Protein AF-0000000079913560 (afdb_homodimer)

Nearest PDB structures (foldseek):
  5zr6-assembly1_B  TM=9.149E-01  e=3.147E-17  Mycobacterium tuberculosis
  7b1v-assembly1_B  TM=8.756E-01  e=1.445E-14  Saccharopolyspora erythraea NRRL 2338
  3hrs-assembly1_B  TM=8.797E-01  e=3.451E-15  Streptococcus gordonii
  5zr4-assembly1_A  TM=9.050E-01  e=4.053E-14  Mycobacterium tuberculosis
  5zr4-assembly1_B  TM=8.697E-01  e=6.712E-13  Mycobacterium tuberculosis

Structure (mmCIF, N/CA/C/O backbone):
data_AF-0000000079913560-model_v1
#
loop_
_entity.id
_entity.type
_entity.pdbx_description
1 polymer 'DtxR family transcriptional regulator'
#
loop_
_atom_site.group_PDB
_atom_site.id
_atom_site.type_symbol
_atom_site.label_atom_id
_atom_site.label_alt_id
_atom_site.label_comp_id
_atom_site.label_asym_id
_atom_site.label_entity_id
_atom_site.label_seq_id
_atom_site.pdbx_PDB_ins_code
_atom_site.Cartn_x
_atom_site.Cartn_y
_atom_site.Cartn_z
_atom_site.occupancy
_atom_site.B_iso_or_equiv
_atom_site.auth_seq_id
_atom_site.auth_comp_id
_atom_site.auth_asym_id
_atom_site.auth_atom_id
_atom_site.pdbx_PDB_model_num
ATOM 1 N N . MET A 1 1 ? 16.062 13.781 -26.234 1 18.23 1 MET A N 1
ATOM 2 C CA . MET A 1 1 ? 16.297 14.062 -24.828 1 18.23 1 MET A CA 1
ATOM 3 C C . MET A 1 1 ? 15.641 13.016 -23.938 1 18.23 1 MET A C 1
ATOM 5 O O . MET A 1 1 ? 14.461 12.711 -24.094 1 18.23 1 MET A O 1
ATOM 9 N N . ARG A 1 2 ? 16.297 12.078 -23.219 1 28.73 2 ARG A N 1
ATOM 10 C CA . ARG A 1 2 ? 15.773 11 -22.375 1 28.73 2 ARG A CA 1
ATOM 11 C C . ARG A 1 2 ? 14.711 11.516 -21.422 1 28.73 2 ARG A C 1
ATOM 13 O O . ARG A 1 2 ? 14.789 12.656 -20.953 1 28.73 2 ARG A O 1
ATOM 20 N N . ALA A 1 3 ? 13.594 11.047 -21.406 1 31.78 3 ALA A N 1
ATOM 21 C CA . ALA A 1 3 ? 12.555 11.531 -20.5 1 31.78 3 ALA A CA 1
ATOM 22 C C . ALA A 1 3 ? 13.141 11.875 -19.141 1 31.78 3 ALA A C 1
ATOM 24 O O . ALA A 1 3 ? 13.844 11.062 -18.531 1 31.78 3 ALA A O 1
ATOM 25 N N . PRO A 1 4 ? 13.445 13.008 -18.766 1 36.97 4 PRO A N 1
ATOM 26 C CA . PRO A 1 4 ? 14.156 13.445 -17.562 1 36.97 4 PRO A CA 1
ATOM 27 C C . PRO A 1 4 ? 13.773 12.641 -16.328 1 36.97 4 PRO A C 1
ATOM 29 O O . PRO A 1 4 ? 14.25 12.922 -15.227 1 36.97 4 PRO A O 1
ATOM 32 N N . SER A 1 5 ? 12.719 12.016 -16.203 1 39.22 5 SER A N 1
ATOM 33 C CA . SER A 1 5 ? 11.961 11.57 -15.039 1 39.22 5 SER A CA 1
ATOM 34 C C . SER A 1 5 ? 12.688 10.461 -14.297 1 39.22 5 SER A C 1
ATOM 36 O O . SER A 1 5 ? 12.32 10.109 -13.172 1 39.22 5 SER A O 1
ATOM 38 N N . GLN A 1 6 ? 13.414 9.656 -14.961 1 47.47 6 GLN A N 1
ATOM 39 C CA . GLN A 1 6 ? 14.07 8.539 -14.289 1 47.47 6 GLN A CA 1
ATOM 40 C C . GLN A 1 6 ? 15.258 9.016 -13.453 1 47.47 6 GLN A C 1
ATOM 42 O O . GLN A 1 6 ? 16.109 8.219 -13.055 1 47.47 6 GLN A O 1
ATOM 47 N N . CYS A 1 7 ? 15.508 10.297 -13.461 1 49.94 7 CYS A N 1
ATOM 48 C CA . CYS A 1 7 ? 16.766 10.867 -12.992 1 49.94 7 CYS A CA 1
ATOM 49 C C . CYS A 1 7 ? 17.062 10.43 -11.562 1 49.94 7 CYS A C 1
ATOM 51 O O . CYS A 1 7 ? 18.234 10.242 -11.195 1 49.94 7 CYS A O 1
ATOM 53 N N . CYS A 1 8 ? 15.945 10.32 -10.742 1 60.03 8 CYS A N 1
ATOM 54 C CA . CYS A 1 8 ? 16.25 10.188 -9.32 1 60.03 8 CYS A CA 1
ATOM 55 C C . CYS A 1 8 ? 15.781 8.844 -8.781 1 60.03 8 CYS A C 1
ATOM 57 O O . CYS A 1 8 ? 15.578 8.688 -7.578 1 60.03 8 CYS A O 1
ATOM 59 N N . GLY A 1 9 ? 15.602 7.945 -9.695 1 62.19 9 GLY A N 1
ATOM 60 C CA . GLY A 1 9 ? 14.93 6.727 -9.273 1 62.19 9 GLY A CA 1
ATOM 61 C C . GLY A 1 9 ? 15.617 6.043 -8.102 1 62.19 9 GLY A C 1
ATOM 62 O O . GLY A 1 9 ? 14.969 5.711 -7.109 1 62.19 9 GLY A O 1
ATOM 63 N N . SER A 1 10 ? 16.922 6.027 -8.125 1 74.25 10 SER A N 1
ATOM 64 C CA . SER A 1 10 ? 17.609 5.348 -7.035 1 74.25 10 SER A CA 1
ATOM 65 C C . SER A 1 10 ? 17.766 6.258 -5.824 1 74.25 10 SER A C 1
ATOM 67 O O . SER A 1 10 ? 17.984 5.781 -4.707 1 74.25 10 SER A O 1
ATOM 69 N N . LEU A 1 11 ? 17.5 7.496 -6.062 1 82.56 11 LEU A N 1
ATOM 70 C CA . LEU A 1 11 ? 17.688 8.461 -4.988 1 82.56 11 LEU A CA 1
ATOM 71 C C . LEU A 1 11 ? 16.422 8.594 -4.148 1 82.56 11 LEU A C 1
ATOM 73 O O . LEU A 1 11 ? 16.5 8.859 -2.947 1 82.56 11 LEU A O 1
ATOM 77 N N . LEU A 1 12 ? 15.352 8.273 -4.727 1 90.62 12 LEU A N 1
ATOM 78 C CA . LEU A 1 12 ? 14.078 8.531 -4.059 1 90.62 12 LEU A CA 1
ATOM 79 C C . LEU A 1 12 ? 13.641 7.332 -3.232 1 90.62 12 LEU A C 1
ATOM 81 O O . LEU A 1 12 ? 12.609 6.715 -3.527 1 90.62 12 LEU A O 1
ATOM 85 N N . THR A 1 13 ? 14.43 7.156 -2.182 1 94.31 13 THR A N 1
ATOM 86 C CA . THR A 1 13 ? 14.039 6.16 -1.188 1 94.31 13 THR A CA 1
ATOM 87 C C . THR A 1 13 ? 12.852 6.648 -0.37 1 94.31 13 THR A C 1
ATOM 89 O O . THR A 1 13 ? 12.469 7.82 -0.454 1 94.31 13 THR A O 1
ATOM 92 N N . GLU A 1 14 ? 12.297 5.754 0.385 1 96.06 14 GLU A N 1
ATOM 93 C CA . GLU A 1 14 ? 11.195 6.145 1.256 1 96.06 14 GLU A CA 1
ATOM 94 C C . GLU A 1 14 ? 11.609 7.266 2.205 1 96.06 14 GLU A C 1
ATOM 96 O O . GLU A 1 14 ? 10.844 8.195 2.453 1 96.06 14 GLU A O 1
ATOM 101 N N . ALA A 1 15 ? 12.812 7.152 2.701 1 95.44 15 ALA A N 1
ATOM 102 C CA . ALA A 1 15 ? 13.32 8.156 3.637 1 95.44 15 ALA A CA 1
ATOM 103 C C . ALA A 1 15 ? 13.438 9.523 2.967 1 95.44 15 ALA A C 1
ATOM 105 O O . ALA A 1 15 ? 13.117 10.547 3.572 1 95.44 15 ALA A O 1
ATOM 106 N N . VAL A 1 16 ? 13.898 9.539 1.748 1 96.62 16 VAL A N 1
ATOM 107 C CA . VAL A 1 16 ? 14.039 10.789 1.01 1 96.62 16 VAL A CA 1
ATOM 108 C C . VAL A 1 16 ? 12.656 11.367 0.704 1 96.62 16 VAL A C 1
ATOM 110 O O . VAL A 1 16 ? 12.445 12.578 0.821 1 96.62 16 VAL A O 1
ATOM 113 N N . GLU A 1 17 ? 11.758 10.484 0.291 1 97.62 17 GLU A N 1
ATOM 114 C CA . GLU A 1 17 ? 10.383 10.93 0.061 1 97.62 17 GLU A CA 1
ATOM 115 C C . GLU A 1 17 ? 9.805 11.586 1.31 1 97.62 17 GLU A C 1
ATOM 117 O O . GLU A 1 17 ? 9.203 12.664 1.232 1 97.62 17 GLU A O 1
ATOM 122 N N . ASP A 1 18 ? 10.016 10.969 2.43 1 97.81 18 ASP A N 1
ATOM 123 C CA . ASP A 1 18 ? 9.523 11.508 3.695 1 97.81 18 ASP A CA 1
ATOM 124 C C . ASP A 1 18 ? 10.148 12.867 3.996 1 97.81 18 ASP A C 1
ATOM 126 O O . ASP A 1 18 ? 9.461 13.781 4.469 1 97.81 18 ASP A O 1
ATOM 130 N N . TYR A 1 19 ? 11.406 12.969 3.766 1 97.75 19 TYR A N 1
ATOM 131 C CA . TYR A 1 19 ? 12.117 14.219 3.979 1 97.75 19 TYR A CA 1
ATOM 132 C C . TYR A 1 19 ? 11.531 15.336 3.121 1 97.75 19 TYR A C 1
ATOM 134 O O . TYR A 1 19 ? 11.211 16.406 3.629 1 97.75 19 TYR A O 1
ATOM 142 N N . LEU A 1 20 ? 11.359 15.062 1.866 1 97.69 20 LEU A N 1
ATOM 143 C CA . LEU A 1 20 ? 10.875 16.078 0.932 1 97.69 20 LEU A CA 1
ATOM 144 C C . LEU A 1 20 ? 9.453 16.484 1.278 1 97.69 20 LEU A C 1
ATOM 146 O O . LEU A 1 20 ? 9.125 17.672 1.257 1 97.69 20 LEU A O 1
ATOM 150 N N . ARG A 1 21 ? 8.633 15.508 1.583 1 97.38 21 ARG A N 1
ATOM 151 C CA . ARG A 1 21 ? 7.258 15.805 1.963 1 97.38 21 ARG A CA 1
ATOM 152 C C . ARG A 1 21 ? 7.211 16.656 3.229 1 97.38 21 ARG A C 1
ATOM 154 O O . ARG A 1 21 ? 6.438 17.609 3.314 1 97.38 21 ARG A O 1
ATOM 161 N N . THR A 1 22 ? 8.016 16.297 4.203 1 97.25 22 THR A N 1
ATOM 162 C CA . THR A 1 22 ? 8.055 17.016 5.465 1 97.25 22 THR A CA 1
ATOM 163 C C . THR A 1 22 ? 8.492 18.469 5.238 1 97.25 22 THR A C 1
ATOM 165 O O . THR A 1 22 ? 7.875 19.391 5.766 1 97.25 22 THR A O 1
ATOM 168 N N . LEU A 1 23 ? 9.5 18.625 4.48 1 97.31 23 LEU A N 1
ATOM 169 C CA . LEU A 1 23 ? 9.984 19.969 4.16 1 97.31 23 LEU A CA 1
ATOM 170 C C . LEU A 1 23 ? 8.906 20.781 3.447 1 97.31 23 LEU A C 1
ATOM 172 O O . LEU A 1 23 ? 8.695 21.953 3.756 1 97.31 23 LEU A O 1
ATOM 176 N N . PHE A 1 24 ? 8.203 20.156 2.541 1 97.06 24 PHE A N 1
ATOM 177 C CA . PHE A 1 24 ? 7.102 20.797 1.819 1 97.06 24 PHE A CA 1
ATOM 178 C C . PHE A 1 24 ? 6.031 21.281 2.787 1 97.06 24 PHE A C 1
ATOM 180 O O . PHE A 1 24 ? 5.605 22.438 2.717 1 97.06 24 PHE A O 1
ATOM 187 N N . CYS A 1 25 ? 5.66 20.422 3.689 1 94.94 25 CYS A N 1
ATOM 188 C CA . CYS A 1 25 ? 4.578 20.734 4.621 1 94.94 25 CYS A CA 1
ATOM 189 C C . CYS A 1 25 ? 4.996 21.828 5.598 1 94.94 25 CYS A C 1
ATOM 191 O O . CYS A 1 25 ? 4.223 22.734 5.883 1 94.94 25 CYS A O 1
ATOM 193 N N . LEU A 1 26 ? 6.195 21.75 6.09 1 94.25 26 LEU A N 1
ATOM 194 C CA . LEU A 1 26 ? 6.691 22.75 7.02 1 94.25 26 LEU A CA 1
ATOM 195 C C . LEU A 1 26 ? 6.777 24.125 6.348 1 94.25 26 LEU A C 1
ATOM 197 O O . LEU A 1 26 ? 6.371 25.125 6.926 1 94.25 26 LEU A O 1
ATOM 201 N N . SER A 1 27 ? 7.223 24.109 5.145 1 93.5 27 SER A N 1
ATOM 202 C CA . SER A 1 27 ? 7.375 25.359 4.402 1 93.5 27 SER A CA 1
ATOM 203 C C . SER A 1 27 ? 6.023 26.016 4.133 1 93.5 27 SER A C 1
ATOM 205 O O . SER A 1 27 ? 5.887 27.234 4.223 1 93.5 27 SER A O 1
ATOM 207 N N . ALA A 1 28 ? 5.074 25.234 3.863 1 91.31 28 ALA A N 1
ATOM 208 C CA . ALA A 1 28 ? 3.742 25.734 3.531 1 91.31 28 ALA A CA 1
ATOM 209 C C . ALA A 1 28 ? 3.098 26.422 4.73 1 91.31 28 ALA A C 1
ATOM 211 O O . ALA A 1 28 ? 2.229 27.281 4.57 1 91.31 28 ALA A O 1
ATOM 212 N N . ARG A 1 29 ? 3.518 26.062 5.918 1 89.31 29 ARG A N 1
ATOM 213 C CA . ARG A 1 29 ? 2.959 26.656 7.129 1 89.31 29 ARG A CA 1
ATOM 214 C C . ARG A 1 29 ? 3.932 27.656 7.75 1 89.31 29 ARG A C 1
ATOM 216 O O . ARG A 1 29 ? 3.758 28.062 8.898 1 89.31 29 ARG A O 1
ATOM 223 N N . ASP A 1 30 ? 4.996 27.969 7.031 1 88.88 30 ASP A N 1
ATOM 224 C CA . ASP A 1 30 ? 6.027 28.906 7.465 1 88.88 30 ASP A CA 1
ATOM 225 C C . ASP A 1 30 ? 6.645 28.469 8.789 1 88.88 30 ASP A C 1
ATOM 227 O O . ASP A 1 30 ? 6.887 29.297 9.672 1 88.88 30 ASP A O 1
ATOM 231 N N . GLU A 1 31 ? 6.77 27.203 8.891 1 90.81 31 GLU A N 1
ATOM 232 C CA . GLU A 1 31 ? 7.441 26.641 10.062 1 90.81 31 GLU A CA 1
ATOM 233 C C . GLU A 1 31 ? 8.938 26.5 9.82 1 90.81 31 GLU A C 1
ATOM 235 O O . GLU A 1 31 ? 9.406 26.578 8.68 1 90.81 31 GLU A O 1
ATOM 240 N N . THR A 1 32 ? 9.617 26.281 10.945 1 92.56 32 THR A N 1
ATOM 241 C CA . THR A 1 32 ? 11.07 26.156 10.867 1 92.56 32 THR A CA 1
ATOM 242 C C . THR A 1 32 ? 11.469 24.906 10.102 1 92.56 32 THR A C 1
ATOM 244 O O . THR A 1 32 ? 10.867 23.844 10.273 1 92.56 32 THR A O 1
ATOM 247 N N . THR A 1 33 ? 12.523 25.078 9.234 1 95.69 33 THR A N 1
ATOM 248 C CA . THR A 1 33 ? 12.977 23.953 8.406 1 95.69 33 THR A CA 1
ATOM 249 C C . THR A 1 33 ? 14.445 23.656 8.664 1 95.69 33 THR A C 1
ATOM 251 O O . THR A 1 33 ? 15.172 23.25 7.754 1 95.69 33 THR A O 1
ATOM 254 N N . SER A 1 34 ? 14.852 23.891 9.883 1 93.62 34 SER A N 1
ATOM 255 C CA . SER A 1 34 ? 16.219 23.578 10.258 1 93.62 34 SER A CA 1
ATOM 256 C C . SER A 1 34 ? 16.438 22.062 10.328 1 93.62 34 SER A C 1
ATOM 258 O O . SER A 1 34 ? 15.477 21.297 10.336 1 93.62 34 SER A O 1
ATOM 260 N N . ALA A 1 35 ? 17.719 21.719 10.367 1 93.44 35 ALA A N 1
ATOM 261 C CA . ALA A 1 35 ? 18.062 20.297 10.508 1 93.44 35 ALA A CA 1
ATOM 262 C C . ALA A 1 35 ? 17.438 19.703 11.766 1 93.44 35 ALA A C 1
ATOM 264 O O . ALA A 1 35 ? 16.938 18.578 11.75 1 93.44 35 ALA A O 1
ATOM 265 N N . SER A 1 36 ? 17.453 20.484 12.789 1 94.5 36 SER A N 1
ATOM 266 C CA . SER A 1 36 ? 16.906 20.016 14.055 1 94.5 36 SER A CA 1
ATOM 267 C C . SER A 1 36 ? 15.391 19.859 13.984 1 94.5 36 SER A C 1
ATOM 269 O O . SER A 1 36 ? 14.836 18.906 14.523 1 94.5 36 SER A O 1
ATOM 271 N N . ALA A 1 37 ? 14.719 20.766 13.375 1 95 37 ALA A N 1
ATOM 272 C CA . ALA A 1 37 ? 13.266 20.688 13.219 1 95 37 ALA A CA 1
ATOM 273 C C . ALA A 1 37 ? 12.867 19.484 12.367 1 95 37 ALA A C 1
ATOM 275 O O . ALA A 1 37 ? 11.945 18.75 12.719 1 95 37 ALA A O 1
ATOM 276 N N . LEU A 1 38 ? 13.578 19.281 11.312 1 96.81 38 LEU A N 1
ATOM 277 C CA . LEU A 1 38 ? 13.312 18.141 10.438 1 96.81 38 LEU A CA 1
ATOM 278 C C . LEU A 1 38 ? 13.609 16.828 11.148 1 96.81 38 LEU A C 1
ATOM 280 O O . LEU A 1 38 ? 12.859 15.859 11.016 1 96.81 38 LEU A O 1
ATOM 284 N N . ALA A 1 39 ? 14.719 16.812 11.852 1 97 39 ALA A N 1
ATOM 285 C CA . ALA A 1 39 ? 15.086 15.617 12.609 1 97 39 ALA A CA 1
ATOM 286 C C . ALA A 1 39 ? 13.984 15.234 13.594 1 97 39 ALA A C 1
ATOM 288 O O . ALA A 1 39 ? 13.617 14.055 13.695 1 97 39 ALA A O 1
ATOM 289 N N . ARG A 1 40 ? 13.43 16.172 14.266 1 95.31 40 ARG A N 1
ATOM 290 C CA . ARG A 1 40 ? 12.344 15.93 15.211 1 95.31 40 ARG A CA 1
ATOM 291 C C . ARG A 1 40 ? 11.102 15.406 14.5 1 95.31 40 ARG A C 1
ATOM 293 O O . ARG A 1 40 ? 10.492 14.438 14.953 1 95.31 40 ARG A O 1
ATOM 300 N N . ARG A 1 41 ? 10.789 15.953 13.383 1 94.75 41 ARG A N 1
ATOM 301 C CA . ARG A 1 41 ? 9.578 15.594 12.656 1 94.75 41 ARG A CA 1
ATOM 302 C C . ARG A 1 41 ? 9.711 14.211 12.023 1 94.75 41 ARG A C 1
ATOM 304 O O . ARG A 1 41 ? 8.734 13.461 11.938 1 94.75 41 ARG A O 1
ATOM 311 N N . LEU A 1 42 ? 10.875 13.891 11.625 1 96.56 42 LEU A N 1
ATOM 312 C CA . LEU A 1 42 ? 11.109 12.641 10.922 1 96.56 42 LEU A CA 1
ATOM 313 C C . LEU A 1 42 ? 11.523 11.539 11.898 1 96.56 42 LEU A C 1
ATOM 315 O O . LEU A 1 42 ? 11.633 10.375 11.516 1 96.56 42 LEU A O 1
ATOM 319 N N . ASP A 1 43 ? 11.719 11.922 13.156 1 95.25 43 ASP A N 1
ATOM 320 C CA . ASP A 1 43 ? 12.219 11 14.172 1 95.25 43 ASP A CA 1
ATOM 321 C C . ASP A 1 43 ? 13.531 10.359 13.734 1 95.25 43 ASP A C 1
ATOM 323 O O . ASP A 1 43 ? 13.656 9.133 13.711 1 95.25 43 ASP A O 1
ATOM 327 N N . LEU A 1 44 ? 14.445 11.234 13.344 1 97 44 LEU A N 1
ATOM 328 C CA . LEU A 1 44 ? 15.789 10.844 12.938 1 97 44 LEU A CA 1
ATOM 329 C C . LEU A 1 44 ? 16.844 11.594 13.742 1 97 44 LEU A C 1
ATOM 331 O O . LEU A 1 44 ? 16.547 12.641 14.328 1 97 44 LEU A O 1
ATOM 335 N N . ALA A 1 45 ? 17.984 11.031 13.75 1 96.06 45 ALA A N 1
ATOM 336 C CA . ALA A 1 45 ? 19.109 11.711 14.375 1 96.06 45 ALA A CA 1
ATOM 337 C C . ALA A 1 45 ? 19.562 12.906 13.539 1 96.06 45 ALA A C 1
ATOM 339 O O . ALA A 1 45 ? 19.562 12.844 12.312 1 96.06 45 ALA A O 1
ATOM 340 N N . ALA A 1 46 ? 19.984 13.938 14.25 1 93.81 46 ALA A N 1
ATOM 341 C CA . ALA A 1 46 ? 20.391 15.172 13.586 1 93.81 46 ALA A CA 1
ATOM 342 C C . ALA A 1 46 ? 21.5 14.906 12.57 1 93.81 46 ALA A C 1
ATOM 344 O O . ALA A 1 46 ? 21.469 15.43 11.453 1 93.81 46 ALA A O 1
ATOM 345 N N . PRO A 1 47 ? 22.469 14.086 12.859 1 94.44 47 PRO A N 1
ATOM 346 C CA . PRO A 1 47 ? 23.5 13.82 11.867 1 94.44 47 PRO A CA 1
ATOM 347 C C . PRO A 1 47 ? 22.969 13.141 10.609 1 94.44 47 PRO A C 1
ATOM 349 O O . PRO A 1 47 ? 23.484 13.367 9.516 1 94.44 47 PRO A O 1
ATOM 352 N N . THR A 1 48 ? 21.969 12.297 10.766 1 96.12 48 THR A N 1
ATOM 353 C CA . THR A 1 48 ? 21.328 11.648 9.625 1 96.12 48 THR A CA 1
ATOM 354 C C . THR A 1 48 ? 20.688 12.68 8.703 1 96.12 48 THR A C 1
ATOM 356 O O . THR A 1 48 ? 20.859 12.625 7.484 1 96.12 48 THR A O 1
ATOM 359 N N . VAL A 1 49 ? 20.016 13.633 9.297 1 96.62 49 VAL A N 1
ATOM 360 C CA . VAL A 1 49 ? 19.344 14.672 8.523 1 96.62 49 VAL A CA 1
ATOM 361 C C . VAL A 1 49 ? 20.391 15.562 7.844 1 96.62 49 VAL A C 1
ATOM 363 O O . VAL A 1 49 ? 20.203 15.961 6.691 1 96.62 49 VAL A O 1
ATOM 366 N N . SER A 1 50 ? 21.438 15.828 8.555 1 94 50 SER A N 1
ATOM 367 C CA . SER A 1 50 ? 22.516 16.625 7.965 1 94 50 SER A CA 1
ATOM 368 C C . SER A 1 50 ? 23.109 15.922 6.75 1 94 50 SER A C 1
ATOM 370 O O . SER A 1 50 ? 23.422 16.562 5.746 1 94 50 SER A O 1
ATOM 372 N N . GLY A 1 51 ? 23.344 14.664 6.93 1 95.06 51 GLY A N 1
ATOM 373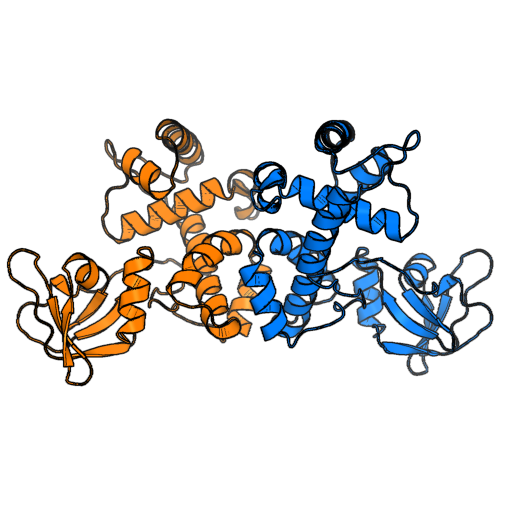 C CA . GLY A 1 51 ? 23.797 13.883 5.793 1 95.06 51 GLY A CA 1
ATOM 374 C C . GLY A 1 51 ? 22.828 13.922 4.617 1 95.06 51 GLY A C 1
ATOM 375 O O . GLY A 1 51 ? 23.25 14.039 3.467 1 95.06 51 GLY A O 1
ATOM 376 N N . MET A 1 52 ? 21.562 13.883 4.879 1 95.81 52 MET A N 1
ATOM 377 C CA . MET A 1 52 ? 20.531 13.984 3.838 1 95.81 52 MET A CA 1
ATOM 378 C C . MET A 1 52 ? 20.578 15.352 3.16 1 95.81 52 MET A C 1
ATOM 380 O O . MET A 1 52 ? 20.438 15.445 1.94 1 95.81 52 MET A O 1
ATOM 384 N N . HIS A 1 53 ? 20.766 16.359 3.965 1 95.44 53 HIS A N 1
ATOM 385 C CA . HIS A 1 53 ? 20.875 17.688 3.408 1 95.44 53 HIS A CA 1
ATOM 386 C C . HIS A 1 53 ? 21.953 17.766 2.342 1 95.44 53 HIS A C 1
ATOM 388 O O . HIS A 1 53 ? 21.719 18.266 1.242 1 95.44 53 HIS A O 1
ATOM 394 N N . ARG A 1 54 ? 23.062 17.25 2.693 1 94.69 54 ARG A N 1
ATOM 395 C CA . ARG A 1 54 ? 24.203 17.297 1.772 1 94.69 54 ARG A CA 1
ATOM 396 C C . ARG A 1 54 ? 23.891 16.516 0.494 1 94.69 54 ARG A C 1
ATOM 398 O O . ARG A 1 54 ? 24.125 17.016 -0.61 1 94.69 54 ARG A O 1
ATOM 405 N N . ARG A 1 55 ? 23.391 15.344 0.635 1 95.38 55 ARG A N 1
ATOM 406 C CA . ARG A 1 55 ? 23.094 14.477 -0.5 1 95.38 55 ARG A CA 1
ATOM 407 C C . ARG A 1 55 ? 22.031 15.102 -1.395 1 95.38 55 ARG A C 1
ATOM 409 O O . ARG A 1 55 ? 22.172 15.117 -2.619 1 95.38 55 ARG A O 1
ATOM 416 N N . LEU A 1 56 ? 21.016 15.656 -0.825 1 97.25 56 LEU A N 1
ATOM 417 C CA . LEU A 1 56 ? 19.891 16.188 -1.579 1 97.25 56 LEU A CA 1
ATOM 418 C C . LEU A 1 56 ? 20.234 17.516 -2.225 1 97.25 56 LEU A C 1
ATOM 420 O O . LEU A 1 56 ? 19.75 17.828 -3.314 1 97.25 56 LEU A O 1
ATOM 424 N N . ALA A 1 57 ? 21.016 18.297 -1.503 1 96.31 57 ALA A N 1
ATOM 425 C CA . ALA A 1 57 ? 21.531 19.516 -2.111 1 96.31 57 ALA A CA 1
ATOM 426 C C . ALA A 1 57 ? 22.391 19.219 -3.33 1 96.31 57 ALA A C 1
ATOM 428 O O . ALA A 1 57 ? 22.281 19.875 -4.367 1 96.31 57 ALA A O 1
ATOM 429 N N . GLY A 1 58 ? 23.25 18.234 -3.125 1 95.44 58 GLY A N 1
ATOM 430 C CA . GLY A 1 58 ? 24.078 17.812 -4.234 1 95.44 58 GLY A CA 1
ATOM 431 C C . GLY A 1 58 ? 23.297 17.344 -5.441 1 95.44 58 GLY A C 1
ATOM 432 O O . GLY A 1 58 ? 23.719 17.547 -6.582 1 95.44 58 GLY A O 1
ATOM 433 N N . ALA A 1 59 ? 22.156 16.766 -5.195 1 95.62 59 ALA A N 1
ATOM 434 C CA . ALA A 1 59 ? 21.297 16.266 -6.266 1 95.62 59 ALA A CA 1
ATOM 435 C C . ALA A 1 59 ? 20.375 17.359 -6.789 1 95.62 59 ALA A C 1
ATOM 437 O O . ALA A 1 59 ? 19.562 17.109 -7.684 1 95.62 59 ALA A O 1
ATOM 438 N N . GLY A 1 60 ? 20.406 18.547 -6.16 1 96.31 60 GLY A N 1
ATOM 439 C CA . GLY A 1 60 ? 19.656 19.688 -6.633 1 96.31 60 GLY A CA 1
ATOM 440 C C . GLY A 1 60 ? 18.188 19.656 -6.219 1 96.31 60 GLY A C 1
ATOM 441 O O . GLY A 1 60 ? 17.344 20.234 -6.887 1 96.31 60 GLY A O 1
ATOM 442 N N . LEU A 1 61 ? 17.875 18.938 -5.152 1 97.38 61 LEU A N 1
ATOM 443 C CA . LEU A 1 61 ? 16.484 18.812 -4.707 1 97.38 61 LEU A CA 1
ATOM 444 C C . LEU A 1 61 ? 16.156 19.875 -3.656 1 97.38 61 LEU A C 1
ATOM 446 O O . LEU A 1 61 ? 15 20.25 -3.486 1 97.38 61 LEU A O 1
ATOM 450 N N . ILE A 1 62 ? 17.203 20.328 -2.965 1 97.88 62 ILE A N 1
ATOM 451 C CA . ILE A 1 62 ? 17 21.344 -1.937 1 97.88 62 ILE A CA 1
ATOM 452 C C . ILE A 1 62 ? 18.094 22.406 -2.025 1 97.88 62 ILE A C 1
ATOM 454 O O . ILE A 1 62 ? 19.078 22.219 -2.744 1 97.88 62 ILE A O 1
ATOM 458 N N . ARG A 1 63 ? 17.859 23.469 -1.354 1 97.31 63 ARG A N 1
ATOM 459 C CA . ARG A 1 63 ? 18.844 24.531 -1.183 1 97.31 63 ARG A CA 1
ATOM 460 C C . ARG A 1 63 ? 18.828 25.078 0.244 1 97.31 63 ARG A C 1
ATOM 462 O O . ARG A 1 63 ? 17.859 24.844 0.985 1 97.31 63 ARG A O 1
ATOM 469 N N . ARG A 1 64 ? 19.906 25.703 0.57 1 94.5 64 ARG A N 1
ATOM 470 C CA . ARG A 1 64 ? 20.047 26.328 1.88 1 94.5 64 ARG A CA 1
ATOM 471 C C . ARG A 1 64 ? 20.312 27.828 1.746 1 94.5 64 ARG A C 1
ATOM 473 O O . ARG A 1 64 ? 21.469 28.266 1.806 1 94.5 64 ARG A O 1
ATOM 480 N N . PRO A 1 65 ? 19.25 28.641 1.679 1 91.75 65 PRO A N 1
ATOM 481 C CA . PRO A 1 65 ? 19.422 30.078 1.431 1 91.75 65 PRO A CA 1
ATOM 482 C C . PRO A 1 65 ? 20.016 30.812 2.631 1 91.75 65 PRO A C 1
ATOM 484 O O . PRO A 1 65 ? 20.531 31.922 2.484 1 91.75 65 PRO A O 1
ATOM 487 N N . ALA A 1 66 ? 19.797 30.328 3.807 1 90.81 66 ALA A N 1
ATOM 488 C CA . ALA A 1 66 ? 20.312 30.875 5.051 1 90.81 66 ALA A CA 1
ATOM 489 C C . ALA A 1 66 ? 20.672 29.766 6.035 1 90.81 66 ALA A C 1
ATOM 491 O O . ALA A 1 66 ? 20.297 28.609 5.848 1 90.81 66 ALA A O 1
ATOM 492 N N . PRO A 1 67 ? 21.453 30.281 6.98 1 87.44 67 PRO A N 1
ATOM 493 C CA . PRO A 1 67 ? 21.734 29.281 8.023 1 87.44 67 PRO A CA 1
ATOM 494 C C . PRO A 1 67 ? 20.453 28.734 8.664 1 87.44 67 PRO A C 1
ATOM 496 O O . PRO A 1 67 ? 19.516 29.484 8.914 1 87.44 67 PRO A O 1
ATOM 499 N N . HIS A 1 68 ? 20.312 27.5 8.789 1 90.06 68 HIS A N 1
ATOM 500 C CA . HIS A 1 68 ? 19.234 26.797 9.469 1 90.06 68 HIS A CA 1
ATOM 501 C C . HIS A 1 68 ? 17.938 26.859 8.656 1 90.06 68 HIS A C 1
ATOM 503 O O . HIS A 1 68 ? 16.844 26.719 9.211 1 90.06 68 HIS A O 1
ATOM 509 N N . ARG A 1 69 ? 18.047 27.297 7.457 1 94.56 69 ARG A N 1
ATOM 510 C CA . ARG A 1 69 ? 16.875 27.281 6.594 1 94.56 69 ARG A CA 1
ATOM 511 C C . ARG A 1 69 ? 17.109 26.438 5.348 1 94.56 69 ARG A C 1
ATOM 513 O O . ARG A 1 69 ? 18.156 26.562 4.695 1 94.56 69 ARG A O 1
ATOM 520 N N . VAL A 1 70 ? 16.203 25.547 5.145 1 97.06 70 VAL A N 1
ATOM 521 C CA . VAL A 1 70 ? 16.25 24.688 3.963 1 97.06 70 VAL A CA 1
ATOM 522 C C . VAL A 1 70 ? 14.961 24.859 3.156 1 97.06 70 VAL A C 1
ATOM 524 O O . VAL A 1 70 ? 13.867 24.938 3.727 1 97.06 70 VAL A O 1
ATOM 527 N N . THR A 1 71 ? 15.117 24.938 1.854 1 97.25 71 THR A N 1
ATOM 528 C CA . THR A 1 71 ? 13.953 25.062 0.979 1 97.25 71 THR A CA 1
ATOM 529 C C . THR A 1 71 ? 14.047 24.078 -0.178 1 97.25 71 THR A C 1
ATOM 531 O O . THR A 1 71 ? 15.133 23.594 -0.505 1 97.25 71 THR A O 1
ATOM 534 N N . LEU A 1 72 ? 12.945 23.766 -0.75 1 97.19 72 LEU A N 1
ATOM 535 C CA . LEU A 1 72 ? 12.898 22.906 -1.929 1 97.19 72 LEU A CA 1
ATOM 536 C C . LEU A 1 72 ? 13.242 23.703 -3.188 1 97.19 72 LEU A C 1
ATOM 538 O O . LEU A 1 72 ? 12.844 24.859 -3.332 1 97.19 72 LEU A O 1
ATOM 542 N N . THR A 1 73 ? 14.023 23.094 -4.07 1 96.5 73 THR A N 1
ATOM 543 C CA . THR A 1 73 ? 14.117 23.594 -5.434 1 96.5 73 THR A CA 1
ATOM 544 C C . THR A 1 73 ? 12.875 23.234 -6.234 1 96.5 73 THR A C 1
ATOM 546 O O . THR A 1 73 ? 11.992 22.516 -5.738 1 96.5 73 THR A O 1
ATOM 549 N N . ALA A 1 74 ? 12.836 23.734 -7.48 1 94.69 74 ALA A N 1
ATOM 550 C CA . ALA A 1 74 ? 11.734 23.344 -8.352 1 94.69 74 ALA A CA 1
ATOM 551 C C . ALA A 1 74 ? 11.695 21.828 -8.547 1 94.69 74 ALA A C 1
ATOM 553 O O . ALA A 1 74 ? 10.625 21.219 -8.531 1 94.69 74 ALA A O 1
ATOM 554 N N . HIS A 1 75 ? 12.836 21.297 -8.695 1 94.62 75 HIS A N 1
ATOM 555 C CA . HIS A 1 75 ? 12.977 19.859 -8.867 1 94.62 75 HIS A CA 1
ATOM 556 C C . HIS A 1 75 ? 12.531 19.109 -7.613 1 94.62 75 HIS A C 1
ATOM 558 O O . HIS A 1 75 ? 11.789 18.125 -7.707 1 94.62 75 HIS A O 1
ATOM 564 N N . GLY A 1 76 ? 12.969 19.547 -6.438 1 95.62 76 GLY A N 1
ATOM 565 C CA . GLY A 1 76 ? 12.539 18.953 -5.176 1 95.62 76 GLY A CA 1
ATOM 566 C C . GLY A 1 76 ? 11.055 19.094 -4.93 1 95.62 76 GLY A C 1
ATOM 567 O O . GLY A 1 76 ? 10.422 18.172 -4.41 1 95.62 76 GLY A O 1
ATOM 568 N N . GLN A 1 77 ? 10.57 20.219 -5.324 1 96 77 GLN A N 1
ATOM 569 C CA . GLN A 1 77 ? 9.141 20.484 -5.152 1 96 77 GLN A CA 1
ATOM 570 C C . GLN A 1 77 ? 8.297 19.531 -5.98 1 96 77 GLN A C 1
ATOM 572 O O . GLN A 1 77 ? 7.25 19.062 -5.527 1 96 77 GLN A O 1
ATOM 577 N N . HIS A 1 78 ? 8.719 19.234 -7.133 1 94.56 78 HIS A N 1
ATOM 578 C CA . HIS A 1 78 ? 8.008 18.297 -7.984 1 94.56 78 HIS A CA 1
ATOM 579 C C . HIS A 1 78 ? 7.867 16.938 -7.312 1 94.56 78 HIS A C 1
ATOM 581 O O . HIS A 1 78 ? 6.766 16.391 -7.234 1 94.56 78 HIS A O 1
ATOM 587 N N . HIS A 1 79 ? 8.914 16.453 -6.734 1 95.06 79 HIS A N 1
ATOM 588 C CA . HIS A 1 79 ? 8.891 15.148 -6.074 1 95.06 79 HIS A CA 1
ATOM 589 C C . HIS A 1 79 ? 8.086 15.203 -4.777 1 95.06 79 HIS A C 1
ATOM 591 O O . HIS A 1 79 ? 7.336 14.273 -4.465 1 95.06 79 HIS A O 1
ATOM 597 N N . ALA A 1 80 ? 8.266 16.281 -4.051 1 97 80 ALA A N 1
ATOM 598 C CA . ALA A 1 80 ? 7.516 16.422 -2.803 1 97 80 ALA A CA 1
ATOM 599 C C . ALA A 1 80 ? 6.012 16.406 -3.061 1 97 80 ALA A C 1
ATOM 601 O O . ALA A 1 80 ? 5.258 15.75 -2.34 1 97 80 ALA A O 1
ATOM 602 N N . VAL A 1 81 ? 5.586 17.062 -4.07 1 97.5 81 VAL A N 1
ATOM 603 C CA . VAL A 1 81 ? 4.168 17.172 -4.406 1 97.5 81 VAL A CA 1
ATOM 604 C C . VAL A 1 81 ? 3.627 15.805 -4.828 1 97.5 81 VAL A C 1
ATOM 606 O O . VAL A 1 81 ? 2.488 15.461 -4.508 1 97.5 81 VAL A O 1
ATOM 609 N N . ASP A 1 82 ? 4.438 15.039 -5.508 1 96.69 82 ASP A N 1
ATOM 610 C CA . ASP A 1 82 ? 4.039 13.68 -5.875 1 96.69 82 ASP A CA 1
ATOM 611 C C . ASP A 1 82 ? 3.736 12.844 -4.637 1 96.69 82 ASP A C 1
ATOM 613 O O . ASP A 1 82 ? 2.729 12.133 -4.59 1 96.69 82 ASP A O 1
ATOM 617 N N . VAL A 1 83 ? 4.621 12.984 -3.662 1 97.69 83 VAL A N 1
ATOM 618 C CA . VAL A 1 83 ? 4.445 12.211 -2.438 1 97.69 83 VAL A CA 1
ATOM 619 C C . VAL A 1 83 ? 3.199 12.695 -1.698 1 97.69 83 VAL A C 1
ATOM 621 O O . VAL A 1 83 ? 2.408 11.883 -1.208 1 97.69 83 VAL A O 1
ATOM 624 N N . VAL A 1 84 ? 3.018 13.977 -1.633 1 98.06 84 VAL A N 1
ATOM 625 C CA . VAL A 1 84 ? 1.857 14.562 -0.973 1 98.06 84 VAL A CA 1
ATOM 626 C C . VAL A 1 84 ? 0.576 14.086 -1.65 1 98.06 84 VAL A C 1
ATOM 628 O O . VAL A 1 84 ? -0.387 13.711 -0.977 1 98.06 84 VAL A O 1
ATOM 631 N N . ARG A 1 85 ? 0.569 14.086 -2.957 1 98.19 85 ARG A N 1
ATOM 632 C CA . ARG A 1 85 ? -0.599 13.656 -3.717 1 98.19 85 ARG A CA 1
ATOM 633 C C . ARG A 1 85 ? -0.945 12.203 -3.402 1 98.19 85 ARG A C 1
ATOM 635 O O . ARG A 1 85 ? -2.102 11.883 -3.119 1 98.19 85 ARG A O 1
ATOM 642 N N . ARG A 1 86 ? 0.033 11.328 -3.428 1 98.19 86 ARG A N 1
ATOM 643 C CA . ARG A 1 86 ? -0.192 9.922 -3.123 1 98.19 86 ARG A CA 1
ATOM 644 C C . ARG A 1 86 ? -0.677 9.742 -1.688 1 98.19 86 ARG A C 1
ATOM 646 O O . ARG A 1 86 ? -1.588 8.953 -1.429 1 98.19 86 ARG A O 1
ATOM 653 N N . ASN A 1 87 ? -0.085 10.5 -0.791 1 98.56 87 ASN A N 1
ATOM 654 C CA . ASN A 1 87 ? -0.457 10.406 0.617 1 98.56 87 ASN A CA 1
ATOM 655 C C . ASN A 1 87 ? -1.909 10.82 0.842 1 98.56 87 ASN A C 1
ATOM 657 O O . ASN A 1 87 ? -2.662 10.117 1.516 1 98.56 87 ASN A O 1
ATOM 661 N N . ARG A 1 88 ? -2.273 11.906 0.296 1 98.69 88 ARG A N 1
ATOM 662 C CA . ARG A 1 88 ? -3.621 12.422 0.512 1 98.69 88 ARG A CA 1
ATOM 663 C C . ARG A 1 88 ? -4.66 11.562 -0.197 1 98.69 88 ARG A C 1
ATOM 665 O O . ARG A 1 88 ? -5.773 11.391 0.299 1 98.69 88 ARG A O 1
ATOM 672 N N . LEU A 1 89 ? -4.305 11.047 -1.344 1 98.56 89 LEU A N 1
ATOM 673 C CA . LEU A 1 89 ? -5.184 10.086 -2.004 1 98.56 89 LEU A CA 1
ATOM 674 C C . LEU A 1 89 ? -5.344 8.828 -1.159 1 98.56 89 LEU A C 1
ATOM 676 O O . LEU A 1 89 ? -6.457 8.312 -1.011 1 98.56 89 LEU A O 1
ATOM 680 N N . ALA A 1 90 ? -4.262 8.344 -0.612 1 98.75 90 ALA A N 1
ATOM 681 C CA . ALA A 1 90 ? -4.312 7.191 0.283 1 98.75 90 ALA A CA 1
ATOM 682 C C . ALA A 1 90 ? -5.246 7.457 1.462 1 98.75 90 ALA A C 1
ATOM 684 O O . ALA A 1 90 ? -5.996 6.57 1.877 1 98.75 90 ALA A O 1
ATOM 685 N N . LYS A 1 91 ? -5.211 8.633 1.977 1 98.75 91 LYS A N 1
ATOM 686 C CA . LYS A 1 91 ? -6.066 8.977 3.111 1 98.75 91 LYS A CA 1
ATOM 687 C C . LYS A 1 91 ? -7.543 8.891 2.734 1 98.75 91 LYS A C 1
ATOM 689 O O . LYS A 1 91 ? -8.359 8.414 3.521 1 98.75 91 LYS A O 1
ATOM 694 N N . VAL A 1 92 ? -7.879 9.352 1.564 1 98.69 92 VAL A N 1
ATOM 695 C CA . VAL A 1 92 ? -9.258 9.242 1.097 1 98.69 92 VAL A CA 1
ATOM 696 C C . VAL A 1 92 ? -9.656 7.773 0.999 1 98.69 92 VAL A C 1
ATOM 698 O O . VAL A 1 92 ? -10.727 7.379 1.475 1 98.69 92 VAL A O 1
ATOM 701 N N . PHE A 1 93 ? -8.828 7 0.378 1 98.75 93 PHE A N 1
ATOM 702 C CA . PHE A 1 93 ? -9.062 5.566 0.248 1 98.75 93 PHE A CA 1
ATOM 703 C C . PHE A 1 93 ? -9.297 4.93 1.611 1 98.75 93 PHE A C 1
ATOM 705 O O . PHE A 1 93 ? -10.281 4.203 1.8 1 98.75 93 PHE A O 1
ATOM 712 N N . LEU A 1 94 ? -8.453 5.199 2.574 1 98.62 94 LEU A N 1
ATOM 713 C CA . LEU A 1 94 ? -8.516 4.609 3.906 1 98.62 94 LEU A CA 1
ATOM 714 C C . LEU A 1 94 ? -9.789 5.039 4.633 1 98.62 94 LEU A C 1
ATOM 716 O O . LEU A 1 94 ? -10.414 4.234 5.332 1 98.62 94 LEU A O 1
ATOM 720 N N . ALA A 1 95 ? -10.164 6.246 4.457 1 97.88 95 ALA A N 1
ATOM 721 C CA . ALA A 1 95 ? -11.352 6.773 5.129 1 97.88 95 ALA A CA 1
ATOM 722 C C . ALA A 1 95 ? -12.625 6.266 4.465 1 97.88 95 ALA A C 1
ATOM 724 O O . ALA A 1 95 ? -13.508 5.723 5.137 1 97.88 95 ALA A O 1
ATOM 725 N N . GLU A 1 96 ? -12.695 6.344 3.16 1 96.81 96 GLU A N 1
ATOM 726 C CA . GLU A 1 96 ? -13.961 6.145 2.463 1 96.81 96 GLU A CA 1
ATOM 727 C C . GLU A 1 96 ? -14.18 4.672 2.121 1 96.81 96 GLU A C 1
ATOM 729 O O . GLU A 1 96 ? -15.305 4.176 2.186 1 96.81 96 GLU A O 1
ATOM 734 N N . PHE A 1 97 ? -13.125 4.031 1.765 1 95.81 97 PHE A N 1
ATOM 735 C CA . PHE A 1 97 ? -13.281 2.639 1.37 1 95.81 97 PHE A CA 1
ATOM 736 C C . PHE A 1 97 ? -13.078 1.712 2.562 1 95.81 97 PHE A C 1
ATOM 738 O O . PHE A 1 97 ? -13.805 0.725 2.719 1 95.81 97 PHE A O 1
ATOM 745 N N . LEU A 1 98 ? -12.156 2.031 3.447 1 97.19 98 LEU A N 1
ATOM 746 C CA . LEU A 1 98 ? -11.828 1.097 4.516 1 97.19 98 LEU A CA 1
ATOM 747 C C . LEU A 1 98 ? -12.406 1.563 5.848 1 97.19 98 LEU A C 1
ATOM 749 O O . LEU A 1 98 ? -12.297 0.865 6.855 1 97.19 98 LEU A O 1
ATOM 753 N N . ASP A 1 99 ? -12.93 2.738 5.926 1 96.31 99 ASP A N 1
ATOM 754 C CA . ASP A 1 99 ? -13.664 3.262 7.074 1 96.31 99 ASP A CA 1
ATOM 755 C C . ASP A 1 99 ? -12.758 3.379 8.297 1 96.31 99 ASP A C 1
ATOM 757 O O . ASP A 1 99 ? -13.156 3.021 9.406 1 96.31 99 ASP A O 1
ATOM 761 N N . LEU A 1 100 ? -11.586 3.77 8.078 1 97.31 100 LEU A N 1
ATOM 762 C CA . LEU A 1 100 ? -10.695 4.008 9.211 1 97.31 100 LEU A CA 1
ATOM 763 C C . LEU A 1 100 ? -11.062 5.309 9.914 1 97.31 100 LEU A C 1
ATOM 765 O O . LEU A 1 100 ? -11.508 6.266 9.281 1 97.31 100 LEU A O 1
ATOM 769 N N . SER A 1 101 ? -10.758 5.32 11.18 1 95.62 101 SER A N 1
ATOM 770 C CA . SER A 1 101 ? -11 6.531 11.961 1 95.62 101 SER A CA 1
ATOM 771 C C . SER A 1 101 ? -9.914 7.57 11.719 1 95.62 101 SER A C 1
ATOM 773 O O . SER A 1 101 ? -8.82 7.238 11.25 1 95.62 101 SER A O 1
ATOM 775 N N . TRP A 1 102 ? -10.211 8.805 11.977 1 95.69 102 TRP A N 1
ATOM 776 C CA . TRP A 1 102 ? -9.344 9.945 11.695 1 95.69 102 TRP A CA 1
ATOM 777 C C . TRP A 1 102 ? -7.965 9.742 12.312 1 95.69 102 TRP A C 1
ATOM 779 O O . TRP A 1 102 ? -6.953 10.125 11.727 1 95.69 102 TRP A O 1
ATOM 789 N N . ASP A 1 103 ? -7.945 9.094 13.477 1 93.75 103 ASP A N 1
ATOM 790 C CA . ASP A 1 103 ? -6.68 8.977 14.195 1 93.75 103 ASP A CA 1
ATOM 791 C C . ASP A 1 103 ? -5.852 7.805 13.672 1 93.75 103 ASP A C 1
ATOM 793 O O . ASP A 1 103 ? -4.664 7.695 13.977 1 93.75 103 ASP A O 1
ATOM 797 N N . GLU A 1 104 ? -6.484 7.016 12.812 1 95.75 104 GLU A N 1
ATOM 798 C CA . GLU A 1 104 ? -5.801 5.828 12.312 1 95.75 104 GLU A CA 1
ATOM 799 C C . GLU A 1 104 ? -5.258 6.055 10.898 1 95.75 104 GLU A C 1
ATOM 801 O O . GLU A 1 104 ? -4.344 5.352 10.461 1 95.75 104 GLU A O 1
ATOM 806 N N . ILE A 1 105 ? -5.75 6.984 10.219 1 97.69 105 ILE A N 1
ATOM 807 C CA . ILE A 1 105 ? -5.551 7.16 8.781 1 97.69 105 ILE A CA 1
ATOM 808 C C . ILE A 1 105 ? -4.105 7.57 8.516 1 97.69 105 ILE A C 1
ATOM 810 O O . ILE A 1 105 ? -3.451 7.016 7.625 1 97.69 105 ILE A O 1
ATOM 814 N N . GLY A 1 106 ? -3.59 8.555 9.289 1 96.62 106 GLY A N 1
ATOM 815 C CA . GLY A 1 106 ? -2.287 9.141 9.023 1 96.62 106 GLY A CA 1
ATOM 816 C C . GLY A 1 106 ? -1.165 8.125 8.992 1 96.62 106 GLY A C 1
ATOM 817 O O . GLY A 1 106 ? -0.394 8.07 8.031 1 96.62 106 GLY A O 1
ATOM 818 N N . GLY A 1 107 ? -1.135 7.277 10.062 1 95.81 107 GLY A N 1
ATOM 819 C CA . GLY A 1 107 ? -0.082 6.277 10.148 1 95.81 107 GLY A CA 1
ATOM 820 C C . GLY A 1 107 ? -0.096 5.293 8.992 1 95.81 107 GLY A C 1
ATOM 821 O O . GLY A 1 107 ? 0.957 4.953 8.453 1 95.81 107 GLY A O 1
ATOM 822 N N . GLU A 1 108 ? -1.244 4.859 8.586 1 97.75 108 GLU A N 1
ATOM 823 C CA . GLU A 1 108 ? -1.384 3.92 7.477 1 97.75 108 GLU A CA 1
ATOM 824 C C . GLU A 1 108 ? -1.021 4.578 6.148 1 97.75 108 GLU A C 1
ATOM 826 O O . GLU A 1 108 ? -0.335 3.975 5.32 1 97.75 108 GLU A O 1
ATOM 831 N N . ALA A 1 109 ? -1.47 5.824 5.965 1 98.38 109 ALA A N 1
ATOM 832 C CA . ALA A 1 109 ? -1.222 6.539 4.715 1 98.38 109 ALA A CA 1
ATOM 833 C C . ALA A 1 109 ? 0.269 6.797 4.516 1 98.38 109 ALA A C 1
ATOM 835 O O . ALA A 1 109 ? 0.775 6.723 3.395 1 98.38 109 ALA A O 1
ATOM 836 N N . ASP A 1 110 ? 0.949 7.062 5.617 1 97.56 110 ASP A N 1
ATOM 837 C CA . ASP A 1 110 ? 2.375 7.375 5.562 1 97.56 110 ASP A CA 1
ATOM 838 C C . ASP A 1 110 ? 3.178 6.172 5.066 1 97.56 110 ASP A C 1
ATOM 840 O O . ASP A 1 110 ? 4.25 6.336 4.477 1 97.56 110 ASP A O 1
ATOM 844 N N . VAL A 1 111 ? 2.646 5.004 5.262 1 97.69 111 VAL A N 1
ATOM 845 C CA . VAL A 1 111 ? 3.307 3.787 4.793 1 97.69 111 VAL A CA 1
ATOM 846 C C . VAL A 1 111 ? 2.863 3.477 3.367 1 97.69 111 VAL A C 1
ATOM 848 O O . VAL A 1 111 ? 3.695 3.209 2.496 1 97.69 111 VAL A O 1
ATOM 851 N N . LEU A 1 112 ? 1.627 3.602 3.057 1 98.25 112 LEU A N 1
ATOM 852 C CA . LEU A 1 112 ? 1.016 3.205 1.793 1 98.25 112 LEU A CA 1
ATOM 853 C C . LEU A 1 112 ? 1.519 4.078 0.649 1 98.25 112 LEU A C 1
ATOM 855 O O . LEU A 1 112 ? 1.659 3.609 -0.482 1 98.25 112 LEU A O 1
ATOM 859 N N . GLU A 1 113 ? 1.764 5.316 0.954 1 98.44 113 GLU A N 1
ATOM 860 C CA . GLU A 1 113 ? 2.074 6.281 -0.097 1 98.44 113 GLU A CA 1
ATOM 861 C C . GLU A 1 113 ? 3.301 5.848 -0.897 1 98.44 113 GLU A C 1
ATOM 863 O O . GLU A 1 113 ? 3.387 6.105 -2.1 1 98.44 113 GLU A O 1
ATOM 868 N N . HIS A 1 114 ? 4.18 5.172 -0.26 1 97.94 114 HIS A N 1
ATOM 869 C CA . HIS A 1 114 ? 5.422 4.777 -0.916 1 97.94 114 HIS A CA 1
ATOM 870 C C . HIS A 1 114 ? 5.199 3.598 -1.855 1 97.94 114 HIS A C 1
ATOM 872 O O . HIS A 1 114 ? 6.031 3.324 -2.723 1 97.94 114 HIS A O 1
ATOM 878 N N . ALA A 1 115 ? 4.102 2.898 -1.679 1 97.81 115 ALA A N 1
ATOM 879 C CA . ALA A 1 115 ? 3.814 1.698 -2.459 1 97.81 115 ALA A CA 1
ATOM 880 C C . ALA A 1 115 ? 2.84 2.002 -3.594 1 97.81 115 ALA A C 1
ATOM 882 O O . ALA A 1 115 ? 2.408 1.095 -4.309 1 97.81 115 ALA A O 1
ATOM 883 N N . ILE A 1 116 ? 2.504 3.221 -3.754 1 97.75 116 ILE A N 1
ATOM 884 C CA . ILE A 1 116 ? 1.557 3.627 -4.789 1 97.75 116 ILE A CA 1
ATOM 885 C C . ILE A 1 116 ? 2.316 4.105 -6.023 1 97.75 116 ILE A C 1
ATOM 887 O O . ILE A 1 116 ? 2.85 5.215 -6.039 1 97.75 116 ILE A O 1
ATOM 891 N N . SER A 1 117 ? 2.334 3.273 -7.02 1 96.19 117 SER A N 1
ATOM 892 C CA . SER A 1 117 ? 2.951 3.635 -8.289 1 96.19 117 SER A CA 1
ATOM 893 C C . SER A 1 117 ? 2.115 4.668 -9.039 1 96.19 117 SER A C 1
ATOM 895 O O . SER A 1 117 ? 0.957 4.91 -8.688 1 96.19 117 SER A O 1
ATOM 897 N N . PRO A 1 118 ? 2.707 5.285 -10.062 1 94.88 118 PRO A N 1
ATOM 898 C CA . PRO A 1 118 ? 1.91 6.207 -10.875 1 94.88 118 PRO A CA 1
ATOM 899 C C . PRO A 1 118 ? 0.664 5.551 -11.461 1 94.88 118 PRO A C 1
ATOM 901 O O . PRO A 1 118 ? -0.404 6.168 -11.5 1 94.88 118 PRO A O 1
ATOM 904 N N . ARG A 1 119 ? 0.793 4.309 -11.875 1 95.25 119 ARG A N 1
ATOM 905 C CA . ARG A 1 119 ? -0.355 3.568 -12.391 1 95.25 119 ARG A CA 1
ATOM 906 C C . ARG A 1 119 ? -1.422 3.395 -11.32 1 95.25 119 ARG A C 1
ATOM 908 O O . ARG A 1 119 ? -2.604 3.646 -11.562 1 95.25 119 ARG A O 1
ATOM 915 N N . LEU A 1 120 ? -1.006 2.994 -10.172 1 97.19 120 LEU A N 1
ATOM 916 C CA . LEU A 1 120 ? -1.946 2.789 -9.078 1 97.19 120 LEU A CA 1
ATOM 917 C C . LEU A 1 120 ? -2.596 4.105 -8.664 1 97.19 120 LEU A C 1
ATOM 919 O O . LEU A 1 120 ? -3.783 4.141 -8.336 1 97.19 120 LEU A O 1
ATOM 923 N N . GLU A 1 121 ? -1.808 5.113 -8.641 1 97.38 121 GLU A N 1
ATOM 924 C CA . GLU A 1 121 ? -2.336 6.426 -8.289 1 97.38 121 GLU A CA 1
ATOM 925 C C . GLU A 1 121 ? -3.49 6.82 -9.211 1 97.38 121 GLU A C 1
ATOM 927 O O . GLU A 1 121 ? -4.539 7.27 -8.734 1 97.38 121 GLU A O 1
ATOM 932 N N . SER A 1 122 ? -3.232 6.648 -10.469 1 96.69 122 SER A N 1
ATOM 933 C CA . SER A 1 122 ? -4.242 7.004 -11.461 1 96.69 122 SER A CA 1
ATOM 934 C C . SER A 1 122 ? -5.508 6.176 -11.281 1 96.69 122 SER A C 1
ATOM 936 O O . SER A 1 122 ? -6.617 6.715 -11.289 1 96.69 122 SER A O 1
ATOM 938 N N . ARG A 1 123 ? -5.43 4.93 -11.062 1 97.25 123 ARG A N 1
ATOM 939 C CA . ARG A 1 123 ? -6.574 4.039 -10.883 1 97.25 123 ARG A CA 1
ATOM 940 C C . ARG A 1 123 ? -7.301 4.332 -9.578 1 97.25 123 ARG A C 1
ATOM 942 O O . ARG A 1 123 ? -8.531 4.309 -9.531 1 97.25 123 ARG A O 1
ATOM 949 N N . LEU A 1 124 ? -6.523 4.594 -8.586 1 97.38 124 LEU A N 1
ATOM 950 C CA . LEU A 1 124 ? -7.094 4.91 -7.281 1 97.38 124 LEU A CA 1
ATOM 951 C C . LEU A 1 124 ? -7.914 6.195 -7.34 1 97.38 124 LEU A C 1
ATOM 953 O O . LEU A 1 124 ? -9.023 6.25 -6.812 1 97.38 124 LEU A O 1
ATOM 957 N N . ARG A 1 125 ? -7.324 7.184 -7.965 1 97.56 125 ARG A N 1
ATOM 958 C CA . ARG A 1 125 ? -8.023 8.453 -8.117 1 97.56 125 ARG A CA 1
ATOM 959 C C . ARG A 1 125 ? -9.367 8.258 -8.812 1 97.56 125 ARG A C 1
ATOM 961 O O . ARG A 1 125 ? -10.398 8.75 -8.336 1 97.56 125 ARG A O 1
ATOM 968 N N . ALA A 1 126 ? -9.359 7.5 -9.875 1 97.44 126 ALA A N 1
ATOM 969 C CA . ALA A 1 126 ? -10.578 7.238 -10.633 1 97.44 126 ALA A CA 1
ATOM 970 C C . ALA A 1 126 ? -11.578 6.438 -9.812 1 97.44 126 ALA A C 1
ATOM 972 O O . ALA A 1 126 ? -12.766 6.77 -9.766 1 97.44 126 ALA A O 1
ATOM 973 N N . ALA A 1 127 ? -11.125 5.461 -9.141 1 97.56 127 ALA A N 1
ATOM 974 C CA . ALA A 1 127 ? -11.992 4.582 -8.352 1 97.56 127 ALA A CA 1
ATOM 975 C C . ALA A 1 127 ? -12.656 5.348 -7.211 1 97.56 127 ALA A C 1
ATOM 977 O O . ALA A 1 127 ? -13.773 5.023 -6.809 1 97.56 127 ALA A O 1
ATOM 978 N N . LEU A 1 128 ? -11.984 6.375 -6.766 1 97.75 128 LEU A N 1
ATOM 979 C CA . LEU A 1 128 ? -12.477 7.148 -5.633 1 97.75 128 LEU A CA 1
ATOM 980 C C . LEU A 1 128 ? -13.32 8.328 -6.105 1 97.75 128 LEU A C 1
ATOM 982 O O . LEU A 1 128 ? -13.734 9.164 -5.301 1 97.75 128 LEU A O 1
ATOM 986 N N . GLY A 1 129 ? -13.5 8.453 -7.387 1 97.69 129 GLY A N 1
ATOM 987 C CA . GLY A 1 129 ? -14.328 9.508 -7.941 1 97.69 129 GLY A CA 1
ATOM 988 C C . GLY A 1 129 ? -13.609 10.836 -8.07 1 97.69 129 GLY A C 1
ATOM 989 O O . GLY A 1 129 ? -14.219 11.891 -7.898 1 97.69 129 GLY A O 1
ATOM 990 N N . ASN A 1 130 ? -12.352 10.828 -8.18 1 97.69 130 ASN A N 1
ATOM 991 C CA . ASN A 1 130 ? -11.516 12.008 -8.406 1 97.69 130 ASN A CA 1
ATOM 992 C C . ASN A 1 130 ? -11.68 13.023 -7.281 1 97.69 130 ASN A C 1
ATOM 994 O O . ASN A 1 130 ? -12 14.188 -7.535 1 97.69 130 ASN A O 1
ATOM 998 N N . PRO A 1 131 ? -11.367 12.609 -6.117 1 98.19 131 PRO A N 1
ATOM 999 C CA . PRO A 1 131 ? -11.508 13.531 -4.992 1 98.19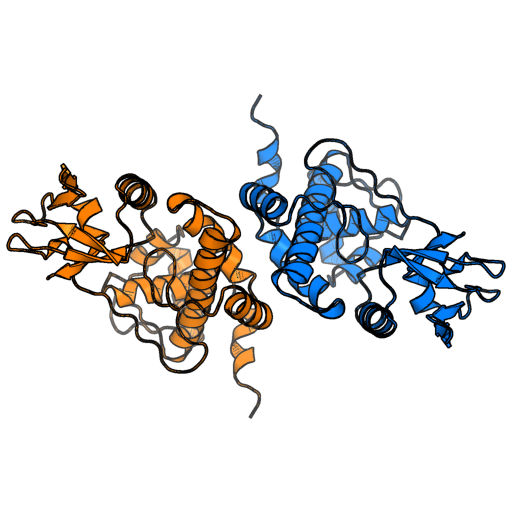 131 PRO A CA 1
ATOM 1000 C C . PRO A 1 131 ? -10.586 14.75 -5.105 1 98.19 131 PRO A C 1
ATOM 1002 O O . PRO A 1 131 ? -9.492 14.648 -5.676 1 98.19 131 PRO A O 1
ATOM 1005 N N . THR A 1 132 ? -10.977 15.828 -4.418 1 97.5 132 THR A N 1
ATOM 1006 C CA . THR A 1 132 ? -10.203 17.062 -4.504 1 97.5 132 THR A CA 1
ATOM 1007 C C . THR A 1 132 ? -9.484 17.344 -3.186 1 97.5 132 THR A C 1
ATOM 1009 O O . THR A 1 132 ? -8.555 18.141 -3.139 1 97.5 132 THR A O 1
ATOM 1012 N N . HIS A 1 133 ? -10 16.719 -2.115 1 98.31 133 HIS A N 1
ATOM 1013 C CA . HIS A 1 133 ? -9.43 16.922 -0.79 1 98.31 133 HIS A CA 1
ATOM 1014 C C . HIS A 1 133 ? -9.328 15.602 -0.027 1 98.31 133 HIS A C 1
ATOM 1016 O O . HIS A 1 133 ? -10.109 14.68 -0.278 1 98.31 133 HIS A O 1
ATOM 1022 N N . ASP A 1 134 ? -8.438 15.562 0.87 1 98.38 134 ASP A N 1
ATOM 1023 C CA . ASP A 1 134 ? -8.406 14.414 1.771 1 98.38 134 ASP A CA 1
ATOM 1024 C C . ASP A 1 134 ? -9.375 14.602 2.936 1 98.38 134 ASP A C 1
ATOM 1026 O O . ASP A 1 134 ? -10.062 15.625 3.018 1 98.38 134 ASP A O 1
ATOM 1030 N N . PRO A 1 135 ? -9.492 13.664 3.865 1 97.88 135 PRO A N 1
ATOM 1031 C CA . PRO A 1 135 ? -10.531 13.734 4.898 1 97.88 135 PRO A CA 1
ATOM 1032 C C . PRO A 1 135 ? -10.344 14.922 5.844 1 97.88 135 PRO A C 1
ATOM 1034 O O . PRO A 1 135 ? -11.273 15.289 6.566 1 97.88 135 PRO A O 1
ATOM 1037 N N . TYR A 1 136 ? -9.18 15.531 5.824 1 98.06 136 TYR A N 1
ATOM 1038 C CA . TYR A 1 136 ? -8.891 16.625 6.742 1 98.06 136 TYR A CA 1
ATOM 1039 C C . TYR A 1 136 ? -9.031 17.984 6.047 1 98.06 136 TYR A C 1
ATOM 1041 O O . TYR A 1 136 ? -8.758 19.016 6.645 1 98.06 136 TYR A O 1
ATOM 1049 N N . GLY A 1 137 ? -9.375 17.906 4.734 1 97.94 137 GLY A N 1
ATOM 1050 C CA . GLY A 1 137 ? -9.586 19.125 3.979 1 97.94 137 GLY A CA 1
ATOM 1051 C C . GLY A 1 137 ? -8.367 19.562 3.184 1 97.94 137 GLY A C 1
ATOM 1052 O O . GLY A 1 137 ? -8.367 20.625 2.568 1 97.94 137 GLY A O 1
ATOM 1053 N N . ASN A 1 138 ? -7.328 18.781 3.238 1 97.94 138 ASN A N 1
ATOM 1054 C CA . ASN A 1 138 ? -6.148 19.109 2.443 1 97.94 138 ASN A CA 1
ATOM 1055 C C . ASN A 1 138 ? -6.398 18.875 0.955 1 97.94 138 ASN A C 1
ATOM 1057 O O . ASN A 1 138 ? -6.844 17.812 0.55 1 97.94 138 ASN A O 1
ATOM 1061 N N . PRO A 1 139 ? -6.133 19.938 0.142 1 97.75 139 PRO A N 1
ATOM 1062 C CA . PRO A 1 139 ? -6.289 19.719 -1.299 1 97.75 139 PRO A CA 1
ATOM 1063 C C . PRO A 1 139 ? -5.348 18.656 -1.843 1 97.75 139 PRO A C 1
ATOM 1065 O O . PRO A 1 139 ? -4.199 18.547 -1.399 1 97.75 139 PRO A O 1
ATOM 1068 N N . ILE A 1 140 ? -5.824 17.844 -2.732 1 98.25 140 ILE A N 1
ATOM 1069 C CA . ILE A 1 140 ? -4.996 16.859 -3.432 1 98.25 140 ILE A CA 1
ATOM 1070 C C . ILE A 1 140 ? -4.406 17.5 -4.691 1 98.25 140 ILE A C 1
ATOM 1072 O O . ILE A 1 140 ? -5.145 17.891 -5.598 1 98.25 140 ILE A O 1
ATOM 1076 N N . PRO A 1 141 ? -3.094 17.594 -4.75 1 97.56 141 PRO A N 1
ATOM 1077 C CA . PRO A 1 141 ? -2.5 18.234 -5.922 1 97.56 141 PRO A CA 1
ATOM 1078 C C . PRO A 1 141 ? -2.836 17.516 -7.227 1 97.56 141 PRO A C 1
ATOM 1080 O O . PRO A 1 141 ? -3.01 16.281 -7.23 1 97.56 141 PRO A O 1
ATOM 1083 N N . SER A 1 142 ? -2.857 18.266 -8.25 1 92.75 142 SER A N 1
ATOM 1084 C CA . SER A 1 142 ? -3.02 17.672 -9.57 1 92.75 142 SER A CA 1
ATOM 1085 C C . SER A 1 142 ? -1.726 17.016 -10.047 1 92.75 142 SER A C 1
ATOM 1087 O O . SER A 1 142 ? -0.645 17.328 -9.547 1 92.75 142 SER A O 1
ATOM 1089 N N . ALA A 1 143 ? -1.899 16.094 -11.008 1 85.44 143 ALA A N 1
ATOM 1090 C CA . ALA A 1 143 ? -0.732 15.406 -11.539 1 85.44 143 ALA A CA 1
ATOM 1091 C C . ALA A 1 143 ? 0.089 16.328 -12.445 1 85.44 143 ALA A C 1
ATOM 1093 O O . ALA A 1 143 ? 1.263 16.047 -12.711 1 85.44 143 ALA A O 1
ATOM 1094 N N . THR A 1 144 ? -0.644 17.312 -12.883 1 83.19 144 THR A N 1
ATOM 1095 C CA . THR A 1 144 ? 0.032 18.234 -13.805 1 83.19 144 THR A CA 1
ATOM 1096 C C . THR A 1 144 ? -0.041 19.672 -13.297 1 83.19 144 THR A C 1
ATOM 1098 O O . THR A 1 144 ? -0.972 20.031 -12.578 1 83.19 144 THR A O 1
ATOM 1101 N N . GLY A 1 145 ? 0.943 20.359 -13.562 1 78.19 145 GLY A N 1
ATOM 1102 C CA . GLY A 1 145 ? 0.926 21.766 -13.242 1 78.19 145 GLY A CA 1
ATOM 1103 C C . GLY A 1 145 ? 1.598 22.094 -11.922 1 78.19 145 GLY A C 1
ATOM 1104 O O . GLY A 1 145 ? 2.029 21.203 -11.203 1 78.19 145 GLY A O 1
ATOM 1105 N N . GLU A 1 146 ? 1.637 23.328 -11.641 1 86 146 GLU A N 1
ATOM 1106 C CA . GLU A 1 146 ? 2.211 23.844 -10.398 1 86 146 GLU A CA 1
ATOM 1107 C C . GLU A 1 146 ? 1.213 23.734 -9.25 1 86 146 GLU A C 1
ATOM 1109 O O . GLU A 1 146 ? 0.004 23.859 -9.453 1 86 146 GLU A O 1
ATOM 1114 N N . TYR A 1 147 ? 1.752 23.391 -8.148 1 93.81 147 TYR A N 1
ATOM 1115 C CA . TYR A 1 147 ? 0.932 23.312 -6.945 1 93.81 147 TYR A CA 1
ATOM 1116 C C . TYR A 1 147 ? 1.505 24.203 -5.84 1 93.81 147 TYR A C 1
ATOM 1118 O O . TYR A 1 147 ? 2.688 24.094 -5.508 1 93.81 147 TYR A O 1
ATOM 1126 N N . VAL A 1 148 ? 0.66 25.078 -5.359 1 91.06 148 VAL A N 1
ATOM 1127 C CA . VAL A 1 148 ? 1.03 25.922 -4.227 1 91.06 148 VAL A CA 1
ATOM 1128 C C . VAL A 1 148 ? 0.118 25.609 -3.037 1 91.06 148 VAL A C 1
ATOM 1130 O O . VAL A 1 148 ? -1.106 25.703 -3.148 1 91.06 148 VAL A O 1
ATOM 1133 N N . GLU A 1 149 ? 0.756 25.25 -1.994 1 94.88 149 GLU A N 1
ATOM 1134 C CA . GLU A 1 149 ? 0.018 24.953 -0.769 1 94.88 149 GLU A CA 1
ATOM 1135 C C . GLU A 1 149 ? -0.339 26.234 -0.02 1 94.88 149 GLU A C 1
ATOM 1137 O O . GLU A 1 149 ? 0.534 27.062 0.262 1 94.88 149 GLU A O 1
ATOM 1142 N N . THR A 1 150 ? -1.634 26.422 0.28 1 92.75 150 THR A N 1
ATOM 1143 C CA . THR A 1 150 ? -2.092 27.578 1.047 1 92.75 150 THR A CA 1
ATOM 1144 C C . THR A 1 150 ? -3.002 27.141 2.189 1 92.75 150 THR A C 1
ATOM 1146 O O . THR A 1 150 ? -3.635 26.078 2.117 1 92.75 150 THR A O 1
ATOM 1149 N N . TRP A 1 151 ? -2.975 27.906 3.197 1 94.31 151 TRP A N 1
ATOM 1150 C CA . TRP A 1 151 ? -3.82 27.641 4.355 1 94.31 151 TRP A CA 1
ATOM 1151 C C . TRP A 1 151 ? -4.773 28.797 4.613 1 94.31 151 TRP A C 1
ATOM 1153 O O . TRP A 1 151 ? -4.387 29.969 4.492 1 94.31 151 TRP A O 1
ATOM 1163 N N . PRO A 1 152 ? -5.961 28.406 5.008 1 94.06 152 PRO A N 1
ATOM 1164 C CA . PRO A 1 152 ? -6.883 29.469 5.426 1 94.06 152 PRO A CA 1
ATOM 1165 C C . PRO A 1 152 ? -6.531 30.047 6.789 1 94.06 152 PRO A C 1
ATOM 1167 O O . PRO A 1 152 ? -5.461 29.766 7.332 1 94.06 152 PRO A O 1
ATOM 1170 N N . GLU A 1 153 ? -7.449 30.844 7.262 1 92.75 153 GLU A N 1
ATOM 1171 C CA . GLU A 1 153 ? -7.211 31.453 8.562 1 92.75 153 GLU A CA 1
ATOM 1172 C C . GLU A 1 153 ? -7.375 30.438 9.688 1 92.75 153 GLU A C 1
ATOM 1174 O O . GLU A 1 153 ? -8.258 29.578 9.633 1 92.75 153 GLU A O 1
ATOM 1179 N N . SER A 1 154 ? -6.574 30.625 10.727 1 93.62 154 SER A N 1
ATOM 1180 C CA . SER A 1 154 ? -6.691 29.766 11.906 1 93.62 154 SER A CA 1
ATOM 1181 C C . SER A 1 154 ? -7.898 30.156 12.75 1 93.62 154 SER A C 1
ATOM 1183 O O . SER A 1 154 ? -8.211 31.344 12.883 1 93.62 154 SER A O 1
ATOM 1185 N N . LEU A 1 155 ? -8.523 29.203 13.328 1 93.44 155 LEU A N 1
ATOM 1186 C CA . LEU A 1 155 ? -9.602 29.453 14.266 1 93.44 155 LEU A CA 1
ATOM 1187 C C . LEU A 1 155 ? -9.125 30.328 15.422 1 93.44 155 LEU A C 1
ATOM 1189 O O . LEU A 1 155 ? -9.898 31.109 15.984 1 93.44 155 LEU A O 1
ATOM 1193 N N . ARG A 1 156 ? -7.891 30.234 15.664 1 90.69 156 ARG A N 1
ATOM 1194 C CA . ARG A 1 156 ? -7.328 31 16.781 1 90.69 156 ARG A CA 1
ATOM 1195 C C . ARG A 1 156 ? -7.324 32.5 16.469 1 90.69 156 ARG A C 1
ATOM 1197 O O . ARG A 1 156 ? -7.145 33.312 17.375 1 90.69 156 ARG A O 1
ATOM 1204 N N . ALA A 1 157 ? -7.426 32.75 15.234 1 83.5 157 ALA A N 1
ATOM 1205 C CA . ALA A 1 157 ? -7.434 34.156 14.836 1 83.5 157 ALA A CA 1
ATOM 1206 C C . ALA A 1 157 ? -8.859 34.719 14.789 1 83.5 157 ALA A C 1
ATOM 1208 O O . ALA A 1 157 ? -9.07 35.875 14.484 1 83.5 157 ALA A O 1
ATOM 1209 N N . ALA A 1 158 ? -9.789 33.875 15.148 1 76.25 158 ALA A N 1
ATOM 1210 C CA . ALA A 1 158 ? -11.195 34.25 15.031 1 76.25 158 ALA A CA 1
ATOM 1211 C C . ALA A 1 158 ? -11.594 35.219 16.156 1 76.25 158 ALA A C 1
ATOM 1213 O O . ALA A 1 158 ? -12.125 34.781 17.172 1 76.25 158 ALA A O 1
ATOM 1214 N N . VAL A 1 159 ? -11.273 36.406 16.172 1 72.81 159 VAL A N 1
ATOM 1215 C CA . VAL A 1 159 ? -11.695 37.5 17.016 1 72.81 159 VAL A CA 1
ATOM 1216 C C . VAL A 1 159 ? -12.266 38.625 16.156 1 72.81 159 VAL A C 1
ATOM 1218 O O . VAL A 1 159 ? -11.609 39.094 15.203 1 72.81 159 VAL A O 1
ATOM 1221 N N . PRO A 1 160 ? -13.641 38.969 16.5 1 76.69 160 PRO A N 1
ATOM 1222 C CA . PRO A 1 160 ? -14.586 38.688 17.594 1 76.69 160 PRO A CA 1
ATOM 1223 C C . PRO A 1 160 ? -15.406 37.438 17.391 1 76.69 160 PRO A C 1
ATOM 1225 O O . PRO A 1 160 ? -15.164 36.688 16.422 1 76.69 160 PRO A O 1
ATOM 1228 N N . CYS A 1 161 ? -16.391 37.156 18.234 1 83.56 161 CYS A N 1
ATOM 1229 C CA . CYS A 1 161 ? -17.297 36 18.188 1 83.56 161 CYS A CA 1
ATOM 1230 C C . CYS A 1 161 ? -18.047 35.938 16.844 1 83.56 161 CYS A C 1
ATOM 1232 O O . CYS A 1 161 ? -18.672 36.938 16.438 1 83.56 161 CYS A O 1
ATOM 1234 N N . ARG A 1 162 ? -17.812 34.875 16.062 1 89.56 162 ARG A N 1
ATOM 1235 C CA . ARG A 1 162 ? -18.438 34.719 14.766 1 89.56 162 ARG A CA 1
ATOM 1236 C C . ARG A 1 162 ? -18.625 33.219 14.422 1 89.56 162 ARG A C 1
ATOM 1238 O O . ARG A 1 162 ? -18.031 32.375 15.07 1 89.56 162 ARG A O 1
ATOM 1245 N N . ASP A 1 163 ? -19.484 33.031 13.484 1 94.25 163 ASP A N 1
ATOM 1246 C CA . ASP A 1 163 ? -19.547 31.703 12.898 1 94.25 163 ASP A CA 1
ATOM 1247 C C . ASP A 1 163 ? -18.312 31.391 12.07 1 94.25 163 ASP A C 1
ATOM 1249 O O . ASP A 1 163 ? -17.75 32.281 11.438 1 94.25 163 ASP A O 1
ATOM 1253 N N . PHE A 1 164 ? -17.891 30.172 12.141 1 95.19 164 PHE A N 1
ATOM 1254 C CA . PHE A 1 164 ? -16.656 29.734 11.5 1 95.19 164 PHE A CA 1
ATOM 1255 C C . PHE A 1 164 ? -16.859 28.438 10.727 1 95.19 164 PHE A C 1
ATOM 1257 O O . PHE A 1 164 ? -17.312 27.453 11.289 1 95.19 164 PHE A O 1
ATOM 1264 N N . THR A 1 165 ? -16.594 28.5 9.43 1 95.88 165 THR A N 1
ATOM 1265 C CA . THR A 1 165 ? -16.672 27.281 8.625 1 95.88 165 THR A CA 1
ATOM 1266 C C . THR A 1 165 ? -15.328 26.562 8.594 1 95.88 165 THR A C 1
ATOM 1268 O O . THR A 1 165 ? -14.328 27.125 8.125 1 95.88 165 THR A O 1
ATOM 1271 N N . VAL A 1 166 ? -15.312 25.344 9.055 1 97.12 166 VAL A N 1
ATOM 1272 C CA . VAL A 1 166 ? -14.086 24.547 9.047 1 97.12 166 VAL A CA 1
ATOM 1273 C C . VAL A 1 166 ? -13.758 24.125 7.613 1 97.12 166 VAL A C 1
ATOM 1275 O O . VAL A 1 166 ? -14.602 23.578 6.902 1 97.12 166 VAL A O 1
ATOM 1278 N N . GLU A 1 167 ? -12.508 24.375 7.172 1 97.62 167 GLU A N 1
ATOM 1279 C CA . GLU A 1 167 ? -12.086 24 5.828 1 97.62 167 GLU A CA 1
ATOM 1280 C C . GLU A 1 167 ? -10.953 22.984 5.875 1 97.62 167 GLU A C 1
ATOM 1282 O O . GLU A 1 167 ? -10.812 22.156 4.969 1 97.62 167 GLU A O 1
ATOM 1287 N N . ARG A 1 168 ? -10.109 23.094 6.938 1 97.88 168 ARG A N 1
ATOM 1288 C CA . ARG A 1 168 ? -8.914 22.266 7.023 1 97.88 168 ARG A CA 1
ATOM 1289 C C . ARG A 1 168 ? -8.523 22.016 8.477 1 97.88 168 ARG A C 1
ATOM 1291 O O . ARG A 1 168 ? -8.703 22.891 9.328 1 97.88 168 ARG A O 1
ATOM 1298 N N . VAL A 1 169 ? -8.109 20.812 8.727 1 97.19 169 VAL A N 1
ATOM 1299 C CA . VAL A 1 169 ? -7.617 20.422 10.047 1 97.19 169 VAL A CA 1
ATOM 1300 C C . VAL A 1 169 ? -6.191 19.891 9.938 1 97.19 169 VAL A C 1
ATOM 1302 O O . VAL A 1 169 ? -5.879 19.125 9.023 1 97.19 169 VAL A O 1
ATOM 1305 N N . VAL A 1 170 ? -5.301 20.328 10.828 1 95.25 170 VAL A N 1
ATOM 1306 C CA . VAL A 1 170 ? -3.939 19.812 10.859 1 95.25 170 VAL A CA 1
ATOM 1307 C C . VAL A 1 170 ? -3.969 18.312 11.195 1 95.25 170 VAL A C 1
ATOM 1309 O O . VAL A 1 170 ? -4.531 17.922 12.211 1 95.25 170 VAL A O 1
ATOM 1312 N N . ASP A 1 171 ? -3.305 17.516 10.375 1 94.25 171 ASP A N 1
ATOM 1313 C CA . ASP A 1 171 ? -3.543 16.078 10.453 1 94.25 171 ASP A CA 1
ATOM 1314 C C . ASP A 1 171 ? -2.359 15.367 11.102 1 94.25 171 ASP A C 1
ATOM 1316 O O . ASP A 1 171 ? -2.178 14.164 10.898 1 94.25 171 ASP A O 1
ATOM 1320 N N . ARG A 1 172 ? -1.561 16.016 11.867 1 89.44 172 ARG A N 1
ATOM 1321 C CA . ARG A 1 172 ? -0.395 15.383 12.469 1 89.44 172 ARG A CA 1
ATOM 1322 C C . ARG A 1 172 ? -0.593 15.195 13.969 1 89.44 172 ARG A C 1
ATOM 1324 O O . ARG A 1 172 ? 0.264 14.625 14.648 1 89.44 172 ARG A O 1
ATOM 1331 N N . ASP A 1 173 ? -1.666 15.688 14.492 1 92.25 173 ASP A N 1
ATOM 1332 C CA . ASP A 1 173 ? -1.945 15.547 15.922 1 92.25 173 ASP A CA 1
ATOM 1333 C C . ASP A 1 173 ? -3.002 14.469 16.172 1 92.25 173 ASP A C 1
ATOM 1335 O O . ASP A 1 173 ? -4.199 14.758 16.172 1 92.25 173 ASP A O 1
ATOM 1339 N N . THR A 1 174 ? -2.562 13.289 16.5 1 94 174 THR A N 1
ATOM 1340 C CA . THR A 1 174 ? -3.463 12.141 16.609 1 94 174 THR A CA 1
ATOM 1341 C C . THR A 1 174 ? -4.508 12.383 17.703 1 94 174 THR A C 1
ATOM 1343 O O . THR A 1 174 ? -5.695 12.133 17.484 1 94 174 THR A O 1
ATOM 1346 N N . ASP A 1 175 ? -4.047 12.875 18.844 1 94.88 175 ASP A N 1
ATOM 1347 C CA . ASP A 1 175 ? -4.965 13.141 19.953 1 94.88 175 ASP A CA 1
ATOM 1348 C C . ASP A 1 175 ? -5.961 14.242 19.578 1 94.88 175 ASP A C 1
ATOM 1350 O O . ASP A 1 175 ? -7.156 14.125 19.875 1 94.88 175 ASP A O 1
ATOM 1354 N N . GLY A 1 176 ? -5.441 15.234 18.953 1 96.12 176 GLY A N 1
ATOM 1355 C CA . GLY A 1 176 ? -6.309 16.312 18.484 1 96.12 176 GLY A CA 1
ATOM 1356 C C . GLY A 1 176 ? -7.348 15.844 17.484 1 96.12 176 GLY A C 1
ATOM 1357 O O . GLY A 1 176 ? -8.516 16.219 17.578 1 96.12 176 GLY A O 1
ATOM 1358 N N . LEU A 1 177 ? -6.926 14.992 16.594 1 96.38 177 LEU A N 1
ATOM 1359 C CA . LEU A 1 177 ? -7.832 14.484 15.578 1 96.38 177 LEU A CA 1
ATOM 1360 C C . LEU A 1 177 ? -8.93 13.633 16.203 1 96.38 177 LEU A C 1
ATOM 1362 O O . LEU A 1 177 ? -10.086 13.703 15.789 1 96.38 177 LEU A O 1
ATOM 1366 N N . ARG A 1 178 ? -8.562 12.836 17.172 1 95.88 178 ARG A N 1
ATOM 1367 C CA . ARG A 1 178 ? -9.547 12.031 17.891 1 95.88 178 ARG A CA 1
ATOM 1368 C C . ARG A 1 178 ? -10.586 12.914 18.562 1 95.88 178 ARG A C 1
ATOM 1370 O O . ARG A 1 178 ? -11.789 12.648 18.484 1 95.88 178 ARG A O 1
ATOM 1377 N N . LEU A 1 179 ? -10.086 13.938 19.203 1 95.38 179 LEU A N 1
ATOM 1378 C CA . LEU A 1 179 ? -10.969 14.859 19.891 1 95.38 179 LEU A CA 1
ATOM 1379 C C . LEU A 1 179 ? -11.914 15.562 18.922 1 95.38 179 LEU A C 1
ATOM 1381 O O . LEU A 1 179 ? -13.117 15.617 19.156 1 95.38 179 LEU A O 1
ATOM 1385 N N . LEU A 1 180 ? -11.375 16.078 17.875 1 96.5 180 LEU A N 1
ATOM 1386 C CA . LEU A 1 180 ? -12.18 16.797 16.891 1 96.5 180 LEU A CA 1
ATOM 1387 C C . LEU A 1 180 ? -13.234 15.875 16.281 1 96.5 180 LEU A C 1
ATOM 1389 O O . LEU A 1 180 ? -14.391 16.281 16.109 1 96.5 180 LEU A O 1
ATOM 1393 N N . ALA A 1 181 ? -12.82 14.688 15.977 1 95.5 181 ALA A N 1
ATOM 1394 C CA . ALA A 1 181 ? -13.766 13.711 15.445 1 95.5 181 ALA A CA 1
ATOM 1395 C C . ALA A 1 181 ? -14.898 13.445 16.438 1 95.5 181 ALA A C 1
ATOM 1397 O O . ALA A 1 181 ? -16.062 13.391 16.047 1 95.5 181 ALA A O 1
ATOM 1398 N N . GLY A 1 182 ? -14.562 13.289 17.672 1 94.88 182 GLY A N 1
ATOM 1399 C CA . GLY A 1 182 ? -15.547 13.062 18.703 1 94.88 182 GLY A CA 1
ATOM 1400 C C . GLY A 1 182 ? -16.531 14.203 18.859 1 94.88 182 GLY A C 1
ATOM 1401 O O . GLY A 1 182 ? -17.703 13.984 19.203 1 94.88 182 GLY A O 1
ATOM 1402 N N . LEU A 1 183 ? -16.125 15.383 18.5 1 94.31 183 LEU A N 1
ATOM 1403 C CA . LEU A 1 183 ? -16.953 16.578 18.641 1 94.31 183 LEU A CA 1
ATOM 1404 C C . LEU A 1 183 ? -17.719 16.844 17.344 1 94.31 183 LEU A C 1
ATOM 1406 O O . LEU A 1 183 ? -18.531 17.766 17.281 1 94.31 183 LEU A O 1
ATOM 1410 N N . GLY A 1 184 ? -17.375 16.062 16.312 1 94.38 184 GLY A N 1
ATOM 1411 C CA . GLY A 1 184 ? -18.016 16.25 15.031 1 94.38 184 GLY A CA 1
ATOM 1412 C C . GLY A 1 184 ? -17.484 17.453 14.266 1 94.38 184 GLY A C 1
ATOM 1413 O O . GLY A 1 184 ? -18.234 18.094 13.516 1 94.38 184 GLY A O 1
ATOM 1414 N N . ILE A 1 185 ? -16.312 17.828 14.508 1 95.38 185 ILE A N 1
ATOM 1415 C CA . ILE A 1 185 ? -15.68 18.938 13.797 1 95.38 185 ILE A CA 1
ATOM 1416 C C . ILE A 1 185 ? -14.906 18.391 12.594 1 95.38 185 ILE A C 1
ATOM 1418 O O . ILE A 1 185 ? -13.891 17.703 12.766 1 95.38 185 ILE A O 1
ATOM 1422 N N . TYR A 1 186 ? -15.367 18.641 11.438 1 95.88 186 TYR A N 1
ATOM 1423 C CA . TYR A 1 186 ? -14.789 18.188 10.172 1 95.88 186 TYR A CA 1
ATOM 1424 C C . TYR A 1 186 ? -14.891 19.281 9.109 1 95.88 186 TYR A C 1
ATOM 1426 O O . TYR A 1 186 ? -15.664 20.234 9.258 1 95.88 186 TYR A O 1
ATOM 1434 N N . PRO A 1 187 ? -14.078 19.125 8.125 1 97.5 187 PRO A N 1
ATOM 1435 C CA . PRO A 1 187 ? -14.203 20.094 7.039 1 97.5 187 PRO A CA 1
ATOM 1436 C C . PRO A 1 187 ? -15.617 20.203 6.492 1 97.5 187 PRO A C 1
ATOM 1438 O O . PRO A 1 187 ? -16.281 19.172 6.285 1 97.5 187 PRO A O 1
ATOM 1441 N N . GLY A 1 188 ? -16.109 21.406 6.301 1 95.5 188 GLY A N 1
ATOM 1442 C CA . GLY A 1 188 ? -17.469 21.656 5.836 1 95.5 188 GLY A CA 1
ATOM 1443 C C . GLY A 1 188 ? -18.422 22.016 6.953 1 95.5 188 GLY A C 1
ATOM 1444 O O . GLY A 1 188 ? -19.5 22.594 6.703 1 95.5 188 GLY A O 1
ATOM 1445 N N . ARG A 1 189 ? -18.047 21.75 8.148 1 95.62 189 ARG A N 1
ATOM 1446 C CA . ARG A 1 189 ? -18.891 22.031 9.305 1 95.62 189 ARG A CA 1
ATOM 1447 C C . ARG A 1 189 ? -18.828 23.5 9.695 1 95.62 189 ARG A C 1
ATOM 1449 O O . ARG A 1 189 ? -17.75 24.109 9.648 1 95.62 189 ARG A O 1
ATOM 1456 N N . VAL A 1 190 ? -19.953 23.984 10.141 1 94.56 190 VAL A N 1
ATOM 1457 C CA . VAL A 1 190 ? -20 25.344 10.68 1 94.56 190 VAL A CA 1
ATOM 1458 C C . VAL A 1 190 ? -20 25.281 12.203 1 94.56 190 VAL A C 1
ATOM 1460 O O . VAL A 1 190 ? -20.844 24.625 12.805 1 94.56 190 VAL A O 1
ATOM 1463 N N . ILE A 1 191 ? -19.031 25.922 12.789 1 92.75 191 ILE A N 1
ATOM 1464 C CA . ILE A 1 191 ? -18.953 26.094 14.234 1 92.75 191 ILE A CA 1
ATOM 1465 C C . ILE A 1 191 ? -19.516 27.469 14.609 1 92.75 191 ILE A C 1
ATOM 1467 O O . ILE A 1 191 ? -19.031 28.5 14.125 1 92.75 191 ILE A O 1
ATOM 1471 N N . ALA A 1 192 ? -20.453 27.469 15.5 1 93 192 ALA A N 1
ATOM 1472 C CA . ALA A 1 192 ? -21.109 28.719 15.859 1 93 192 ALA A CA 1
ATOM 1473 C C . ALA A 1 192 ? -20.359 29.422 16.984 1 93 192 ALA A C 1
ATOM 1475 O O . ALA A 1 192 ? -19.719 28.781 17.828 1 93 192 ALA A O 1
ATOM 1476 N N . ARG A 1 193 ? -20.422 30.766 16.906 1 91.88 193 ARG A N 1
ATOM 1477 C CA . ARG A 1 193 ? -19.984 31.656 17.969 1 91.88 193 ARG A CA 1
ATOM 1478 C C . ARG A 1 193 ? -18.547 31.328 18.391 1 91.88 193 ARG A C 1
ATOM 1480 O O . ARG A 1 193 ? -18.266 31.188 19.578 1 91.88 193 ARG A O 1
ATOM 1487 N N . ALA A 1 194 ? -17.719 31.141 17.438 1 91.81 194 ALA A N 1
ATOM 1488 C CA . ALA A 1 194 ? -16.312 30.875 17.734 1 91.81 194 ALA A CA 1
ATOM 1489 C C . ALA A 1 194 ? -15.625 32.156 18.234 1 91.81 194 ALA A C 1
ATOM 1491 O O . ALA A 1 194 ? -15.75 33.219 17.625 1 91.81 194 ALA A O 1
ATOM 1492 N N . GLU A 1 195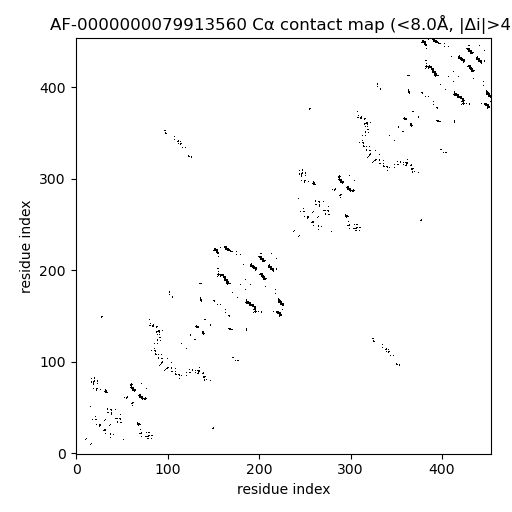 ? -14.969 32 19.344 1 89.69 195 GLU A N 1
ATOM 1493 C CA . GLU A 1 195 ? -14.273 33.156 19.906 1 89.69 195 GLU A CA 1
ATOM 1494 C C . GLU A 1 195 ? -12.953 32.719 20.547 1 89.69 195 GLU A C 1
ATOM 1496 O O . GLU A 1 195 ? -12.93 31.969 21.5 1 89.69 195 GLU A O 1
ATOM 1501 N N . ALA A 1 196 ? -11.922 33.281 19.969 1 89 196 ALA A N 1
ATOM 1502 C CA . ALA A 1 196 ? -10.594 33 20.531 1 89 196 ALA A CA 1
ATOM 1503 C C . ALA A 1 196 ? -10.312 33.906 21.734 1 89 196 ALA A C 1
ATOM 1505 O O . ALA A 1 196 ? -10.688 35.094 21.719 1 89 196 ALA A O 1
ATOM 1506 N N . SER A 1 197 ? -9.75 33.281 22.688 1 84.38 197 SER A N 1
ATOM 1507 C CA . SER A 1 197 ? -9.352 34.062 23.859 1 84.38 197 SER A CA 1
ATOM 1508 C C . SER A 1 197 ? -8.172 34.969 23.531 1 84.38 197 SER A C 1
ATOM 1510 O O . SER A 1 197 ? -7.344 34.656 22.672 1 84.38 197 SER A O 1
ATOM 1512 N N . PRO A 1 198 ? -8.188 36.031 24.297 1 77.38 198 PRO A N 1
ATOM 1513 C CA . PRO A 1 198 ? -7.012 36.906 24.141 1 77.38 198 PRO A CA 1
ATOM 1514 C C . PRO A 1 198 ? -5.715 36.219 24.562 1 77.38 198 PRO A C 1
ATOM 1516 O O . PRO A 1 198 ? -5.727 35.344 25.438 1 77.38 198 PRO A O 1
ATOM 1519 N N . HIS A 1 199 ? -4.555 36.344 24 1 79.94 199 HIS A N 1
ATOM 1520 C CA . HIS A 1 199 ? -3.197 35.938 24.328 1 79.94 199 HIS A CA 1
ATOM 1521 C C . HIS A 1 199 ? -2.98 34.469 24.031 1 79.94 199 HIS A C 1
ATOM 1523 O O . HIS A 1 199 ? -2.205 33.781 24.703 1 79.94 199 HIS A O 1
ATOM 1529 N N . GLY A 1 200 ? -3.814 33.906 23.219 1 80.56 200 GLY A N 1
ATOM 1530 C CA . GLY A 1 200 ? -3.537 32.562 22.734 1 80.56 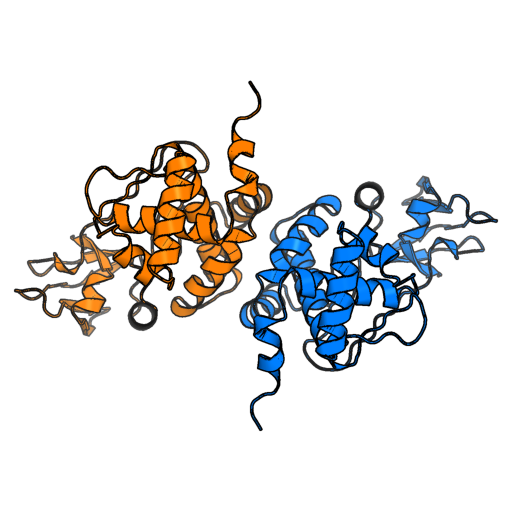200 GLY A CA 1
ATOM 1531 C C . GLY A 1 200 ? -4.125 31.484 23.625 1 80.56 200 GLY A C 1
ATOM 1532 O O . GLY A 1 200 ? -3.604 30.359 23.688 1 80.56 200 GLY A O 1
ATOM 1533 N N . GLY A 1 201 ? -5.133 31.719 24.359 1 86.62 201 GLY A N 1
ATOM 1534 C CA . GLY A 1 201 ? -5.797 30.781 25.25 1 86.62 201 GLY A CA 1
ATOM 1535 C C . GLY A 1 201 ? -6.801 29.891 24.531 1 86.62 201 GLY A C 1
ATOM 1536 O O . GLY A 1 201 ? -6.656 29.625 23.344 1 86.62 201 GLY A O 1
ATOM 1537 N N . PRO A 1 202 ? -7.723 29.375 25.266 1 92.88 202 PRO A N 1
ATOM 1538 C CA . PRO A 1 202 ? -8.742 28.484 24.703 1 92.88 202 PRO A CA 1
ATOM 1539 C C . PRO A 1 202 ? -9.656 29.203 23.703 1 92.88 202 PRO A C 1
ATOM 1541 O O . PRO A 1 202 ? -9.68 30.438 23.656 1 92.88 202 PRO A O 1
ATOM 1544 N N . VAL A 1 203 ? -10.266 28.406 22.891 1 94 203 VAL A N 1
ATOM 1545 C CA . VAL A 1 203 ? -11.25 28.906 21.938 1 94 203 VAL A CA 1
ATOM 1546 C C . VAL A 1 203 ? -12.641 28.406 22.328 1 94 203 VAL A C 1
ATOM 1548 O O . VAL A 1 203 ? -12.859 27.203 22.469 1 94 203 VAL A O 1
ATOM 1551 N N . CYS A 1 204 ? -13.531 29.312 22.5 1 94.12 204 CYS A N 1
ATOM 1552 C CA . CYS A 1 204 ? -14.914 28.938 22.797 1 94.12 204 CYS A CA 1
ATOM 1553 C C . CYS A 1 204 ? -15.711 28.766 21.5 1 94.12 204 CYS A C 1
ATOM 1555 O O . CYS A 1 204 ? -15.586 29.562 20.578 1 94.12 204 CYS A O 1
ATOM 1557 N N . VAL A 1 205 ? -16.422 27.641 21.484 1 94 205 VAL A N 1
ATOM 1558 C CA . VAL A 1 205 ? -17.234 27.344 20.297 1 94 205 VAL A CA 1
ATOM 1559 C C . VAL A 1 205 ? -18.594 26.781 20.719 1 94 205 VAL A C 1
ATOM 1561 O O . VAL A 1 205 ? -18.781 26.406 21.875 1 94 205 VAL A O 1
ATOM 1564 N N . ASP A 1 206 ? -19.5 26.891 19.828 1 93.88 206 ASP A N 1
ATOM 1565 C CA . ASP A 1 206 ? -20.797 26.25 20 1 93.88 206 ASP A CA 1
ATOM 1566 C C . ASP A 1 206 ? -21.047 25.203 18.906 1 93.88 206 ASP A C 1
ATOM 1568 O O . ASP A 1 206 ? -21.062 25.531 17.719 1 93.88 206 ASP A O 1
ATOM 1572 N N . ILE A 1 207 ? -21.156 24 19.328 1 91.75 207 ILE A N 1
ATOM 1573 C CA . ILE A 1 207 ? -21.406 22.906 18.406 1 91.75 207 ILE A CA 1
ATOM 1574 C C . ILE A 1 207 ? -22.812 22.344 18.641 1 91.75 207 ILE A C 1
ATOM 1576 O O . ILE A 1 207 ? -23.078 21.719 19.656 1 91.75 207 ILE A O 1
ATOM 1580 N N . ASP A 1 208 ? -23.688 22.578 17.719 1 90.19 208 ASP A N 1
ATOM 1581 C CA . ASP A 1 208 ? -25.062 22.109 17.781 1 90.19 208 ASP A CA 1
ATOM 1582 C C . ASP A 1 208 ? -25.734 22.578 19.078 1 90.19 208 ASP A C 1
ATOM 1584 O O . ASP A 1 208 ? -26.391 21.797 19.766 1 90.19 208 ASP A O 1
ATOM 1588 N N . GLY A 1 209 ? -25.438 23.719 19.5 1 91.38 209 GLY A N 1
ATOM 1589 C CA . GLY A 1 209 ? -26.094 24.312 20.656 1 91.38 209 GLY A CA 1
ATOM 1590 C C . GLY A 1 209 ? -25.375 24.062 21.969 1 91.38 209 GLY A C 1
ATOM 1591 O O . GLY A 1 209 ? -25.797 24.531 23.016 1 91.38 209 GLY A O 1
ATOM 1592 N N . HIS A 1 210 ? -24.312 23.328 21.891 1 93.75 210 HIS A N 1
ATOM 1593 C CA . HIS A 1 210 ? -23.547 23.016 23.094 1 93.75 210 HIS A CA 1
ATOM 1594 C C . HIS A 1 210 ? -22.219 23.781 23.125 1 93.75 210 HIS A C 1
ATOM 1596 O O . HIS A 1 210 ? -21.375 23.594 22.234 1 93.75 210 HIS A O 1
ATOM 1602 N N . PRO A 1 211 ? -22.109 24.516 24.156 1 94.06 211 PRO A N 1
ATOM 1603 C CA . PRO A 1 211 ? -20.844 25.25 24.25 1 94.06 211 PRO A CA 1
ATOM 1604 C C . PRO A 1 211 ? -19.672 24.359 24.641 1 94.06 211 PRO A C 1
ATOM 1606 O O . PRO A 1 211 ? -19.812 23.453 25.469 1 94.06 211 PRO A O 1
ATOM 1609 N N . TYR A 1 212 ? -18.516 24.578 23.938 1 94.5 212 TYR A N 1
ATOM 1610 C CA . TYR A 1 212 ? -17.266 23.875 24.234 1 94.5 212 TYR A CA 1
ATOM 1611 C C . TYR A 1 212 ? -16.109 24.859 24.344 1 94.5 212 TYR A C 1
ATOM 1613 O O . TYR A 1 212 ? -16.109 25.906 23.688 1 94.5 212 TYR A O 1
ATOM 1621 N N . GLU A 1 213 ? -15.242 24.531 25.203 1 94.5 213 GLU A N 1
ATOM 1622 C CA . GLU A 1 213 ? -13.961 25.234 25.266 1 94.5 213 GLU A CA 1
ATOM 1623 C C . GLU A 1 213 ? -12.82 24.344 24.75 1 94.5 213 GLU A C 1
ATOM 1625 O O . GLU A 1 213 ? -12.422 23.391 25.422 1 94.5 213 GLU A O 1
ATOM 1630 N N . LEU A 1 214 ? -12.344 24.719 23.625 1 94.94 214 LEU A N 1
ATOM 1631 C CA . LEU A 1 214 ? -11.219 23.984 23.062 1 94.94 214 LEU A CA 1
ATOM 1632 C C . LEU A 1 214 ? -9.898 24.547 23.594 1 94.94 214 LEU A C 1
ATOM 1634 O O . LEU A 1 214 ? -9.68 25.75 23.578 1 94.94 214 LEU A O 1
ATOM 1638 N N . ALA A 1 215 ? -9.094 23.641 24.016 1 94.19 215 ALA A N 1
ATOM 1639 C CA . ALA A 1 215 ? -7.738 24.078 24.359 1 94.19 215 ALA A CA 1
ATOM 1640 C C . ALA A 1 215 ? -7.07 24.781 23.172 1 94.19 215 ALA A C 1
ATOM 1642 O O . ALA A 1 215 ? -7.398 24.5 22.016 1 94.19 215 ALA A O 1
ATOM 1643 N N . ALA A 1 216 ? -6.137 25.656 23.484 1 92.56 216 ALA A N 1
ATOM 1644 C CA . ALA A 1 216 ? -5.441 26.438 22.469 1 92.56 216 ALA A CA 1
ATOM 1645 C C . ALA A 1 216 ? -4.84 25.516 21.406 1 92.56 216 ALA A C 1
ATOM 1647 O O . ALA A 1 216 ? -4.91 25.797 20.203 1 92.56 216 ALA A O 1
ATOM 1648 N N . ALA A 1 217 ? -4.289 24.422 21.844 1 92.81 217 ALA A N 1
ATOM 1649 C CA . ALA A 1 217 ? -3.652 23.484 20.922 1 92.81 217 ALA A CA 1
ATOM 1650 C C . ALA A 1 217 ? -4.668 22.875 19.969 1 92.81 217 ALA A C 1
ATOM 1652 O O . ALA A 1 217 ? -4.383 22.703 18.781 1 92.81 217 ALA A O 1
ATOM 1653 N N . VAL A 1 218 ? -5.809 22.625 20.469 1 94.62 218 VAL A N 1
ATOM 1654 C CA . VAL A 1 218 ? -6.852 22 19.656 1 94.62 218 VAL A CA 1
ATOM 1655 C C . VAL A 1 218 ? -7.441 23.031 18.703 1 94.62 218 VAL A C 1
ATOM 1657 O O . VAL A 1 218 ? -7.605 22.766 17.5 1 94.62 218 VAL A O 1
ATOM 1660 N N . GLY A 1 219 ? -7.738 24.203 19.219 1 94.12 219 GLY A N 1
ATOM 1661 C CA . GLY A 1 219 ? -8.211 25.281 18.375 1 94.12 219 GLY A CA 1
ATOM 1662 C C . GLY A 1 219 ? -7.246 25.609 17.25 1 94.12 219 GLY A C 1
ATOM 1663 O O . GLY A 1 219 ? -7.668 25.984 16.141 1 94.12 219 GLY A O 1
ATOM 1664 N N . GLY A 1 220 ? -5.992 25.438 17.547 1 93.88 220 GLY A N 1
ATOM 1665 C CA . GLY A 1 220 ? -4.945 25.766 16.594 1 93.88 220 GLY A CA 1
ATOM 1666 C C . GLY A 1 220 ? -4.863 24.766 15.453 1 93.88 220 GLY A C 1
ATOM 1667 O O . GLY A 1 220 ? -4.195 25.016 14.445 1 93.88 220 GLY A O 1
ATOM 1668 N N . LEU A 1 221 ? -5.574 23.656 15.547 1 96.06 221 LEU A N 1
ATOM 1669 C CA . LEU A 1 221 ? -5.578 22.641 14.492 1 96.06 221 LEU A CA 1
ATOM 1670 C C . LEU A 1 221 ? -6.594 22.984 13.406 1 96.06 221 LEU A C 1
ATOM 1672 O O . LEU A 1 221 ? -6.582 22.406 12.328 1 96.06 221 LEU A O 1
ATOM 1676 N N . ILE A 1 222 ? -7.469 23.938 13.703 1 96.44 222 ILE A N 1
ATOM 1677 C CA . ILE A 1 222 ? -8.633 24.172 12.859 1 96.44 222 ILE A CA 1
ATOM 1678 C C . ILE A 1 222 ? -8.414 25.422 12.016 1 96.44 222 ILE A C 1
ATOM 1680 O O . ILE A 1 222 ? -8.094 26.484 12.547 1 96.44 222 ILE A O 1
ATOM 1684 N N . TYR A 1 223 ? -8.586 25.281 10.758 1 96.88 223 TYR A N 1
ATOM 1685 C CA . TYR A 1 223 ? -8.445 26.375 9.805 1 96.88 223 TYR A CA 1
ATOM 1686 C C . TYR A 1 223 ? -9.688 26.5 8.93 1 96.88 223 TYR A C 1
ATOM 1688 O O . TYR A 1 223 ? -10.352 25.5 8.633 1 96.88 223 TYR A O 1
ATOM 1696 N N . GLY A 1 224 ? -10.031 27.688 8.594 1 96.5 224 GLY A N 1
ATOM 1697 C CA . GLY A 1 224 ? -11.219 27.906 7.789 1 96.5 224 GLY A CA 1
ATOM 1698 C C . GLY A 1 224 ? -11.508 29.375 7.547 1 96.5 224 GLY A C 1
ATOM 1699 O O . GLY A 1 224 ? -10.594 30.156 7.301 1 96.5 224 GLY A O 1
ATOM 1700 N N . ARG A 1 225 ? -12.789 29.625 7.438 1 93.38 225 ARG A N 1
ATOM 1701 C CA . ARG A 1 225 ? -13.211 31 7.141 1 93.38 225 ARG A CA 1
ATOM 1702 C C . ARG A 1 225 ? -14.281 31.469 8.125 1 93.38 225 ARG A C 1
ATOM 1704 O O . ARG A 1 225 ? -15.211 30.719 8.438 1 93.38 225 ARG A O 1
ATOM 1711 N N . ALA A 1 226 ? -14.07 32.688 8.57 1 87 226 ALA A N 1
ATOM 1712 C CA . ALA A 1 226 ? -15.086 33.312 9.406 1 87 226 ALA A CA 1
ATOM 1713 C C . ALA A 1 226 ? -16.25 33.844 8.562 1 87 226 ALA A C 1
ATOM 1715 O O . ALA A 1 226 ? -16.031 34.344 7.461 1 87 226 ALA A O 1
ATOM 1716 N N . ALA A 1 227 ? -17.438 33.438 9.008 1 76.31 227 ALA A N 1
ATOM 1717 C CA . ALA A 1 227 ? -18.594 34.062 8.375 1 76.31 227 ALA A CA 1
ATOM 1718 C C . ALA A 1 227 ? -18.984 35.344 9.094 1 76.31 227 ALA A C 1
ATOM 1720 O O . ALA A 1 227 ? -18.812 35.469 10.312 1 76.31 227 ALA A O 1
ATOM 1721 N N . MET B 1 1 ? 4.27 -14.281 29.844 1 18.56 1 MET B N 1
ATOM 1722 C CA . MET B 1 1 ? 5.027 -14.562 28.625 1 18.56 1 MET B CA 1
ATOM 1723 C C . MET B 1 1 ? 4.816 -13.469 27.594 1 18.56 1 MET B C 1
ATOM 1725 O O . MET B 1 1 ? 3.68 -13.109 27.281 1 18.56 1 MET B O 1
ATOM 1729 N N . ARG B 1 2 ? 5.738 -12.562 27.219 1 29.16 2 ARG B N 1
ATOM 1730 C CA . ARG B 1 2 ? 5.645 -11.445 26.281 1 29.16 2 ARG B CA 1
ATOM 1731 C C . ARG B 1 2 ? 5.039 -11.898 24.969 1 29.16 2 ARG B C 1
ATOM 1733 O O . ARG B 1 2 ? 5.27 -13.023 24.516 1 29.16 2 ARG B O 1
ATOM 1740 N N . ALA B 1 3 ? 4.059 -11.328 24.531 1 31.52 3 ALA B N 1
ATOM 1741 C CA . ALA B 1 3 ? 3.467 -11.742 23.25 1 31.52 3 ALA B CA 1
ATOM 1742 C C . ALA B 1 3 ? 4.547 -12.125 22.25 1 31.52 3 ALA B C 1
ATOM 1744 O O . ALA B 1 3 ? 5.465 -11.344 21.984 1 31.52 3 ALA B O 1
ATOM 1745 N N . PRO B 1 4 ? 4.922 -13.281 22.031 1 37.09 4 PRO B N 1
ATOM 1746 C CA . PRO B 1 4 ? 6.051 -13.742 21.219 1 37.09 4 PRO B CA 1
ATOM 1747 C C . PRO B 1 4 ? 6.258 -12.898 19.969 1 37.09 4 PRO B C 1
ATOM 1749 O O . PRO B 1 4 ? 7.125 -13.219 19.141 1 37.09 4 PRO B O 1
ATOM 1752 N N . SER B 1 5 ? 5.371 -12.266 19.359 1 38.62 5 SER B N 1
ATOM 1753 C CA . SER B 1 5 ? 5.176 -11.805 18 1 38.62 5 SER B CA 1
ATOM 1754 C C . SER B 1 5 ? 6.168 -10.695 17.641 1 38.62 5 SER B C 1
ATOM 1756 O O . SER B 1 5 ? 6.254 -10.281 16.484 1 38.62 5 SER B O 1
ATOM 1758 N N . GLN B 1 6 ? 6.582 -9.961 18.562 1 46.69 6 GLN B N 1
ATOM 1759 C CA . GLN B 1 6 ? 7.469 -8.844 18.234 1 46.69 6 GLN B CA 1
ATOM 1760 C C . GLN B 1 6 ? 8.867 -9.344 17.891 1 46.69 6 GLN B C 1
ATOM 1762 O O . GLN B 1 6 ? 9.82 -8.562 17.859 1 46.69 6 GLN B O 1
ATOM 1767 N N . CYS B 1 7 ? 9.086 -10.641 17.969 1 49.62 7 CYS B N 1
ATOM 1768 C CA . CYS B 1 7 ? 10.422 -11.227 18 1 49.62 7 CYS B CA 1
ATOM 1769 C C . CYS B 1 7 ? 11.234 -10.797 16.781 1 49.62 7 CYS B C 1
ATOM 1771 O O . CYS B 1 7 ? 12.453 -10.617 16.859 1 49.62 7 CYS B O 1
ATOM 1773 N N . CYS B 1 8 ? 10.508 -10.672 15.594 1 60.47 8 CYS B N 1
ATOM 1774 C CA . CYS B 1 8 ? 11.32 -10.562 14.391 1 60.47 8 CYS B CA 1
ATOM 1775 C C . CYS B 1 8 ? 11.102 -9.211 13.711 1 60.47 8 CYS B C 1
ATOM 1777 O O . CYS B 1 8 ? 11.391 -9.055 12.523 1 60.47 8 CYS B O 1
ATOM 1779 N N . GLY B 1 9 ? 10.586 -8.312 14.5 1 62.25 9 GLY B N 1
ATOM 1780 C CA . GLY B 1 9 ? 10.148 -7.086 13.852 1 62.25 9 GLY B CA 1
ATOM 1781 C C . GLY B 1 9 ? 11.234 -6.418 13.039 1 62.25 9 GLY B C 1
ATOM 1782 O O . GLY B 1 9 ? 11.031 -6.082 11.867 1 62.25 9 GLY B O 1
ATOM 1783 N N . SER B 1 10 ? 12.438 -6.43 13.547 1 74.06 10 SER B N 1
ATOM 1784 C CA . SER B 1 10 ? 13.516 -5.766 12.82 1 74.06 10 SER B CA 1
ATOM 1785 C C . SER B 1 10 ? 14.102 -6.684 11.75 1 74.06 10 SER B C 1
ATOM 1787 O O . SER B 1 10 ? 14.742 -6.215 10.805 1 74.06 10 SER B O 1
ATOM 1789 N N . LEU B 1 11 ? 13.758 -7.914 11.875 1 82.5 11 LEU B N 1
ATOM 1790 C CA . LEU B 1 11 ? 14.32 -8.891 10.953 1 82.5 11 LEU B CA 1
ATOM 1791 C C . LEU B 1 11 ? 13.469 -9 9.688 1 82.5 11 LEU B C 1
ATOM 1793 O O . LEU B 1 11 ? 13.992 -9.266 8.602 1 82.5 11 LEU B O 1
ATOM 1797 N N . LEU B 1 12 ? 12.258 -8.656 9.812 1 90.56 12 LEU B N 1
ATOM 1798 C CA . LEU B 1 12 ? 11.336 -8.891 8.703 1 90.56 12 LEU B CA 1
ATOM 1799 C C . LEU B 1 12 ? 11.266 -7.684 7.781 1 90.56 12 LEU B C 1
ATOM 1801 O O . LEU B 1 12 ? 10.219 -7.047 7.66 1 90.56 12 LEU B O 1
ATOM 1805 N N . THR B 1 13 ? 12.406 -7.527 7.121 1 94.31 13 THR B N 1
ATOM 1806 C CA . THR B 1 13 ? 12.453 -6.527 6.059 1 94.31 13 THR B CA 1
ATOM 1807 C C . THR B 1 13 ? 11.656 -6.996 4.844 1 94.31 13 THR B C 1
ATOM 1809 O O . THR B 1 13 ? 11.25 -8.156 4.77 1 94.31 13 THR B O 1
ATOM 1812 N N . GLU B 1 14 ? 11.453 -6.102 3.934 1 96.06 14 GLU B N 1
ATOM 1813 C CA . GLU B 1 14 ? 10.758 -6.473 2.703 1 96.06 14 GLU B CA 1
ATOM 1814 C C . GLU B 1 14 ? 11.484 -7.605 1.982 1 96.06 14 GLU B C 1
ATOM 1816 O O . GLU B 1 14 ? 10.852 -8.516 1.451 1 96.06 14 GLU B O 1
ATOM 1821 N N . ALA B 1 15 ? 12.789 -7.52 1.989 1 95.5 15 ALA B N 1
ATOM 1822 C CA . ALA B 1 15 ? 13.602 -8.539 1.318 1 95.5 15 ALA B CA 1
ATOM 1823 C C . ALA B 1 15 ? 13.422 -9.898 1.978 1 95.5 15 ALA B C 1
ATOM 1825 O O . ALA B 1 15 ? 13.328 -10.922 1.291 1 95.5 15 ALA B O 1
ATOM 1826 N N . VAL B 1 16 ? 13.383 -9.922 3.281 1 96.62 16 VAL B N 1
ATOM 1827 C CA . VAL B 1 16 ? 13.203 -11.172 4.012 1 96.62 16 VAL B CA 1
ATOM 1828 C C . VAL B 1 16 ? 11.797 -11.719 3.762 1 96.62 16 VAL B C 1
ATOM 1830 O O . VAL B 1 16 ? 11.617 -12.922 3.564 1 96.62 16 VAL B O 1
ATOM 1833 N N . GLU B 1 17 ? 10.82 -10.82 3.797 1 97.62 17 GLU B N 1
ATOM 1834 C CA . GLU B 1 17 ? 9.453 -11.242 3.482 1 97.62 17 GLU B CA 1
ATOM 1835 C C . GLU B 1 17 ? 9.375 -11.883 2.102 1 97.62 17 GLU B C 1
ATOM 1837 O O . GLU B 1 17 ? 8.773 -12.945 1.938 1 97.62 17 GLU B O 1
ATOM 1842 N N . ASP B 1 18 ? 10.016 -11.266 1.152 1 97.81 18 ASP B N 1
ATOM 1843 C CA . ASP B 1 18 ? 10.031 -11.797 -0.207 1 97.81 18 ASP B CA 1
ATOM 1844 C C . ASP B 1 18 ? 10.695 -13.172 -0.252 1 97.81 18 ASP B C 1
ATOM 1846 O O . ASP B 1 18 ? 10.227 -14.07 -0.953 1 97.81 18 ASP B O 1
ATOM 1850 N N . TYR B 1 19 ? 11.789 -13.297 0.445 1 97.75 19 TYR B N 1
ATOM 1851 C CA . TYR B 1 19 ? 12.492 -14.57 0.516 1 97.75 19 TYR B CA 1
ATOM 1852 C C . TYR B 1 19 ? 11.594 -15.664 1.074 1 97.75 19 TYR B C 1
ATOM 1854 O O . TYR B 1 19 ? 11.469 -16.734 0.478 1 97.75 19 TYR B O 1
ATOM 1862 N N . LEU B 1 20 ? 10.961 -15.383 2.172 1 97.69 20 LEU B N 1
ATOM 1863 C CA . LEU B 1 20 ? 10.125 -16.375 2.844 1 97.69 20 LEU B CA 1
ATOM 1864 C C . LEU B 1 20 ? 8.938 -16.766 1.975 1 97.69 20 LEU B C 1
ATOM 1866 O O . LEU B 1 20 ? 8.602 -17.938 1.865 1 97.69 20 LEU B O 1
ATOM 1870 N N . ARG B 1 21 ? 8.312 -15.773 1.387 1 97.44 21 ARG B N 1
ATOM 1871 C CA . ARG B 1 21 ? 7.184 -16.047 0.506 1 97.44 21 ARG B CA 1
ATOM 1872 C C . ARG B 1 21 ? 7.609 -16.906 -0.684 1 97.44 21 ARG B C 1
ATOM 1874 O O . ARG B 1 21 ? 6.906 -17.844 -1.064 1 97.44 21 ARG B O 1
ATOM 1881 N N . THR B 1 22 ? 8.742 -16.547 -1.272 1 97.31 22 THR B N 1
ATOM 1882 C CA . THR B 1 22 ? 9.25 -17.281 -2.424 1 97.31 22 THR B CA 1
ATOM 1883 C C . THR B 1 22 ? 9.531 -18.734 -2.053 1 97.31 22 THR B C 1
ATOM 1885 O O . THR B 1 22 ? 9.148 -19.656 -2.781 1 97.31 22 THR B O 1
ATOM 1888 N N . LEU B 1 23 ? 10.172 -18.922 -0.967 1 97.31 23 LEU B N 1
ATOM 1889 C CA . LEU B 1 23 ? 10.461 -20.266 -0.492 1 97.31 23 LEU B CA 1
ATOM 1890 C C . LEU B 1 23 ? 9.172 -21.047 -0.254 1 97.31 23 LEU B C 1
ATOM 1892 O O . LEU B 1 23 ? 9.07 -22.219 -0.625 1 97.31 23 LEU B O 1
ATOM 1896 N N . PHE B 1 24 ? 8.188 -20.406 0.321 1 97.12 24 PHE B N 1
ATOM 1897 C CA . PHE B 1 24 ? 6.883 -21.016 0.56 1 97.12 24 PHE B CA 1
ATOM 1898 C C . PHE B 1 24 ? 6.254 -21.484 -0.747 1 97.12 24 PHE B C 1
ATOM 1900 O O . PHE B 1 24 ? 5.809 -22.625 -0.851 1 97.12 24 PHE B O 1
ATOM 1907 N N . CYS B 1 25 ? 6.266 -20.625 -1.726 1 95 25 CYS B N 1
ATOM 1908 C CA . CYS B 1 25 ? 5.621 -20.906 -3.002 1 95 25 CYS B CA 1
ATOM 1909 C C . CYS B 1 25 ? 6.359 -22.016 -3.748 1 95 25 CYS B C 1
ATOM 1911 O O . CYS B 1 25 ? 5.734 -22.922 -4.312 1 95 25 CYS B O 1
ATOM 1913 N N . LEU B 1 26 ? 7.668 -21.969 -3.736 1 94.31 26 LEU B N 1
ATOM 1914 C CA . LEU B 1 26 ? 8.461 -23 -4.406 1 94.31 26 LEU B CA 1
ATOM 1915 C C . LEU B 1 26 ? 8.25 -24.359 -3.76 1 94.31 26 LEU B C 1
ATOM 1917 O O . LEU B 1 26 ? 8.078 -25.359 -4.457 1 94.31 26 LEU B O 1
ATOM 1921 N N . SER B 1 27 ? 8.188 -24.359 -2.479 1 93.62 27 SER B N 1
ATOM 1922 C CA . SER B 1 27 ? 8.023 -25.609 -1.741 1 93.62 27 SER B CA 1
ATOM 1923 C C . SER B 1 27 ? 6.656 -26.234 -2.016 1 93.62 27 SER B C 1
ATOM 1925 O O . SER B 1 27 ? 6.539 -27.453 -2.158 1 93.62 27 SER B O 1
ATOM 1927 N N . ALA B 1 28 ? 5.691 -25.422 -2.131 1 91.5 28 ALA B N 1
ATOM 1928 C CA . ALA B 1 28 ? 4.324 -25.906 -2.342 1 91.5 28 ALA B CA 1
ATOM 1929 C C . ALA B 1 28 ? 4.18 -26.578 -3.701 1 91.5 28 ALA B C 1
ATOM 1931 O O . ALA B 1 28 ? 3.297 -27.406 -3.895 1 91.5 28 ALA B O 1
ATOM 1932 N N . ARG B 1 29 ? 5.035 -26.25 -4.625 1 89.69 29 ARG B N 1
ATOM 1933 C CA . ARG B 1 29 ? 4.977 -26.828 -5.961 1 89.69 29 ARG B CA 1
ATOM 1934 C C . ARG B 1 29 ? 6.098 -27.844 -6.164 1 89.69 29 ARG B C 1
ATOM 1936 O O . ARG B 1 29 ? 6.371 -28.25 -7.297 1 89.69 29 ARG B O 1
ATOM 1943 N N . ASP B 1 30 ? 6.793 -28.172 -5.102 1 89.06 30 ASP B N 1
ATOM 1944 C CA . ASP B 1 30 ? 7.898 -29.125 -5.105 1 89.06 30 ASP B CA 1
ATOM 1945 C C . ASP B 1 30 ? 8.977 -28.703 -6.098 1 89.06 30 ASP B C 1
ATOM 1947 O O . ASP B 1 30 ? 9.523 -29.547 -6.824 1 89.06 30 ASP B O 1
ATOM 1951 N N . GLU B 1 31 ? 9.164 -27.438 -6.141 1 90.94 31 GLU B N 1
ATOM 1952 C CA . GLU B 1 31 ? 10.242 -26.891 -6.961 1 90.94 31 GLU B CA 1
ATOM 1953 C C . GLU B 1 31 ? 11.539 -26.781 -6.164 1 90.94 31 GLU B C 1
ATOM 1955 O O . GLU B 1 31 ? 11.523 -26.859 -4.934 1 90.94 31 GLU B O 1
ATOM 1960 N N . THR B 1 32 ? 12.594 -26.594 -6.934 1 92.81 32 THR B N 1
ATOM 1961 C CA . THR B 1 32 ? 13.906 -26.5 -6.309 1 92.81 32 THR B CA 1
ATOM 1962 C C . THR B 1 32 ? 14 -25.25 -5.438 1 92.81 32 THR B C 1
ATOM 1964 O O . THR B 1 32 ? 13.531 -24.172 -5.824 1 92.81 32 THR B O 1
ATOM 1967 N N . THR B 1 33 ? 14.648 -25.438 -4.23 1 95.69 33 THR B N 1
ATOM 1968 C CA . THR B 1 33 ? 14.766 -24.328 -3.289 1 95.69 33 THR B CA 1
ATOM 1969 C C . THR B 1 33 ? 16.234 -24.047 -2.965 1 95.69 33 THR B C 1
ATOM 1971 O O . THR B 1 33 ? 16.562 -23.641 -1.85 1 95.69 33 THR B O 1
ATOM 1974 N N . SER B 1 34 ? 17.062 -24.328 -3.928 1 93.62 34 SER B N 1
ATOM 1975 C CA . SER B 1 34 ? 18.484 -24.031 -3.756 1 93.62 34 SER B CA 1
ATOM 1976 C C . SER B 1 34 ? 18.75 -22.531 -3.729 1 93.62 34 SER B C 1
ATOM 1978 O O . SER B 1 34 ? 17.875 -21.734 -4.109 1 93.62 34 SER B O 1
ATOM 1980 N N . ALA B 1 35 ? 19.953 -22.219 -3.275 1 93.44 35 ALA B N 1
ATOM 1981 C CA . ALA B 1 35 ? 20.344 -20.812 -3.266 1 93.44 35 ALA B CA 1
ATOM 1982 C C . ALA B 1 35 ? 20.266 -20.219 -4.664 1 93.44 35 ALA B C 1
ATOM 1984 O O . ALA B 1 35 ? 19.828 -19.078 -4.84 1 93.44 35 ALA B O 1
ATOM 1985 N N . SER B 1 36 ? 20.641 -21 -5.609 1 94.56 36 SER B N 1
ATOM 1986 C CA . SER B 1 36 ? 20.641 -20.516 -6.988 1 94.56 36 SER B CA 1
ATOM 1987 C C . SER B 1 36 ? 19.219 -20.328 -7.5 1 94.56 36 SER B C 1
ATOM 1989 O O . SER B 1 36 ? 18.922 -19.359 -8.203 1 94.56 36 SER B O 1
ATOM 1991 N N . ALA B 1 37 ? 18.328 -21.219 -7.199 1 95 37 ALA B N 1
ATOM 1992 C CA . ALA B 1 37 ? 16.938 -21.109 -7.609 1 95 37 ALA B CA 1
ATOM 1993 C C . ALA B 1 37 ? 16.266 -19.891 -6.969 1 95 37 ALA B C 1
ATOM 1995 O O . ALA B 1 37 ? 15.562 -19.141 -7.641 1 95 37 ALA B O 1
ATOM 1996 N N . LEU B 1 38 ? 16.547 -19.688 -5.715 1 96.81 38 LEU B N 1
ATOM 1997 C CA . LEU B 1 38 ? 15.984 -18.531 -5 1 96.81 38 LEU B CA 1
ATOM 1998 C C . LEU B 1 38 ? 16.562 -17.234 -5.539 1 96.81 38 LEU B C 1
ATOM 2000 O O . LEU B 1 38 ? 15.836 -16.25 -5.699 1 96.81 38 LEU B O 1
ATOM 2004 N N . ALA B 1 39 ? 17.844 -17.25 -5.781 1 97 39 ALA B N 1
ATOM 2005 C CA . ALA B 1 39 ? 18.5 -16.078 -6.336 1 97 39 ALA B CA 1
ATOM 2006 C C . ALA B 1 39 ? 17.859 -15.672 -7.664 1 97 39 ALA B C 1
ATOM 2008 O O . ALA B 1 39 ? 17.594 -14.484 -7.895 1 97 39 ALA B O 1
ATOM 2009 N N . ARG B 1 40 ? 17.594 -16.609 -8.492 1 95.38 40 ARG B N 1
ATOM 2010 C CA . ARG B 1 40 ? 16.953 -16.344 -9.781 1 95.38 40 ARG B CA 1
ATOM 2011 C C . ARG B 1 40 ? 15.547 -15.789 -9.594 1 95.38 40 ARG B C 1
ATOM 2013 O O . ARG B 1 40 ? 15.172 -14.805 -10.242 1 95.38 40 ARG B O 1
ATOM 2020 N N . ARG B 1 41 ? 14.828 -16.312 -8.68 1 94.81 41 ARG B N 1
ATOM 2021 C CA . ARG B 1 41 ? 13.438 -15.922 -8.469 1 94.81 41 ARG B CA 1
ATOM 2022 C C . ARG B 1 41 ? 13.344 -14.547 -7.824 1 94.81 41 ARG B C 1
ATOM 2024 O O . ARG B 1 41 ? 12.43 -13.773 -8.125 1 94.81 41 ARG B O 1
ATOM 2031 N N . LEU B 1 42 ? 14.273 -14.25 -7.012 1 96.56 42 LEU B N 1
ATOM 2032 C CA . LEU B 1 42 ? 14.25 -12.992 -6.27 1 96.56 42 LEU B CA 1
ATOM 2033 C C . LEU B 1 42 ? 15.031 -11.914 -7.008 1 96.56 42 LEU B C 1
ATOM 2035 O O . LEU B 1 42 ? 15.016 -10.742 -6.605 1 96.56 42 LEU B O 1
ATOM 2039 N N . ASP B 1 43 ? 15.68 -12.312 -8.094 1 95.25 43 ASP B N 1
ATOM 2040 C CA . ASP B 1 43 ? 16.547 -11.414 -8.844 1 95.25 43 ASP B CA 1
ATOM 2041 C C . ASP B 1 43 ? 17.609 -10.797 -7.93 1 95.25 43 ASP B C 1
ATOM 2043 O O . ASP B 1 43 ? 17.75 -9.57 -7.863 1 95.25 43 ASP B O 1
ATOM 2047 N N . LEU B 1 44 ? 18.281 -11.688 -7.219 1 97.06 44 LEU B N 1
ATOM 2048 C CA . LEU B 1 44 ? 19.375 -11.328 -6.328 1 97.06 44 LEU B CA 1
ATOM 2049 C C . LEU B 1 44 ? 20.641 -12.102 -6.672 1 97.06 44 LEU B C 1
ATOM 2051 O O . LEU B 1 44 ? 20.578 -13.148 -7.324 1 97.06 44 LEU B O 1
ATOM 2055 N N . ALA B 1 45 ? 21.719 -11.562 -6.25 1 96.12 45 ALA B N 1
ATOM 2056 C CA . ALA B 1 45 ? 22.984 -12.281 -6.398 1 96.12 45 ALA B CA 1
ATOM 2057 C C . ALA B 1 45 ? 23.047 -13.477 -5.461 1 96.12 45 ALA B C 1
ATOM 2059 O O . ALA B 1 45 ? 22.578 -13.406 -4.32 1 96.12 45 ALA B O 1
ATOM 2060 N N . ALA B 1 46 ? 23.688 -14.531 -5.953 1 93.81 46 ALA B N 1
ATOM 2061 C CA . ALA B 1 46 ? 23.781 -15.766 -5.184 1 93.81 46 ALA B CA 1
ATOM 2062 C C . ALA B 1 46 ? 24.422 -15.516 -3.822 1 93.81 46 ALA B C 1
ATOM 2064 O O . ALA B 1 46 ? 23.953 -16.031 -2.805 1 93.81 46 ALA B O 1
ATOM 2065 N N . PRO B 1 47 ? 25.438 -14.703 -3.729 1 94.5 47 PRO B N 1
ATOM 2066 C CA . PRO B 1 47 ? 26.031 -14.445 -2.412 1 94.5 47 PRO B CA 1
ATOM 2067 C C . PRO B 1 47 ? 25.062 -13.758 -1.457 1 94.5 47 PRO B C 1
ATOM 2069 O O . PRO B 1 47 ? 25.109 -13.992 -0.246 1 94.5 47 PRO B O 1
ATOM 2072 N N . THR B 1 48 ? 24.219 -12.891 -1.982 1 96.12 48 THR B N 1
ATOM 2073 C CA . THR B 1 48 ? 23.203 -12.227 -1.173 1 96.12 48 THR B CA 1
ATOM 2074 C C . THR B 1 48 ? 22.234 -13.242 -0.565 1 96.12 48 THR B C 1
ATOM 2076 O O . THR B 1 48 ? 21.938 -13.18 0.629 1 96.12 48 THR B O 1
ATOM 2079 N N . VAL B 1 49 ? 21.812 -14.18 -1.372 1 96.62 49 VAL B N 1
ATOM 2080 C CA . VAL B 1 49 ? 20.875 -15.203 -0.914 1 96.62 49 VAL B CA 1
ATOM 2081 C C . VAL B 1 49 ? 21.562 -16.109 0.111 1 96.62 49 VAL B C 1
ATOM 2083 O O . VAL B 1 49 ? 20.953 -16.5 1.106 1 96.62 49 VAL B O 1
ATOM 2086 N N . SER B 1 50 ? 22.797 -16.406 -0.15 1 94 50 SER B N 1
ATOM 2087 C CA . SER B 1 50 ? 23.547 -17.219 0.805 1 94 50 SER B CA 1
ATOM 2088 C C . SER B 1 50 ? 23.656 -16.531 2.158 1 94 50 SER B C 1
ATOM 2090 O O . SER B 1 50 ? 23.531 -17.172 3.203 1 94 50 SER B O 1
ATOM 2092 N N . GLY B 1 51 ? 23.953 -15.273 2.084 1 95.06 51 GLY B N 1
ATOM 2093 C CA . GLY B 1 51 ? 23.953 -14.5 3.312 1 95.06 51 GLY B CA 1
ATOM 2094 C C . GLY B 1 51 ? 22.625 -14.508 4.027 1 95.06 51 GLY B C 1
ATOM 2095 O O . GLY B 1 51 ? 22.562 -14.633 5.254 1 95.06 51 GLY B O 1
ATOM 2096 N N . MET B 1 52 ? 21.547 -14.445 3.291 1 95.81 52 MET B N 1
ATOM 2097 C CA . MET B 1 52 ? 20.203 -14.516 3.859 1 95.81 52 MET B CA 1
ATOM 2098 C C . MET B 1 52 ? 19.969 -15.883 4.5 1 95.81 52 MET B C 1
ATOM 2100 O O . MET B 1 52 ? 19.359 -15.969 5.57 1 95.81 52 MET B O 1
ATOM 2104 N N . HIS B 1 53 ? 20.422 -16.891 3.834 1 95.44 53 HIS B N 1
ATOM 2105 C CA . HIS B 1 53 ? 20.266 -18.219 4.383 1 95.44 53 HIS B CA 1
ATOM 2106 C C . HIS B 1 53 ? 20.859 -18.312 5.785 1 95.44 53 HIS B C 1
ATOM 2108 O O . HIS B 1 53 ? 20.219 -18.812 6.711 1 95.44 53 HIS B O 1
ATOM 2114 N N . ARG B 1 54 ? 22.031 -17.828 5.883 1 94.69 54 ARG B N 1
ATOM 2115 C CA . ARG B 1 54 ? 22.734 -17.906 7.168 1 94.69 54 ARG B CA 1
ATOM 2116 C C . ARG B 1 54 ? 21.969 -17.109 8.234 1 94.69 54 ARG B C 1
ATOM 2118 O O . ARG B 1 54 ? 21.75 -17.609 9.336 1 94.69 54 ARG B O 1
ATOM 2125 N N . ARG B 1 55 ? 21.594 -15.93 7.914 1 95.38 55 ARG B N 1
ATOM 2126 C CA . ARG B 1 55 ? 20.891 -15.055 8.852 1 95.38 55 ARG B CA 1
ATOM 2127 C C . ARG B 1 55 ? 19.547 -15.648 9.266 1 95.38 55 ARG B C 1
ATOM 2129 O O . ARG B 1 55 ? 19.203 -15.656 10.445 1 95.38 55 ARG B O 1
ATOM 2136 N N . LEU B 1 56 ? 18.828 -16.172 8.344 1 97.19 56 LEU B N 1
ATOM 2137 C CA . LEU B 1 56 ? 17.484 -16.672 8.602 1 97.19 56 LEU B CA 1
ATOM 2138 C C . LEU B 1 56 ? 17.531 -18.016 9.328 1 97.19 56 LEU B C 1
ATOM 2140 O O . LEU B 1 56 ? 16.656 -18.312 10.148 1 97.19 56 LEU B O 1
ATOM 2144 N N . ALA B 1 57 ? 18.516 -18.812 8.969 1 96.31 57 ALA B N 1
ATOM 2145 C CA . ALA B 1 57 ? 18.719 -20.047 9.719 1 96.31 57 ALA B CA 1
ATOM 2146 C C . ALA B 1 57 ? 19.062 -19.75 11.18 1 96.31 57 ALA B C 1
ATOM 2148 O O . ALA B 1 57 ? 18.531 -20.391 12.086 1 96.31 57 ALA B O 1
ATOM 2149 N N . GLY B 1 58 ? 19.938 -18.781 11.32 1 95.38 58 GLY B N 1
ATOM 2150 C CA . GLY B 1 58 ? 20.297 -18.375 12.664 1 95.38 58 GLY B CA 1
ATOM 2151 C C . GLY B 1 58 ? 19.109 -17.891 13.477 1 95.38 58 GLY B C 1
ATOM 2152 O O . GLY B 1 58 ? 19.062 -18.078 14.695 1 95.38 58 GLY B O 1
ATOM 2153 N N . ALA B 1 59 ? 18.172 -17.297 12.82 1 95.62 59 ALA B N 1
ATOM 2154 C CA . ALA B 1 59 ? 16.984 -16.766 13.477 1 95.62 59 ALA B CA 1
ATOM 2155 C C . ALA B 1 59 ? 15.906 -17.844 13.602 1 95.62 59 ALA B C 1
ATOM 2157 O O . ALA B 1 59 ? 14.812 -17.578 14.117 1 95.62 59 ALA B O 1
ATOM 2158 N N . GLY B 1 60 ? 16.156 -19.031 13.047 1 96.25 60 GLY B N 1
ATOM 2159 C CA . GLY B 1 60 ? 15.242 -20.156 13.188 1 96.25 60 GLY B CA 1
ATOM 2160 C C . GLY B 1 60 ? 14.055 -20.078 12.242 1 96.25 60 GLY B C 1
ATOM 2161 O O . GLY B 1 60 ? 12.992 -20.641 12.531 1 96.25 60 GLY B O 1
ATOM 2162 N N . LEU B 1 61 ? 14.188 -19.359 11.133 1 97.38 61 LEU B N 1
ATOM 2163 C CA . LEU B 1 61 ? 13.078 -19.219 10.195 1 97.38 61 LEU B CA 1
ATOM 2164 C C . LEU B 1 61 ? 13.156 -20.266 9.094 1 97.38 61 LEU B C 1
ATOM 2166 O O . LEU B 1 61 ? 12.141 -20.609 8.484 1 97.38 61 LEU B O 1
ATOM 2170 N N . ILE B 1 62 ? 14.375 -20.75 8.852 1 97.88 62 ILE B N 1
ATOM 2171 C CA . ILE B 1 62 ? 14.555 -21.766 7.812 1 97.88 62 ILE B CA 1
ATOM 2172 C C . ILE B 1 62 ? 15.508 -22.844 8.312 1 97.88 62 ILE B C 1
ATOM 2174 O O . ILE B 1 62 ? 16.141 -22.688 9.352 1 97.88 62 ILE B O 1
ATOM 2178 N N . ARG B 1 63 ? 15.523 -23.906 7.602 1 97.31 63 ARG B N 1
ATOM 2179 C CA . ARG B 1 63 ? 16.469 -25 7.816 1 97.31 63 ARG B CA 1
ATOM 2180 C C . ARG B 1 63 ? 16.984 -25.547 6.488 1 97.31 63 ARG B C 1
ATOM 2182 O O . ARG B 1 63 ? 16.391 -25.312 5.438 1 97.31 63 ARG B O 1
ATOM 2189 N N . ARG B 1 64 ? 18.094 -26.203 6.598 1 94.5 64 ARG B N 1
ATOM 2190 C CA . ARG B 1 64 ? 18.719 -26.828 5.441 1 94.5 64 ARG B CA 1
ATOM 2191 C C . ARG B 1 64 ? 18.891 -28.328 5.664 1 94.5 64 ARG B C 1
ATOM 2193 O O . ARG B 1 64 ? 19.969 -28.797 6.051 1 94.5 64 ARG B O 1
ATOM 2200 N N . PRO B 1 65 ? 17.875 -29.125 5.32 1 91.69 65 PRO B N 1
ATOM 2201 C CA . PRO B 1 65 ? 17.906 -30.562 5.609 1 91.69 65 PRO B CA 1
ATOM 2202 C C . PRO B 1 65 ? 18.891 -31.312 4.719 1 91.69 65 PRO B C 1
ATOM 2204 O O . PRO B 1 65 ? 19.297 -32.438 5.051 1 91.69 65 PRO B O 1
ATOM 2207 N N . ALA B 1 66 ? 19.141 -30.844 3.553 1 90.62 66 ALA B N 1
ATOM 2208 C CA . ALA B 1 66 ? 20.094 -31.406 2.6 1 90.62 66 ALA B CA 1
ATOM 2209 C C . ALA B 1 66 ? 20.828 -30.312 1.829 1 90.62 66 ALA B C 1
ATOM 2211 O O . ALA B 1 66 ? 20.422 -29.156 1.86 1 90.62 66 ALA B O 1
ATOM 2212 N N . PRO B 1 67 ? 21.891 -30.859 1.25 1 87.31 67 PRO B N 1
ATOM 2213 C CA . PRO B 1 67 ? 22.562 -29.875 0.389 1 87.31 67 PRO B CA 1
ATOM 2214 C C . PRO B 1 67 ? 21.641 -29.312 -0.688 1 87.31 67 PRO B C 1
ATOM 2216 O O . PRO B 1 67 ? 20.859 -30.047 -1.281 1 87.31 67 PRO B O 1
ATOM 2219 N N . HIS B 1 68 ? 21.578 -28.078 -0.854 1 90.19 68 HIS B N 1
ATOM 2220 C CA . HIS B 1 68 ? 20.859 -27.344 -1.895 1 90.19 68 HIS B CA 1
ATOM 2221 C C . HIS B 1 68 ? 19.344 -27.375 -1.64 1 90.19 68 HIS B C 1
ATOM 2223 O O . HIS B 1 68 ? 18.547 -27.219 -2.568 1 90.19 68 HIS B O 1
ATOM 2229 N N . ARG B 1 69 ? 18.984 -27.797 -0.485 1 94.56 69 ARG B N 1
ATOM 2230 C CA . ARG B 1 69 ? 17.578 -27.75 -0.133 1 94.56 69 ARG B CA 1
ATOM 2231 C C . ARG B 1 69 ? 17.344 -26.906 1.111 1 94.56 69 ARG B C 1
ATOM 2233 O O . ARG B 1 69 ? 18.047 -27.062 2.115 1 94.56 69 ARG B O 1
ATOM 2240 N N . VAL B 1 70 ? 16.438 -26 0.958 1 97.06 70 VAL B N 1
ATOM 2241 C CA . VAL B 1 70 ? 16.047 -25.125 2.068 1 97.06 70 VAL B CA 1
ATOM 2242 C C . VAL B 1 70 ? 14.547 -25.266 2.32 1 97.06 70 VAL B C 1
ATOM 2244 O O . VAL B 1 70 ? 13.758 -25.328 1.375 1 97.06 70 VAL B O 1
ATOM 2247 N N . THR B 1 71 ? 14.195 -25.344 3.584 1 97.25 71 THR B N 1
ATOM 2248 C CA . THR B 1 71 ? 12.781 -25.438 3.945 1 97.25 71 THR B CA 1
ATOM 2249 C C . THR B 1 71 ? 12.445 -24.438 5.051 1 97.25 71 THR B C 1
ATOM 2251 O O . THR B 1 71 ? 13.336 -23.984 5.77 1 97.25 71 THR B O 1
ATOM 2254 N N . LEU B 1 72 ? 11.219 -24.109 5.152 1 97.25 72 LEU B N 1
ATOM 2255 C CA . LEU B 1 72 ? 10.742 -23.25 6.223 1 97.25 72 LEU B CA 1
ATOM 2256 C C . LEU B 1 72 ? 10.555 -24.031 7.516 1 97.25 72 LEU B C 1
ATOM 2258 O O . LEU B 1 72 ? 10.102 -25.188 7.492 1 97.25 72 LEU B O 1
ATOM 2262 N N . THR B 1 73 ? 10.953 -23.438 8.633 1 96.5 73 THR B N 1
ATOM 2263 C CA . THR B 1 73 ? 10.508 -23.938 9.93 1 96.5 73 THR B CA 1
ATOM 2264 C C . THR B 1 73 ? 9.062 -23.547 10.195 1 96.5 73 THR B C 1
ATOM 2266 O O . THR B 1 73 ? 8.453 -22.812 9.398 1 96.5 73 THR B O 1
ATOM 2269 N N . ALA B 1 74 ? 8.539 -24.031 11.336 1 94.75 74 ALA B N 1
ATOM 2270 C CA . ALA B 1 74 ? 7.195 -23.609 11.719 1 94.75 74 ALA B CA 1
ATOM 2271 C C . ALA B 1 74 ? 7.121 -22.094 11.883 1 94.75 74 ALA B C 1
ATOM 2273 O O . ALA B 1 74 ? 6.148 -21.469 11.461 1 94.75 74 ALA B O 1
ATOM 2274 N N . HIS B 1 75 ? 8.117 -21.594 12.461 1 94.62 75 HIS B N 1
ATOM 2275 C CA . HIS B 1 75 ? 8.211 -20.156 12.68 1 94.62 75 HIS B CA 1
ATOM 2276 C C . HIS B 1 75 ? 8.297 -19.406 11.359 1 94.62 75 HIS B C 1
ATOM 2278 O O . HIS B 1 75 ? 7.602 -18.406 11.164 1 94.62 75 HIS B O 1
ATOM 2284 N N . GLY B 1 76 ? 9.156 -19.859 10.438 1 95.69 76 GLY B N 1
ATOM 2285 C CA . GLY B 1 76 ? 9.258 -19.266 9.117 1 95.69 76 GLY B CA 1
ATOM 2286 C C . GLY B 1 76 ? 7.977 -19.359 8.312 1 95.69 76 GLY B C 1
ATOM 2287 O O . GLY B 1 76 ? 7.613 -18.422 7.594 1 95.69 76 GLY B O 1
ATOM 2288 N N . GLN B 1 77 ? 7.348 -20.484 8.492 1 96.06 77 GLN B N 1
ATOM 2289 C CA . GLN B 1 77 ? 6.094 -20.719 7.785 1 96.06 77 GLN B CA 1
ATOM 2290 C C . GLN B 1 77 ? 5.02 -19.734 8.227 1 96.06 77 GLN B C 1
ATOM 2292 O O . GLN B 1 77 ? 4.234 -19.25 7.406 1 96.06 77 GLN B O 1
ATOM 2297 N N . HIS B 1 78 ? 4.969 -19.453 9.445 1 94.56 78 HIS B N 1
ATOM 2298 C CA . HIS B 1 78 ? 4.004 -18.484 9.969 1 94.56 78 HIS B CA 1
ATOM 2299 C C . HIS B 1 78 ? 4.164 -17.125 9.297 1 94.56 78 HIS B C 1
ATOM 2301 O O . HIS B 1 78 ? 3.189 -16.547 8.805 1 94.56 78 HIS B O 1
ATOM 2307 N N . HIS B 1 79 ? 5.363 -16.672 9.164 1 95.12 79 HIS B N 1
ATOM 2308 C CA . HIS B 1 79 ? 5.625 -15.367 8.555 1 95.12 79 HIS B CA 1
ATOM 2309 C C . HIS B 1 79 ? 5.379 -15.414 7.047 1 95.12 79 HIS B C 1
ATOM 2311 O O . HIS B 1 79 ? 4.828 -14.469 6.477 1 95.12 79 HIS B O 1
ATOM 2317 N N . ALA B 1 80 ? 5.801 -16.484 6.438 1 97 80 ALA B N 1
ATOM 2318 C CA . ALA B 1 80 ? 5.59 -16.625 5 1 97 80 ALA B CA 1
ATOM 2319 C C . ALA B 1 80 ? 4.102 -16.578 4.66 1 97 80 ALA B C 1
ATOM 2321 O O . ALA B 1 80 ? 3.697 -15.906 3.711 1 97 80 ALA B O 1
ATOM 2322 N N . VAL B 1 81 ? 3.297 -17.219 5.426 1 97.5 81 VAL B N 1
ATOM 2323 C CA . VAL B 1 81 ? 1.859 -17.297 5.191 1 97.5 81 VAL B CA 1
ATOM 2324 C C . VAL B 1 81 ? 1.229 -15.914 5.375 1 97.5 81 VAL B C 1
ATOM 2326 O O . VAL B 1 81 ? 0.308 -15.547 4.645 1 97.5 81 VAL B O 1
ATOM 2329 N N . ASP B 1 82 ? 1.73 -15.164 6.32 1 96.69 82 ASP B N 1
ATOM 2330 C CA . ASP B 1 82 ? 1.252 -13.797 6.512 1 96.69 82 ASP B CA 1
ATOM 2331 C C . ASP B 1 82 ? 1.469 -12.961 5.254 1 96.69 82 ASP B C 1
ATOM 2333 O O . ASP B 1 82 ? 0.571 -12.227 4.828 1 96.69 82 ASP B O 1
ATOM 2337 N N . VAL B 1 83 ? 2.66 -13.125 4.695 1 97.69 83 VAL B N 1
ATOM 2338 C CA . VAL B 1 83 ? 2.982 -12.352 3.5 1 97.69 83 VAL B CA 1
ATOM 2339 C C . VAL B 1 83 ? 2.107 -12.812 2.338 1 97.69 83 VAL B C 1
ATOM 2341 O O . VAL B 1 83 ? 1.583 -11.984 1.584 1 97.69 83 VAL B O 1
ATOM 2344 N N . VAL B 1 84 ? 1.93 -14.078 2.203 1 98.12 84 VAL B N 1
ATOM 2345 C CA . VAL B 1 84 ? 1.101 -14.648 1.146 1 98.12 84 VAL B CA 1
ATOM 2346 C C . VAL B 1 84 ? -0.333 -14.141 1.281 1 98.12 84 VAL B C 1
ATOM 2348 O O . VAL B 1 84 ? -0.956 -13.75 0.291 1 98.12 84 VAL B O 1
ATOM 2351 N N . ARG B 1 85 ? -0.836 -14.141 2.479 1 98.19 85 ARG B N 1
ATOM 2352 C CA . ARG B 1 85 ? -2.195 -13.68 2.734 1 98.19 85 ARG B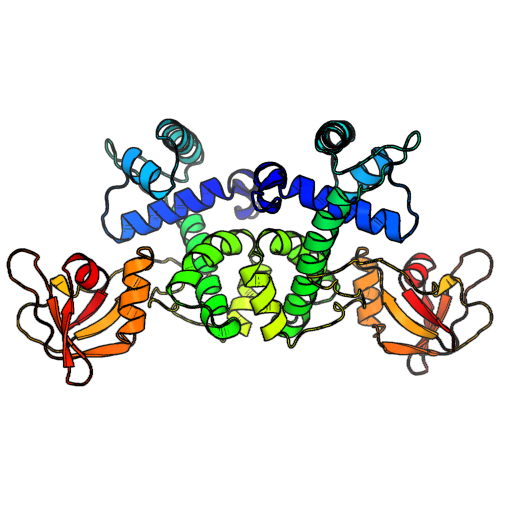 CA 1
ATOM 2353 C C . ARG B 1 85 ? -2.363 -12.219 2.32 1 98.19 85 ARG B C 1
ATOM 2355 O O . ARG B 1 85 ? -3.316 -11.875 1.616 1 98.19 85 ARG B O 1
ATOM 2362 N N . ARG B 1 86 ? -1.457 -11.367 2.719 1 98.19 86 ARG B N 1
ATOM 2363 C CA . ARG B 1 86 ? -1.517 -9.961 2.355 1 98.19 86 ARG B CA 1
ATOM 2364 C C . ARG B 1 86 ? -1.407 -9.773 0.845 1 98.19 86 ARG B C 1
ATOM 2366 O O . ARG B 1 86 ? -2.129 -8.969 0.258 1 98.19 86 ARG B O 1
ATOM 2373 N N . ASN B 1 87 ? -0.527 -10.562 0.239 1 98.56 87 ASN B N 1
ATOM 2374 C CA . ASN B 1 87 ? -0.325 -10.469 -1.203 1 98.56 87 ASN B CA 1
ATOM 2375 C C . ASN B 1 87 ? -1.586 -10.852 -1.972 1 98.56 87 ASN B C 1
ATOM 2377 O O . ASN B 1 87 ? -2.004 -10.133 -2.885 1 98.56 87 ASN B O 1
ATOM 2381 N N . ARG B 1 88 ? -2.156 -11.914 -1.611 1 98.69 88 ARG B N 1
ATOM 2382 C CA . ARG B 1 88 ? -3.326 -12.406 -2.332 1 98.69 88 ARG B CA 1
ATOM 2383 C C . ARG B 1 88 ? -4.539 -11.523 -2.074 1 98.69 88 ARG B C 1
ATOM 2385 O O . ARG B 1 88 ? -5.379 -11.328 -2.961 1 98.69 88 ARG B O 1
ATOM 2392 N N . LEU B 1 89 ? -4.645 -11 -0.881 1 98.56 89 LEU B N 1
ATOM 2393 C CA . LEU B 1 89 ? -5.684 -10.016 -0.605 1 98.56 89 LEU B CA 1
ATOM 2394 C C . LEU B 1 89 ? -5.48 -8.758 -1.443 1 98.56 89 LEU B C 1
ATOM 2396 O O . LEU B 1 89 ? -6.438 -8.219 -2.004 1 98.56 89 LEU B O 1
ATOM 2400 N N . ALA B 1 90 ? -4.262 -8.312 -1.528 1 98.75 90 ALA B N 1
ATOM 2401 C CA . ALA B 1 90 ? -3.936 -7.164 -2.371 1 98.75 90 ALA B CA 1
ATOM 2402 C C . ALA B 1 90 ? -4.344 -7.414 -3.82 1 98.75 90 ALA B C 1
ATOM 2404 O O . ALA B 1 90 ? -4.859 -6.516 -4.488 1 98.75 90 ALA B O 1
ATOM 2405 N N . LYS B 1 91 ? -4.141 -8.594 -4.285 1 98.75 91 LYS B N 1
ATOM 2406 C CA . LYS B 1 91 ? -4.496 -8.922 -5.66 1 98.75 91 LYS B CA 1
ATOM 2407 C C . LYS B 1 91 ? -6 -8.805 -5.887 1 98.75 91 LYS B C 1
ATOM 2409 O O . LYS B 1 91 ? -6.441 -8.312 -6.926 1 98.75 91 LYS B O 1
ATOM 2414 N N . VAL B 1 92 ? -6.777 -9.242 -4.938 1 98.69 92 VAL B N 1
ATOM 2415 C CA . VAL B 1 92 ? -8.227 -9.109 -5.035 1 98.69 92 VAL B CA 1
ATOM 2416 C C . VAL B 1 92 ? -8.602 -7.629 -5.098 1 98.69 92 VAL B C 1
ATOM 2418 O O . VAL B 1 92 ? -9.391 -7.215 -5.945 1 98.69 92 VAL B O 1
ATOM 2421 N N . PHE B 1 93 ? -8.062 -6.875 -4.203 1 98.75 93 PHE B N 1
ATOM 2422 C CA . PHE B 1 93 ? -8.297 -5.434 -4.168 1 98.75 93 PHE B CA 1
ATOM 2423 C C . PHE B 1 93 ? -7.973 -4.801 -5.516 1 98.75 93 PHE B C 1
ATOM 2425 O O . PHE B 1 93 ? -8.789 -4.055 -6.066 1 98.75 93 PHE B O 1
ATOM 2432 N N . LEU B 1 94 ? -6.828 -5.098 -6.082 1 98.62 94 LEU B N 1
ATOM 2433 C CA . LEU B 1 94 ? -6.359 -4.512 -7.332 1 98.62 94 LEU B CA 1
ATOM 2434 C C . LEU B 1 94 ? -7.258 -4.918 -8.492 1 98.62 94 LEU B C 1
ATOM 2436 O O . LEU B 1 94 ? -7.543 -4.105 -9.375 1 98.62 94 LEU B O 1
ATOM 2440 N N . ALA B 1 95 ? -7.699 -6.113 -8.484 1 97.88 95 ALA B N 1
ATOM 2441 C CA . ALA B 1 95 ? -8.547 -6.617 -9.562 1 97.88 95 ALA B CA 1
ATOM 2442 C C . ALA B 1 95 ? -9.969 -6.082 -9.438 1 97.88 95 ALA B C 1
ATOM 2444 O O . ALA B 1 95 ? -10.516 -5.52 -10.391 1 97.88 95 ALA B O 1
ATOM 2445 N N . GLU B 1 96 ? -10.539 -6.145 -8.266 1 96.81 96 GLU B N 1
ATOM 2446 C CA . GLU B 1 96 ? -11.977 -5.918 -8.109 1 96.81 96 GLU B CA 1
ATOM 2447 C C . GLU B 1 96 ? -12.281 -4.445 -7.871 1 96.81 96 GLU B C 1
ATOM 2449 O O . GLU B 1 96 ? -13.281 -3.924 -8.359 1 96.81 96 GLU B O 1
ATOM 2454 N N . PHE B 1 97 ? -11.422 -3.83 -7.137 1 95.81 97 PHE B N 1
ATOM 2455 C CA . PHE B 1 97 ? -11.688 -2.432 -6.828 1 95.81 97 PHE B CA 1
ATOM 2456 C C . PHE B 1 97 ? -11.023 -1.514 -7.844 1 95.81 97 PHE B C 1
ATOM 2458 O O . PHE B 1 97 ? -11.609 -0.514 -8.266 1 95.81 97 PHE B O 1
ATOM 2465 N N . LEU B 1 98 ? -9.844 -1.856 -8.297 1 97.19 98 LEU B N 1
ATOM 2466 C CA . LEU B 1 98 ? -9.102 -0.932 -9.148 1 97.19 98 LEU B CA 1
ATOM 2467 C C . LEU B 1 98 ? -9.133 -1.39 -10.602 1 97.19 98 LEU B C 1
ATOM 2469 O O . LEU B 1 98 ? -8.633 -0.695 -11.492 1 97.19 98 LEU B O 1
ATOM 2473 N N . ASP B 1 99 ? -9.617 -2.553 -10.883 1 96.31 99 ASP B N 1
ATOM 2474 C CA . ASP B 1 99 ? -9.859 -3.062 -12.227 1 96.31 99 ASP B CA 1
ATOM 2475 C C . ASP B 1 99 ? -8.555 -3.205 -13.008 1 96.31 99 ASP B C 1
ATOM 2477 O O . ASP B 1 99 ? -8.492 -2.844 -14.188 1 96.31 99 ASP B O 1
ATOM 2481 N N . LEU B 1 100 ? -7.57 -3.627 -12.344 1 97.31 100 LEU B N 1
ATOM 2482 C CA . LEU B 1 100 ? -6.32 -3.889 -13.055 1 97.31 100 LEU B CA 1
ATOM 2483 C C . LEU B 1 100 ? -6.41 -5.184 -13.852 1 97.31 100 LEU B C 1
ATOM 2485 O O . LEU B 1 100 ? -7.09 -6.129 -13.438 1 97.31 100 LEU B O 1
ATOM 2489 N N . SER B 1 101 ? -5.637 -5.207 -14.906 1 95.56 101 SER B N 1
ATOM 2490 C CA . SER B 1 101 ? -5.59 -6.418 -15.719 1 95.56 101 SER B CA 1
ATOM 2491 C C . SER B 1 101 ? -4.699 -7.477 -15.078 1 95.56 101 SER B C 1
ATOM 2493 O O . SER B 1 101 ? -3.863 -7.164 -14.227 1 95.56 101 SER B O 1
ATOM 2495 N N . TRP B 1 102 ? -4.898 -8.703 -15.438 1 95.62 102 TRP B N 1
ATOM 2496 C CA . TRP B 1 102 ? -4.23 -9.859 -14.852 1 95.62 102 TRP B CA 1
ATOM 2497 C C . TRP B 1 102 ? -2.715 -9.688 -14.883 1 95.62 102 TRP B C 1
ATOM 2499 O O . TRP B 1 102 ? -2.016 -10.078 -13.953 1 95.62 102 TRP B O 1
ATOM 2509 N N . ASP B 1 103 ? -2.23 -9.055 -15.945 1 93.62 103 ASP B N 1
ATOM 2510 C CA . ASP B 1 103 ? -0.784 -8.969 -16.125 1 93.62 103 ASP B CA 1
ATOM 2511 C C . ASP B 1 103 ? -0.2 -7.809 -15.312 1 93.62 103 ASP B C 1
ATOM 2513 O O . ASP B 1 103 ? 1.016 -7.723 -15.133 1 93.62 103 ASP B O 1
ATOM 2517 N N . GLU B 1 104 ? -1.101 -7 -14.766 1 95.75 104 GLU B N 1
ATOM 2518 C CA . GLU B 1 104 ? -0.638 -5.82 -14.039 1 95.75 104 GLU B CA 1
ATOM 2519 C C . GLU B 1 104 ? -0.686 -6.051 -12.531 1 95.75 104 GLU B C 1
ATOM 2521 O O . GLU B 1 104 ? 0.003 -5.367 -11.773 1 95.75 104 GLU B O 1
ATOM 2526 N N . ILE B 1 105 ? -1.42 -6.977 -12.094 1 97.62 105 ILE B N 1
ATOM 2527 C CA . ILE B 1 105 ? -1.791 -7.148 -10.688 1 97.62 105 ILE B CA 1
ATOM 2528 C C . ILE B 1 105 ? -0.572 -7.586 -9.883 1 97.62 105 ILE B C 1
ATOM 2530 O O . ILE B 1 105 ? -0.301 -7.043 -8.812 1 97.62 105 ILE B O 1
ATOM 2534 N N . GLY B 1 106 ? 0.175 -8.578 -10.398 1 96.69 106 GLY B N 1
ATOM 2535 C CA . GLY B 1 106 ? 1.259 -9.195 -9.648 1 96.69 106 GLY B CA 1
ATOM 2536 C C . GLY B 1 106 ? 2.307 -8.195 -9.188 1 96.69 106 GLY B C 1
ATOM 2537 O O . GLY B 1 106 ? 2.648 -8.156 -8 1 96.69 106 GLY B O 1
ATOM 2538 N N . GLY B 1 107 ? 2.771 -7.367 -10.164 1 95.75 107 GLY B N 1
ATOM 2539 C CA . GLY B 1 107 ? 3.797 -6.387 -9.828 1 95.75 107 GLY B CA 1
ATOM 2540 C C . GLY B 1 107 ? 3.359 -5.402 -8.766 1 95.75 107 GLY B C 1
ATOM 2541 O O . GLY B 1 107 ? 4.129 -5.078 -7.859 1 95.75 107 GLY B O 1
ATOM 2542 N N . GLU B 1 108 ? 2.148 -4.949 -8.836 1 97.75 108 GLU B N 1
ATOM 2543 C CA . GLU B 1 108 ? 1.61 -4 -7.859 1 97.75 108 GLU B CA 1
ATOM 2544 C C . GLU B 1 108 ? 1.417 -4.656 -6.496 1 97.75 108 GLU B C 1
ATOM 2546 O O . GLU B 1 108 ? 1.743 -4.066 -5.465 1 97.75 108 GLU B O 1
ATOM 2551 N N . ALA B 1 109 ? 0.911 -5.902 -6.508 1 98.38 109 ALA B N 1
ATOM 2552 C CA . ALA B 1 109 ? 0.641 -6.613 -5.266 1 98.38 109 ALA B CA 1
ATOM 2553 C C . ALA B 1 109 ? 1.934 -6.902 -4.504 1 98.38 109 ALA B C 1
ATOM 2555 O O . ALA B 1 109 ? 1.968 -6.828 -3.273 1 98.38 109 ALA B O 1
ATOM 2556 N N . ASP B 1 110 ? 2.975 -7.18 -5.25 1 97.56 110 ASP B N 1
ATOM 2557 C CA . ASP B 1 110 ? 4.262 -7.52 -4.648 1 97.56 110 ASP B CA 1
ATOM 2558 C C . ASP B 1 110 ? 4.84 -6.332 -3.881 1 97.56 110 ASP B C 1
ATOM 2560 O O . ASP B 1 110 ? 5.602 -6.512 -2.93 1 97.56 110 ASP B O 1
ATOM 2564 N N . VAL B 1 111 ? 4.449 -5.148 -4.266 1 97.69 111 VAL B N 1
ATOM 2565 C CA . VAL B 1 111 ? 4.902 -3.943 -3.578 1 97.69 111 VAL B CA 1
ATOM 2566 C C . VAL B 1 111 ? 3.949 -3.615 -2.43 1 97.69 111 VAL B C 1
ATOM 2568 O O . VAL B 1 111 ? 4.387 -3.357 -1.307 1 97.69 111 VAL B O 1
ATOM 2571 N N . LEU B 1 112 ? 2.689 -3.719 -2.623 1 98.31 112 LEU B N 1
ATOM 2572 C CA . LEU B 1 112 ? 1.647 -3.303 -1.692 1 98.31 112 LEU B CA 1
ATOM 2573 C C . LEU B 1 112 ? 1.649 -4.184 -0.446 1 98.31 112 LEU B C 1
ATOM 2575 O O . LEU B 1 112 ? 1.353 -3.711 0.653 1 98.31 112 LEU B O 1
ATOM 2579 N N . GLU B 1 113 ? 1.968 -5.418 -0.634 1 98.38 113 GLU B N 1
ATOM 2580 C CA . GLU B 1 113 ? 1.823 -6.383 0.453 1 98.38 113 GLU B CA 1
ATOM 2581 C C . GLU B 1 113 ? 2.654 -5.973 1.666 1 98.38 113 GLU B C 1
ATOM 2583 O O . GLU B 1 113 ? 2.264 -6.23 2.807 1 98.38 113 GLU B O 1
ATOM 2588 N N . HIS B 1 114 ? 3.723 -5.324 1.42 1 97.94 114 HIS B N 1
ATOM 2589 C CA . HIS B 1 114 ? 4.621 -4.957 2.506 1 97.94 114 HIS B CA 1
ATOM 2590 C C . HIS B 1 114 ? 4.082 -3.766 3.291 1 97.94 114 HIS B C 1
ATOM 2592 O O . HIS B 1 114 ? 4.523 -3.502 4.41 1 97.94 114 HIS B O 1
ATOM 2598 N N . ALA B 1 115 ? 3.15 -3.043 2.703 1 97.81 115 ALA B N 1
ATOM 2599 C CA . ALA B 1 115 ? 2.609 -1.832 3.314 1 97.81 115 ALA B CA 1
ATOM 2600 C C . ALA B 1 115 ? 1.265 -2.107 3.98 1 97.81 115 ALA B C 1
ATOM 2602 O O . ALA B 1 115 ? 0.606 -1.187 4.469 1 97.81 115 ALA B O 1
ATOM 2603 N N . ILE B 1 116 ? 0.867 -3.322 4 1 97.75 116 ILE B N 1
ATOM 2604 C CA . ILE B 1 116 ? -0.414 -3.703 4.586 1 97.75 116 ILE B CA 1
ATOM 2605 C C . ILE B 1 116 ? -0.204 -4.191 6.016 1 97.75 116 ILE B C 1
ATOM 2607 O O . ILE B 1 116 ? 0.256 -5.316 6.234 1 97.75 116 ILE B O 1
ATOM 2611 N N . SER B 1 117 ? -0.55 -3.354 6.945 1 96.19 117 SER B N 1
ATOM 2612 C CA . SER B 1 117 ? -0.481 -3.723 8.352 1 96.19 117 SER B CA 1
ATOM 2613 C C . SER B 1 117 ? -1.562 -4.738 8.711 1 96.19 117 SER B C 1
ATOM 2615 O O . SER B 1 117 ? -2.5 -4.953 7.945 1 96.19 117 SER B O 1
ATOM 2617 N N . PRO B 1 118 ? -1.426 -5.375 9.883 1 94.88 118 PRO B N 1
ATOM 2618 C CA . PRO B 1 118 ? -2.492 -6.281 10.32 1 94.88 118 PRO B CA 1
ATOM 2619 C C . PRO B 1 118 ? -3.855 -5.594 10.383 1 94.88 118 PRO B C 1
ATOM 2621 O O . PRO B 1 118 ? -4.867 -6.191 10.008 1 94.88 118 PRO B O 1
ATOM 2624 N N . ARG B 1 119 ? -3.869 -4.352 10.828 1 95.25 119 ARG B N 1
ATOM 2625 C CA . ARG B 1 119 ? -5.113 -3.586 10.867 1 95.25 119 ARG B CA 1
ATOM 2626 C C . ARG B 1 119 ? -5.676 -3.391 9.461 1 95.25 119 ARG B C 1
ATOM 2628 O O . ARG B 1 119 ? -6.867 -3.615 9.227 1 95.25 119 ARG B O 1
ATOM 2635 N N . LEU B 1 120 ? -4.855 -3 8.562 1 97.19 120 LEU B N 1
ATOM 2636 C CA . LEU B 1 120 ? -5.297 -2.781 7.188 1 97.19 120 LEU B CA 1
ATOM 2637 C C . LEU B 1 120 ? -5.762 -4.086 6.555 1 97.19 120 LEU B C 1
ATOM 2639 O O . LEU B 1 120 ? -6.727 -4.098 5.789 1 97.19 120 LEU B O 1
ATOM 2643 N N . GLU B 1 121 ? -5.039 -5.109 6.848 1 97.38 121 GLU B N 1
ATOM 2644 C CA . GLU B 1 121 ? -5.418 -6.414 6.312 1 97.38 121 GLU B CA 1
ATOM 2645 C C . GLU B 1 121 ? -6.844 -6.777 6.707 1 97.38 121 GLU B C 1
ATOM 2647 O O . GLU B 1 121 ? -7.637 -7.207 5.867 1 97.38 121 GLU B O 1
ATOM 2652 N N . SER B 1 122 ? -7.094 -6.605 7.961 1 96.69 122 SER B N 1
ATOM 2653 C CA . SER B 1 122 ? -8.422 -6.938 8.484 1 96.69 122 SER B CA 1
ATOM 2654 C C . SER B 1 122 ? -9.5 -6.082 7.828 1 96.69 122 SER B C 1
ATOM 2656 O O . SER B 1 122 ? -10.531 -6.598 7.402 1 96.69 122 SER B O 1
ATOM 2658 N N . ARG B 1 123 ? -9.312 -4.836 7.668 1 97.25 123 ARG B N 1
ATOM 2659 C CA . ARG B 1 123 ? -10.281 -3.922 7.07 1 97.25 123 ARG B CA 1
ATOM 2660 C C . ARG B 1 123 ? -10.453 -4.203 5.582 1 97.25 123 ARG B C 1
ATOM 2662 O O . ARG B 1 123 ? -11.57 -4.148 5.059 1 97.25 123 ARG B O 1
ATOM 2669 N N . LEU B 1 124 ? -9.352 -4.484 4.961 1 97.38 124 LEU B N 1
ATOM 2670 C CA . LEU B 1 124 ? -9.383 -4.789 3.533 1 97.38 124 LEU B CA 1
ATOM 2671 C C . LEU B 1 124 ? -10.188 -6.059 3.262 1 97.38 124 LEU B C 1
ATOM 2673 O O . LEU B 1 124 ? -11.008 -6.09 2.346 1 97.38 124 LEU B O 1
ATOM 2677 N N . ARG B 1 125 ? -9.906 -7.059 4.066 1 97.56 125 ARG B N 1
ATOM 2678 C CA . ARG B 1 125 ? -10.641 -8.312 3.93 1 97.56 125 ARG B CA 1
ATOM 2679 C C . ARG B 1 125 ? -12.148 -8.086 4.055 1 97.56 125 ARG B C 1
ATOM 2681 O O . ARG B 1 125 ? -12.922 -8.555 3.219 1 97.56 125 ARG B O 1
ATOM 2688 N N . ALA B 1 126 ? -12.531 -7.324 5.039 1 97.44 126 ALA B N 1
ATOM 2689 C CA . ALA B 1 126 ? -13.945 -7.031 5.277 1 97.44 126 ALA B CA 1
ATOM 2690 C C . ALA B 1 126 ? -14.531 -6.211 4.133 1 97.44 126 ALA B C 1
ATOM 2692 O O . ALA B 1 126 ? -15.617 -6.516 3.635 1 97.44 126 ALA B O 1
ATOM 2693 N N . ALA B 1 127 ? -13.828 -5.25 3.686 1 97.56 127 ALA B N 1
ATOM 2694 C CA . ALA B 1 127 ? -14.305 -4.355 2.633 1 97.56 127 ALA B CA 1
ATOM 2695 C C . ALA B 1 127 ? -14.492 -5.105 1.317 1 97.56 127 ALA B C 1
ATOM 2697 O O . ALA B 1 127 ? -15.359 -4.754 0.513 1 97.56 127 ALA B O 1
ATOM 2698 N N . LEU B 1 128 ? -13.719 -6.152 1.164 1 97.75 128 LEU B N 1
ATOM 2699 C CA . LEU B 1 128 ? -13.758 -6.918 -0.078 1 97.75 128 LEU B CA 1
ATOM 2700 C C . LEU B 1 128 ? -14.742 -8.078 0.027 1 97.75 128 LEU B C 1
ATOM 2702 O O . LEU B 1 128 ? -14.828 -8.906 -0.88 1 97.75 128 LEU B O 1
ATOM 2706 N N . GLY B 1 129 ? -15.398 -8.188 1.146 1 97.69 129 GLY B N 1
ATOM 2707 C CA . GLY B 1 129 ? -16.406 -9.219 1.329 1 97.69 129 GLY B CA 1
ATOM 2708 C C . GLY B 1 129 ? -15.82 -10.562 1.717 1 97.69 129 GLY B C 1
ATOM 2709 O O . GLY B 1 129 ? -16.328 -11.609 1.32 1 97.69 129 GLY B O 1
ATOM 2710 N N . ASN B 1 130 ? -14.703 -10.586 2.314 1 97.69 130 ASN B N 1
ATOM 2711 C CA . ASN B 1 130 ? -14.039 -11.773 2.836 1 97.69 130 ASN B CA 1
ATOM 2712 C C . ASN B 1 130 ? -13.781 -12.797 1.733 1 97.69 130 ASN B C 1
ATOM 2714 O O . ASN B 1 130 ? -14.203 -13.953 1.84 1 97.69 130 ASN B O 1
ATOM 2718 N N . PRO B 1 131 ? -13.031 -12.391 0.784 1 98.19 131 PRO B N 1
ATOM 2719 C CA . PRO B 1 131 ? -12.75 -13.32 -0.313 1 98.19 131 PRO B CA 1
ATOM 2720 C C . PRO B 1 131 ? -11.969 -14.555 0.143 1 98.19 131 PRO B C 1
ATOM 2722 O O . PRO B 1 131 ? -11.18 -14.469 1.091 1 98.19 131 PRO B O 1
ATOM 2725 N N . THR B 1 132 ? -12.086 -15.625 -0.644 1 97.5 132 THR B N 1
ATOM 2726 C CA . THR B 1 132 ? -11.43 -16.875 -0.272 1 97.5 132 THR B CA 1
ATOM 2727 C C . THR B 1 132 ? -10.266 -17.172 -1.211 1 97.5 132 THR B C 1
ATOM 2729 O O . THR B 1 132 ? -9.406 -18 -0.896 1 97.5 132 THR B O 1
ATOM 2732 N N . HIS B 1 133 ? -10.32 -16.562 -2.4 1 98.31 133 HIS B N 1
ATOM 2733 C CA . HIS B 1 133 ? -9.281 -16.766 -3.4 1 98.31 133 HIS B CA 1
ATOM 2734 C C . HIS B 1 133 ? -8.867 -15.461 -4.062 1 98.31 133 HIS B C 1
ATOM 2736 O O . HIS B 1 133 ? -9.664 -14.516 -4.129 1 98.31 133 HIS B O 1
ATOM 2742 N N . ASP B 1 134 ? -7.688 -15.445 -4.535 1 98.38 134 ASP B N 1
ATOM 2743 C CA . ASP B 1 134 ? -7.289 -14.305 -5.352 1 98.38 134 ASP B CA 1
ATOM 2744 C C . ASP B 1 134 ? -7.734 -14.484 -6.801 1 98.38 134 ASP B C 1
ATOM 2746 O O . ASP B 1 134 ? -8.359 -15.492 -7.145 1 98.38 134 ASP B O 1
ATOM 2750 N N . PRO B 1 135 ? -7.477 -13.547 -7.703 1 97.88 135 PRO B N 1
ATOM 2751 C CA . PRO B 1 135 ? -8.031 -13.602 -9.055 1 97.88 135 PRO B CA 1
ATOM 2752 C C . PRO B 1 135 ? -7.52 -14.797 -9.852 1 97.88 135 PRO B C 1
ATOM 2754 O O . PRO B 1 135 ? -8.102 -15.148 -10.883 1 97.88 135 PRO B O 1
ATOM 2757 N N . TYR B 1 136 ? -6.473 -15.438 -9.391 1 98.06 136 TYR B N 1
ATOM 2758 C CA . TYR B 1 136 ? -5.867 -16.547 -10.133 1 98.06 136 TYR B CA 1
ATOM 2759 C C . TYR B 1 136 ? -6.297 -17.891 -9.547 1 98.06 136 TYR B C 1
ATOM 2761 O O . TYR B 1 136 ? -5.832 -18.938 -10 1 98.06 136 TYR B O 1
ATOM 2769 N N . GLY B 1 137 ? -7.109 -17.797 -8.469 1 97.94 137 GLY B N 1
ATOM 2770 C CA . GLY B 1 137 ? -7.625 -19.016 -7.859 1 97.94 137 GLY B CA 1
ATOM 2771 C C . GLY B 1 137 ? -6.816 -19.453 -6.656 1 97.94 137 GLY B C 1
ATOM 2772 O O . GLY B 1 137 ? -7.078 -20.531 -6.094 1 97.94 137 GLY B O 1
ATOM 2773 N N . ASN B 1 138 ? -5.828 -18.703 -6.309 1 97.94 138 ASN B N 1
ATOM 2774 C CA . ASN B 1 138 ? -5.055 -19.047 -5.121 1 97.94 138 ASN B CA 1
ATOM 2775 C C . ASN B 1 138 ? -5.855 -18.812 -3.842 1 97.94 138 ASN B C 1
ATOM 2777 O O . ASN B 1 138 ? -6.398 -17.719 -3.637 1 97.94 138 ASN B O 1
ATOM 2781 N N . PRO B 1 139 ? -5.945 -19.859 -2.994 1 97.75 139 PRO B N 1
ATOM 2782 C CA . PRO B 1 139 ? -6.641 -19.641 -1.726 1 97.75 139 PRO B CA 1
ATOM 2783 C C . PRO B 1 139 ? -5.961 -18.578 -0.856 1 97.75 139 PRO B C 1
ATOM 2785 O O . PRO B 1 139 ? -4.727 -18.5 -0.822 1 97.75 139 PRO B O 1
ATOM 2788 N N . ILE B 1 140 ? -6.727 -17.766 -0.221 1 98.25 140 ILE B N 1
ATOM 2789 C CA . ILE B 1 140 ? -6.211 -16.797 0.749 1 98.25 140 ILE B CA 1
ATOM 2790 C C . ILE B 1 140 ? -6.168 -17.438 2.135 1 98.25 140 ILE B C 1
ATOM 2792 O O . ILE B 1 140 ? -7.207 -17.812 2.686 1 98.25 140 ILE B O 1
ATOM 2796 N N . PRO B 1 141 ? -4.98 -17.547 2.703 1 97.56 141 PRO B N 1
ATOM 2797 C CA . PRO B 1 141 ? -4.902 -18.203 4.012 1 97.56 141 PRO B CA 1
ATOM 2798 C C . PRO B 1 141 ? -5.699 -17.469 5.086 1 97.56 141 PRO B C 1
ATOM 2800 O O . PRO B 1 141 ? -5.836 -16.25 5.031 1 97.56 141 PRO B O 1
ATOM 2803 N N . SER B 1 142 ? -6.137 -18.219 6.023 1 92.75 142 SER B N 1
ATOM 2804 C CA . SER B 1 142 ? -6.785 -17.609 7.184 1 92.75 142 SER B CA 1
ATOM 2805 C C . SER B 1 142 ? -5.762 -16.984 8.125 1 92.75 142 SER B C 1
ATOM 2807 O O . SER B 1 142 ? -4.578 -17.312 8.07 1 92.75 142 SER B O 1
ATOM 2809 N N . ALA B 1 143 ? -6.273 -16.062 8.938 1 85.5 143 ALA B N 1
ATOM 2810 C CA . ALA B 1 143 ? -5.391 -15.391 9.883 1 85.5 143 ALA B CA 1
ATOM 2811 C C . ALA B 1 143 ? -4.984 -16.312 11.023 1 85.5 143 ALA B C 1
ATOM 2813 O O . ALA B 1 143 ? -3.992 -16.078 11.711 1 85.5 143 ALA B O 1
ATOM 2814 N N . THR B 1 144 ? -5.855 -17.297 11.164 1 83.19 144 THR B N 1
ATOM 2815 C CA . THR B 1 144 ? -5.594 -18.219 12.266 1 83.19 144 THR B CA 1
ATOM 2816 C C . THR B 1 144 ? -5.508 -19.656 11.766 1 83.19 144 THR B C 1
ATOM 2818 O O . THR B 1 144 ? -6.121 -20 10.758 1 83.19 144 THR B O 1
ATOM 2821 N N . GLY B 1 145 ? -4.715 -20.359 12.383 1 78.31 145 GLY B N 1
ATOM 2822 C CA . GLY B 1 145 ? -4.645 -21.781 12.086 1 78.31 145 GLY B CA 1
ATOM 2823 C C . GLY B 1 145 ? -3.527 -22.141 11.117 1 78.31 145 GLY B C 1
ATOM 2824 O O . GLY B 1 145 ? -2.828 -21.25 10.617 1 78.31 145 GLY B O 1
ATOM 2825 N N . GLU B 1 146 ? -3.408 -23.375 10.859 1 86.06 146 GLU B N 1
ATOM 2826 C CA . GLU B 1 146 ? -2.412 -23.891 9.93 1 86.06 146 GLU B CA 1
ATOM 2827 C C . GLU B 1 146 ? -2.887 -23.766 8.484 1 86.06 146 GLU B C 1
ATOM 2829 O O . GLU B 1 146 ? -4.086 -23.875 8.211 1 86.06 146 GLU B O 1
ATOM 2834 N N . TYR B 1 147 ? -1.97 -23.438 7.68 1 93.88 147 TYR B N 1
ATOM 2835 C CA . TYR B 1 147 ? -2.26 -23.344 6.254 1 93.88 147 TYR B CA 1
ATOM 2836 C C . TYR B 1 147 ? -1.324 -24.25 5.453 1 93.88 147 TYR B C 1
ATOM 2838 O O . TYR B 1 147 ? -0.102 -24.172 5.598 1 93.88 147 TYR B O 1
ATOM 2846 N N . VAL B 1 148 ? -1.932 -25.109 4.684 1 91.25 148 VAL B N 1
ATOM 2847 C CA . VAL B 1 148 ? -1.17 -25.969 3.777 1 91.25 148 VAL B CA 1
ATOM 2848 C C . VAL B 1 148 ? -1.543 -25.641 2.332 1 91.25 148 VAL B C 1
ATOM 2850 O O . VAL B 1 148 ? -2.717 -25.703 1.959 1 91.25 148 VAL B O 1
ATOM 2853 N N . GLU B 1 149 ? -0.549 -25.297 1.621 1 94.94 149 GLU B N 1
ATOM 2854 C CA . GLU B 1 149 ? -0.744 -25 0.207 1 94.94 149 GLU B CA 1
ATOM 2855 C C . GLU B 1 149 ? -0.808 -26.266 -0.631 1 94.94 149 GLU B C 1
ATOM 2857 O O . GLU B 1 149 ? 0.09 -27.109 -0.56 1 94.94 149 GLU B O 1
ATOM 2862 N N . THR B 1 150 ? -1.887 -26.438 -1.403 1 92.94 150 THR B N 1
ATOM 2863 C CA . THR B 1 150 ? -2.035 -27.578 -2.291 1 92.94 150 THR B CA 1
ATOM 2864 C C . THR B 1 150 ? -2.422 -27.125 -3.697 1 92.94 150 THR B C 1
ATOM 2866 O O . THR B 1 150 ? -3.02 -26.062 -3.871 1 92.94 150 THR B O 1
ATOM 2869 N N . TRP B 1 151 ? -2.014 -27.906 -4.621 1 94.5 151 TRP B N 1
ATOM 2870 C CA . TRP B 1 151 ? -2.344 -27.625 -6.016 1 94.5 151 TRP B CA 1
ATOM 2871 C C . TRP B 1 151 ? -3.139 -28.781 -6.621 1 94.5 151 TRP B C 1
ATOM 2873 O O . TRP B 1 151 ? -2.848 -29.953 -6.359 1 94.5 151 TRP B O 1
ATOM 2883 N N . PRO B 1 152 ? -4.086 -28.375 -7.434 1 94.19 152 PRO B N 1
ATOM 2884 C CA . PRO B 1 152 ? -4.789 -29.422 -8.172 1 94.19 152 PRO B CA 1
ATOM 2885 C C . PRO B 1 152 ? -3.947 -30.016 -9.297 1 94.19 152 PRO B C 1
ATOM 2887 O O . PRO B 1 152 ? -2.748 -29.75 -9.391 1 94.19 152 PRO B O 1
ATOM 2890 N N . GLU B 1 153 ? -4.617 -30.797 -10.102 1 92.81 153 GLU B N 1
ATOM 2891 C CA . GLU B 1 153 ? -3.902 -31.422 -11.211 1 92.81 153 GLU B CA 1
ATOM 2892 C C . GLU B 1 153 ? -3.594 -30.406 -12.305 1 92.81 153 GLU B C 1
ATOM 2894 O O . GLU B 1 153 ? -4.406 -29.516 -12.586 1 92.81 153 GLU B O 1
ATOM 2899 N N . SER B 1 154 ? -2.467 -30.594 -12.945 1 93.69 154 SER B N 1
ATOM 2900 C CA . SER B 1 154 ? -2.096 -29.75 -14.078 1 93.69 154 SER B CA 1
ATOM 2901 C C . SER B 1 154 ? -2.889 -30.125 -15.328 1 93.69 154 SER B C 1
ATOM 2903 O O . SER B 1 154 ? -3.148 -31.297 -15.57 1 93.69 154 SER B O 1
ATOM 2905 N N . LEU B 1 155 ? -3.217 -29.141 -16.094 1 93.5 155 LEU B N 1
ATOM 2906 C CA . LEU B 1 155 ? -3.854 -29.391 -17.391 1 93.5 155 LEU B CA 1
ATOM 2907 C C . LEU B 1 155 ? -2.975 -30.266 -18.266 1 93.5 155 LEU B C 1
ATOM 2909 O O . LEU B 1 155 ? -3.484 -31.047 -19.078 1 93.5 155 LEU B O 1
ATOM 2913 N N . ARG B 1 156 ? -1.747 -30.219 -18.016 1 90.62 156 ARG B N 1
ATOM 2914 C CA . ARG B 1 156 ? -0.81 -31 -18.812 1 90.62 156 ARG B CA 1
ATOM 2915 C C . ARG B 1 156 ? -0.961 -32.5 -18.531 1 90.62 156 ARG B C 1
ATOM 2917 O O . ARG B 1 156 ? -0.463 -33.312 -19.297 1 90.62 156 ARG B O 1
ATOM 2924 N N . ALA B 1 157 ? -1.54 -32.75 -17.438 1 83.75 157 ALA B N 1
ATOM 2925 C CA . ALA B 1 157 ? -1.727 -34.156 -17.094 1 83.75 157 ALA B CA 1
ATOM 2926 C C . ALA B 1 157 ? -3.059 -34.688 -17.609 1 83.75 157 ALA B C 1
ATOM 2928 O O . ALA B 1 157 ? -3.385 -35.844 -17.422 1 83.75 157 ALA B O 1
ATOM 2929 N N . ALA B 1 158 ? -3.768 -33.812 -18.266 1 76.81 158 ALA B N 1
ATOM 2930 C CA . ALA B 1 158 ? -5.102 -34.188 -18.734 1 76.81 158 ALA B CA 1
ATOM 2931 C C . ALA B 1 158 ? -5.023 -35.125 -19.922 1 76.81 158 ALA B C 1
ATOM 2933 O O . ALA B 1 158 ? -5.121 -34.688 -21.078 1 76.81 158 ALA B O 1
ATOM 2934 N N . VAL B 1 159 ? -4.695 -36.312 -19.797 1 72.75 159 VAL B N 1
ATOM 2935 C CA . VAL B 1 159 ? -4.719 -37.406 -20.766 1 72.75 159 VAL B CA 1
ATOM 2936 C C . VAL B 1 159 ? -5.676 -38.5 -20.281 1 72.75 159 VAL B C 1
ATOM 2938 O O . VAL B 1 159 ? -5.523 -39.031 -19.172 1 72.75 159 VAL B O 1
ATOM 2941 N N . PRO B 1 160 ? -6.805 -38.719 -21.094 1 77.12 160 PRO B N 1
ATOM 2942 C CA . PRO B 1 160 ? -7.352 -38.531 -22.438 1 77.12 160 PRO B CA 1
ATOM 2943 C C . PRO B 1 160 ? -8.172 -37.25 -22.562 1 77.12 160 PRO B C 1
ATOM 2945 O O . PRO B 1 160 ? -8.258 -36.469 -21.609 1 77.12 160 PRO B O 1
ATOM 2948 N N . CYS B 1 161 ? -8.758 -36.938 -23.703 1 84.06 161 CYS B N 1
ATOM 2949 C CA . CYS B 1 161 ? -9.594 -35.781 -24.016 1 84.06 161 CYS B CA 1
ATOM 2950 C C . CYS B 1 161 ? -10.797 -35.719 -23.062 1 84.06 161 CYS B C 1
ATOM 2952 O O . CYS B 1 161 ? -11.555 -36.688 -22.953 1 84.06 161 CYS B O 1
ATOM 2954 N N . ARG B 1 162 ? -10.852 -34.656 -22.219 1 89.88 162 ARG B N 1
ATOM 2955 C CA . ARG B 1 162 ? -11.938 -34.469 -21.266 1 89.88 162 ARG B CA 1
ATOM 2956 C C . ARG B 1 162 ? -12.203 -32.969 -21.016 1 89.88 162 ARG B C 1
ATOM 2958 O O . ARG B 1 162 ? -11.391 -32.125 -21.375 1 89.88 162 ARG B O 1
ATOM 2965 N N . ASP B 1 163 ? -13.367 -32.781 -20.5 1 94.25 163 ASP B N 1
ATOM 2966 C CA . ASP B 1 163 ? -13.633 -31.438 -19.984 1 94.25 163 ASP B CA 1
ATOM 2967 C C . ASP B 1 163 ? -12.797 -31.156 -18.734 1 94.25 163 ASP B C 1
ATOM 2969 O O . ASP B 1 163 ? -12.547 -32.062 -17.938 1 94.25 163 ASP B O 1
ATOM 2973 N N . PHE B 1 164 ? -12.352 -29.922 -18.625 1 95.31 164 PHE B N 1
ATOM 2974 C CA . PHE B 1 164 ? -11.445 -29.516 -17.562 1 95.31 164 PHE B CA 1
ATOM 2975 C C . PHE B 1 164 ? -11.914 -28.219 -16.922 1 95.31 164 PHE B C 1
ATOM 2977 O O . PHE B 1 164 ? -12.102 -27.219 -17.625 1 95.31 164 PHE B O 1
ATOM 2984 N N . THR B 1 165 ? -12.164 -28.266 -15.633 1 95.94 165 THR B N 1
ATOM 2985 C CA . THR B 1 165 ? -12.531 -27.047 -14.922 1 95.94 165 THR B CA 1
ATOM 2986 C C . THR B 1 165 ? -11.289 -26.344 -14.367 1 95.94 165 THR B C 1
ATOM 2988 O O . THR B 1 165 ? -10.57 -26.922 -13.547 1 95.94 165 THR B O 1
ATOM 2991 N N . VAL B 1 166 ? -11.07 -25.125 -14.781 1 97.19 166 VAL B N 1
ATOM 2992 C CA . VAL B 1 166 ? -9.93 -24.359 -14.297 1 97.19 166 VAL B CA 1
ATOM 2993 C C . VAL B 1 166 ? -10.172 -23.938 -12.844 1 97.19 166 VAL B C 1
ATOM 2995 O O . VAL B 1 166 ? -11.219 -23.375 -12.516 1 97.19 166 VAL B O 1
ATOM 2998 N N . GLU B 1 167 ? -9.188 -24.219 -11.961 1 97.62 167 GLU B N 1
ATOM 2999 C CA . GLU B 1 167 ? -9.312 -23.844 -10.555 1 97.62 167 GLU B CA 1
ATOM 3000 C C . GLU B 1 167 ? -8.227 -22.844 -10.156 1 97.62 167 GLU B C 1
ATOM 3002 O O . GLU B 1 167 ? -8.438 -22.016 -9.266 1 97.62 167 GLU B O 1
ATOM 3007 N N . ARG B 1 168 ? -7.043 -22.984 -10.797 1 97.94 168 ARG B N 1
ATOM 3008 C CA . ARG B 1 168 ? -5.891 -22.172 -10.414 1 97.94 168 ARG B CA 1
ATOM 3009 C C . ARG B 1 168 ? -4.961 -21.938 -11.602 1 97.94 168 ARG B C 1
ATOM 3011 O O . ARG B 1 168 ? -4.809 -22.812 -12.453 1 97.94 168 ARG B O 1
ATOM 3018 N N . VAL B 1 169 ? -4.469 -20.75 -11.672 1 97.25 169 VAL B N 1
ATOM 3019 C CA . VAL B 1 169 ? -3.496 -20.391 -12.695 1 97.25 169 VAL B CA 1
ATOM 3020 C C . VAL B 1 169 ? -2.213 -19.875 -12.039 1 97.25 169 VAL B C 1
ATOM 3022 O O . VAL B 1 169 ? -2.264 -19.109 -11.078 1 97.25 169 VAL B O 1
ATOM 3025 N N . VAL B 1 170 ? -1.05 -20.344 -12.516 1 95.31 170 VAL B N 1
ATOM 3026 C CA . VAL B 1 170 ? 0.229 -19.844 -12.016 1 95.31 170 VAL B CA 1
ATOM 3027 C C . VAL B 1 170 ? 0.364 -18.359 -12.328 1 95.31 170 VAL B C 1
ATOM 3029 O O . VAL B 1 170 ? 0.245 -17.953 -13.492 1 95.31 170 VAL B O 1
ATOM 3032 N N . ASP B 1 171 ? 0.667 -17.562 -11.328 1 94.38 171 ASP B N 1
ATOM 3033 C CA . ASP B 1 171 ? 0.504 -16.125 -11.484 1 94.38 171 ASP B CA 1
ATOM 3034 C C . ASP B 1 171 ? 1.857 -15.43 -11.617 1 94.38 171 ASP B C 1
ATOM 3036 O O . ASP B 1 171 ? 1.971 -14.227 -11.367 1 94.38 171 ASP B O 1
ATOM 3040 N N . ARG B 1 172 ? 2.877 -16.109 -12.008 1 89.5 172 ARG B N 1
ATOM 3041 C CA . ARG B 1 172 ? 4.199 -15.492 -12.109 1 89.5 172 ARG B CA 1
ATOM 3042 C C . ARG B 1 172 ? 4.598 -15.297 -13.57 1 89.5 172 ARG B C 1
ATOM 3044 O O . ARG B 1 172 ? 5.648 -14.727 -13.859 1 89.5 172 ARG B O 1
ATOM 3051 N N . ASP B 1 173 ? 3.805 -15.773 -14.469 1 92.25 173 ASP B N 1
ATOM 3052 C CA . ASP B 1 173 ? 4.105 -15.625 -15.891 1 92.25 173 ASP B CA 1
ATOM 3053 C C . ASP B 1 173 ? 3.246 -14.531 -16.516 1 92.25 173 ASP B C 1
ATOM 3055 O O . ASP B 1 173 ? 2.135 -14.797 -16.984 1 92.25 173 ASP B O 1
ATOM 3059 N N . THR B 1 174 ? 3.799 -13.367 -16.656 1 94.06 174 THR B N 1
ATOM 3060 C CA . THR B 1 174 ? 3.033 -12.211 -17.094 1 94.06 174 THR B CA 1
ATOM 3061 C C . THR B 1 174 ? 2.49 -12.43 -18.5 1 94.06 174 THR B C 1
ATOM 3063 O O . THR B 1 174 ? 1.319 -12.156 -18.781 1 94.06 174 THR B O 1
ATOM 3066 N N . ASP B 1 175 ? 3.361 -12.93 -19.391 1 94.94 175 ASP B N 1
ATOM 3067 C CA . ASP B 1 175 ? 2.939 -13.188 -20.75 1 94.94 175 ASP B CA 1
ATOM 3068 C C . ASP B 1 175 ? 1.856 -14.266 -20.812 1 94.94 175 ASP B C 1
ATOM 3070 O O . ASP B 1 175 ? 0.872 -14.133 -21.531 1 94.94 175 ASP B O 1
ATOM 3074 N N . GLY B 1 176 ? 2.08 -15.273 -20.031 1 96.12 176 GLY B N 1
ATOM 3075 C CA . GLY B 1 176 ? 1.082 -16.328 -19.953 1 96.12 176 GLY B CA 1
ATOM 3076 C C . GLY B 1 176 ? -0.257 -15.836 -19.422 1 96.12 176 GLY B C 1
ATOM 3077 O O . GLY B 1 176 ? -1.307 -16.203 -19.953 1 96.12 176 GLY B O 1
ATOM 3078 N N . LEU B 1 177 ? -0.205 -14.992 -18.438 1 96.38 177 LEU B N 1
ATOM 3079 C CA . LEU B 1 177 ? -1.428 -14.453 -17.859 1 96.38 177 LEU B CA 1
ATOM 3080 C C . LEU B 1 177 ? -2.18 -13.586 -18.859 1 96.38 177 LEU B C 1
ATOM 3082 O O . LEU B 1 177 ? -3.41 -13.625 -18.922 1 96.38 177 LEU B O 1
ATOM 3086 N N . ARG B 1 178 ? -1.447 -12.789 -19.594 1 95.88 178 ARG B N 1
ATOM 3087 C CA . ARG B 1 178 ? -2.061 -11.969 -20.641 1 95.88 178 ARG B CA 1
ATOM 3088 C C . ARG B 1 178 ? -2.777 -12.844 -21.672 1 95.88 178 ARG B C 1
ATOM 3090 O O . ARG B 1 178 ? -3.91 -12.547 -22.062 1 95.88 178 ARG B O 1
ATOM 3097 N N . LEU B 1 179 ? -2.09 -13.883 -22.062 1 95.44 179 LEU B N 1
ATOM 3098 C CA . LEU B 1 179 ? -2.652 -14.797 -23.047 1 95.44 179 LEU B CA 1
ATOM 3099 C C . LEU B 1 179 ? -3.912 -15.469 -22.516 1 95.44 179 LEU B C 1
ATOM 3101 O O . LEU B 1 179 ? -4.938 -15.508 -23.188 1 95.44 179 LEU B O 1
ATOM 3105 N N . LEU B 1 180 ? -3.832 -15.992 -21.344 1 96.56 180 LEU B N 1
ATOM 3106 C CA . LEU B 1 180 ? -4.969 -16.688 -20.75 1 96.56 180 LEU B CA 1
ATOM 3107 C C . LEU B 1 180 ? -6.16 -15.742 -20.594 1 96.56 180 LEU B C 1
ATOM 3109 O O . LEU B 1 180 ? -7.297 -16.109 -20.891 1 96.56 180 LEU B O 1
ATOM 3113 N N . ALA B 1 181 ? -5.871 -14.562 -20.141 1 95.5 181 ALA B N 1
ATOM 3114 C CA . ALA B 1 181 ? -6.93 -13.562 -20.016 1 95.5 181 ALA B CA 1
ATOM 3115 C C . ALA B 1 181 ? -7.582 -13.281 -21.359 1 95.5 181 ALA B C 1
ATOM 3117 O O . ALA B 1 181 ? -8.812 -13.203 -21.453 1 95.5 181 ALA B O 1
ATOM 3118 N N . GLY B 1 182 ? -6.785 -13.133 -22.359 1 94.88 182 GLY B N 1
ATOM 3119 C CA . GLY B 1 182 ? -7.285 -12.891 -23.703 1 94.88 182 GLY B CA 1
ATOM 3120 C C . GLY B 1 182 ? -8.164 -14.008 -24.234 1 94.88 182 GLY B C 1
ATOM 3121 O O . GLY B 1 182 ? -9.094 -13.766 -25 1 94.88 182 GLY B O 1
ATOM 3122 N N . LEU B 1 183 ? -7.941 -15.195 -23.75 1 94.38 183 LEU B N 1
ATOM 3123 C CA . LEU B 1 183 ? -8.68 -16.375 -24.203 1 94.38 183 LEU B CA 1
ATOM 3124 C C . LEU B 1 183 ? -9.891 -16.625 -23.297 1 94.38 183 LEU B C 1
ATOM 3126 O O . LEU B 1 183 ? -10.688 -17.516 -23.578 1 94.38 183 LEU B O 1
ATOM 3130 N N . GLY B 1 184 ? -9.961 -15.836 -22.234 1 94.38 184 GLY B N 1
ATOM 3131 C CA . GLY B 1 184 ? -11.062 -16.016 -21.297 1 94.38 184 GLY B CA 1
ATOM 3132 C C . GLY B 1 184 ? -10.891 -17.219 -20.375 1 94.38 184 GLY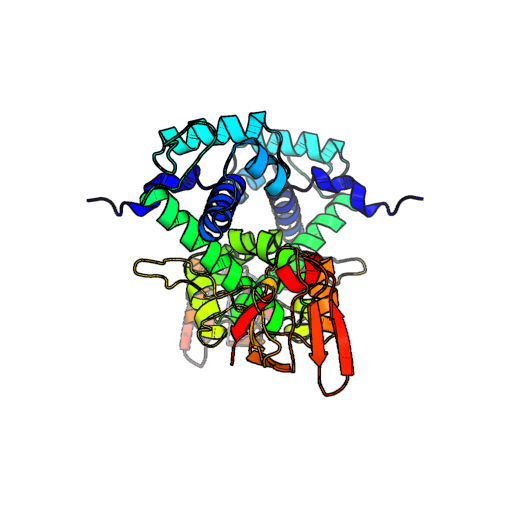 B C 1
ATOM 3133 O O . GLY B 1 184 ? -11.875 -17.828 -19.969 1 94.38 184 GLY B O 1
ATOM 3134 N N . ILE B 1 185 ? -9.727 -17.625 -20.156 1 95.38 185 ILE B N 1
ATOM 3135 C CA . ILE B 1 185 ? -9.445 -18.734 -19.266 1 95.38 185 ILE B CA 1
ATOM 3136 C C . ILE B 1 185 ? -9.18 -18.203 -17.859 1 95.38 185 ILE B C 1
ATOM 3138 O O . ILE B 1 185 ? -8.164 -17.547 -17.609 1 95.38 185 ILE B O 1
ATOM 3142 N N . TYR B 1 186 ? -10.062 -18.453 -16.953 1 95.81 186 TYR B N 1
ATOM 3143 C CA . TYR B 1 186 ? -10.008 -18.016 -15.57 1 95.81 186 TYR B CA 1
ATOM 3144 C C . TYR B 1 186 ? -10.531 -19.094 -14.633 1 95.81 186 TYR B C 1
ATOM 3146 O O . TYR B 1 186 ? -11.211 -20.031 -15.078 1 95.81 186 TYR B O 1
ATOM 3154 N N . PRO B 1 187 ? -10.164 -18.953 -13.414 1 97.5 187 PRO B N 1
ATOM 3155 C CA . PRO B 1 187 ? -10.719 -19.922 -12.461 1 97.5 187 PRO B CA 1
ATOM 3156 C C . PRO B 1 187 ? -12.242 -19.984 -12.508 1 97.5 187 PRO B C 1
ATOM 3158 O O . PRO B 1 187 ? -12.906 -18.953 -12.57 1 97.5 187 PRO B O 1
ATOM 3161 N N . GLY B 1 188 ? -12.789 -21.188 -12.531 1 95.56 188 GLY B N 1
ATOM 3162 C CA . GLY B 1 188 ? -14.219 -21.406 -12.633 1 95.56 188 GLY B CA 1
ATOM 3163 C C . GLY B 1 188 ? -14.68 -21.75 -14.031 1 95.56 188 GLY B C 1
ATOM 3164 O O . GLY B 1 188 ? -15.773 -22.281 -14.219 1 95.56 188 GLY B O 1
ATOM 3165 N N . ARG B 1 189 ? -13.867 -21.484 -14.984 1 95.62 189 ARG B N 1
ATOM 3166 C CA . ARG B 1 189 ? -14.211 -21.75 -16.375 1 95.62 189 ARG B CA 1
ATOM 3167 C C . ARG B 1 189 ? -14.023 -23.234 -16.719 1 95.62 189 ARG B C 1
ATOM 3169 O O . ARG B 1 189 ? -13.062 -23.859 -16.266 1 95.62 189 ARG B O 1
ATOM 3176 N N . VAL B 1 190 ? -14.898 -23.688 -17.578 1 94.69 190 VAL B N 1
ATOM 3177 C CA . VAL B 1 190 ? -14.773 -25.047 -18.094 1 94.69 190 VAL B CA 1
ATOM 3178 C C . VAL B 1 190 ? -14.188 -25 -19.5 1 94.69 190 VAL B C 1
ATOM 3180 O O . VAL B 1 190 ? -14.719 -24.328 -20.375 1 94.69 190 VAL B O 1
ATOM 3183 N N . ILE B 1 191 ? -13.078 -25.656 -19.656 1 93 191 ILE B N 1
ATOM 3184 C CA . ILE B 1 191 ? -12.445 -25.844 -20.953 1 93 191 ILE B CA 1
ATOM 3185 C C . ILE B 1 191 ? -12.852 -27.203 -21.516 1 93 191 ILE B C 1
ATOM 3187 O O . ILE B 1 191 ? -12.617 -28.25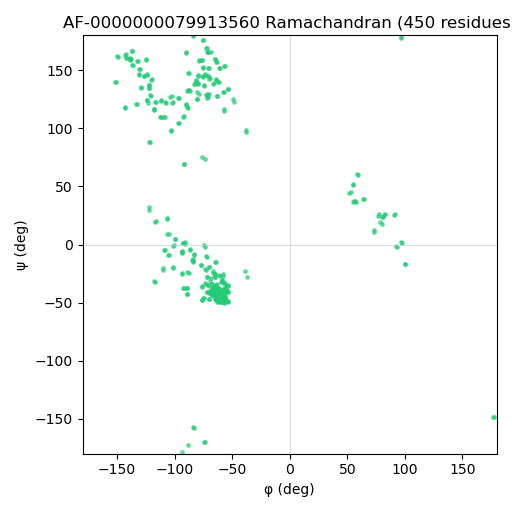 -20.891 1 93 191 ILE B O 1
ATOM 3191 N N . ALA B 1 192 ? -13.375 -27.203 -22.703 1 93.06 192 ALA B N 1
ATOM 3192 C CA . ALA B 1 192 ? -13.867 -28.438 -23.297 1 93.06 192 ALA B CA 1
ATOM 3193 C C . ALA B 1 192 ? -12.75 -29.172 -24.031 1 93.06 192 ALA B C 1
ATOM 3195 O O . ALA B 1 192 ? -11.836 -28.531 -24.562 1 93.06 192 ALA B O 1
ATOM 3196 N N . ARG B 1 193 ? -12.875 -30.516 -24 1 92 193 ARG B N 1
ATOM 3197 C CA . ARG B 1 193 ? -12.07 -31.422 -24.812 1 92 193 ARG B CA 1
ATOM 3198 C C . ARG B 1 193 ? -10.578 -31.125 -24.656 1 92 193 ARG B C 1
ATOM 3200 O O . ARG B 1 193 ? -9.852 -30.984 -25.641 1 92 193 ARG B O 1
ATOM 3207 N N . ALA B 1 194 ? -10.188 -30.922 -23.469 1 91.88 194 ALA B N 1
ATOM 3208 C CA . ALA B 1 194 ? -8.766 -30.688 -23.188 1 91.88 194 ALA B CA 1
ATOM 3209 C C . ALA B 1 194 ? -7.957 -31.969 -23.391 1 91.88 194 ALA B C 1
ATOM 3211 O O . ALA B 1 194 ? -8.328 -33.031 -22.875 1 91.88 194 ALA B O 1
ATOM 3212 N N . GLU B 1 195 ? -6.918 -31.844 -24.141 1 89.94 195 GLU B N 1
ATOM 3213 C CA . GLU B 1 195 ? -6.078 -33 -24.406 1 89.94 195 GLU B CA 1
ATOM 3214 C C . GLU B 1 195 ? -4.605 -32.625 -24.469 1 89.94 195 GLU B C 1
ATOM 3216 O O . GLU B 1 195 ? -4.199 -31.859 -25.344 1 89.94 195 GLU B O 1
ATOM 3221 N N . ALA B 1 196 ? -3.889 -33.188 -23.547 1 89.19 196 ALA B N 1
ATOM 3222 C CA . ALA B 1 196 ? -2.447 -32.938 -23.547 1 89.19 196 ALA B CA 1
ATOM 3223 C C . ALA B 1 196 ? -1.739 -33.875 -24.531 1 89.19 196 ALA B C 1
ATOM 3225 O O . ALA B 1 196 ? -2.111 -35.031 -24.672 1 89.19 196 ALA B O 1
ATOM 3226 N N . SER B 1 197 ? -0.829 -33.25 -25.203 1 84.75 197 SER B N 1
ATOM 3227 C CA . SER B 1 197 ? -0.018 -34.062 -26.109 1 84.75 197 SER B CA 1
ATOM 3228 C C . SER B 1 197 ? 0.912 -34.969 -25.344 1 84.75 197 SER B C 1
ATOM 3230 O O . SER B 1 197 ? 1.354 -34.656 -24.25 1 84.75 197 SER B O 1
ATOM 3232 N N . PRO B 1 198 ? 1.173 -36.062 -26.062 1 77.62 198 PRO B N 1
ATOM 3233 C CA . PRO B 1 198 ? 2.166 -36.969 -25.453 1 77.62 198 PRO B CA 1
ATOM 3234 C C . PRO B 1 198 ? 3.545 -36.312 -25.344 1 77.62 198 PRO B C 1
ATOM 3236 O O . PRO B 1 198 ? 3.898 -35.469 -26.156 1 77.62 198 PRO B O 1
ATOM 3239 N N . HIS B 1 199 ? 4.367 -36.438 -24.359 1 80 199 HIS B N 1
ATOM 3240 C CA . HIS B 1 199 ? 5.758 -36.062 -24.141 1 80 199 HIS B CA 1
ATOM 3241 C C . HIS B 1 199 ? 5.879 -34.594 -23.781 1 80 199 HIS B C 1
ATOM 3243 O O . HIS B 1 199 ? 6.875 -33.938 -24.094 1 80 199 HIS B O 1
ATOM 3249 N N . GLY B 1 200 ? 4.824 -33.969 -23.375 1 80.56 200 GLY B N 1
ATOM 3250 C CA . GLY B 1 200 ? 4.926 -32.625 -22.828 1 80.56 200 GLY B CA 1
ATOM 3251 C C . GLY B 1 200 ? 4.762 -31.562 -23.875 1 80.56 200 GLY B C 1
ATOM 3252 O O . GLY B 1 200 ? 5.293 -30.453 -23.734 1 80.56 200 GLY B O 1
ATOM 3253 N N . GLY B 1 201 ? 4.094 -31.781 -24.953 1 86.62 201 GLY B N 1
ATOM 3254 C CA . GLY B 1 201 ? 3.848 -30.828 -26.016 1 86.62 201 GLY B CA 1
ATOM 3255 C C . GLY B 1 201 ? 2.662 -29.922 -25.75 1 86.62 201 GLY B C 1
ATOM 3256 O O . GLY B 1 201 ? 2.336 -29.641 -24.594 1 86.62 201 GLY B O 1
ATOM 3257 N N . PRO B 1 202 ? 2.121 -29.406 -26.797 1 93 202 PRO B N 1
ATOM 3258 C CA . PRO B 1 202 ? 0.979 -28.484 -26.672 1 93 202 PRO B CA 1
ATOM 3259 C C . PRO B 1 202 ? -0.262 -29.172 -26.094 1 93 202 PRO B C 1
ATOM 3261 O O . PRO B 1 202 ? -0.335 -30.406 -26.078 1 93 202 PRO B O 1
ATOM 3264 N N . VAL B 1 203 ? -1.118 -28.359 -25.594 1 94.06 203 VAL B N 1
ATOM 3265 C CA . VAL B 1 203 ? -2.404 -28.828 -25.094 1 94.06 203 VAL B CA 1
ATOM 3266 C C . VAL B 1 203 ? -3.531 -28.312 -25.984 1 94.06 203 VAL B C 1
ATOM 3268 O O . VAL B 1 203 ? -3.652 -27.109 -26.188 1 94.06 203 VAL B O 1
ATOM 3271 N N . CYS B 1 204 ? -4.305 -29.203 -26.5 1 94.25 204 CYS B N 1
ATOM 3272 C CA . CYS B 1 204 ? -5.461 -28.797 -27.281 1 94.25 204 CYS B CA 1
ATOM 3273 C C . CYS B 1 204 ? -6.684 -28.594 -26.406 1 94.25 204 CYS B C 1
ATOM 3275 O O . CYS B 1 204 ? -6.949 -29.406 -25.5 1 94.25 204 CYS B O 1
ATOM 3277 N N . VAL B 1 205 ? -7.332 -27.453 -26.656 1 94.06 205 VAL B N 1
ATOM 3278 C CA . VAL B 1 205 ? -8.523 -27.141 -25.875 1 94.06 205 VAL B CA 1
ATOM 3279 C C . VAL B 1 205 ? -9.602 -26.562 -26.781 1 94.06 205 VAL B C 1
ATOM 3281 O O . VAL B 1 205 ? -9.32 -26.188 -27.922 1 94.06 205 VAL B O 1
ATOM 3284 N N . ASP B 1 206 ? -10.789 -26.625 -26.328 1 93.94 206 ASP B N 1
ATOM 3285 C CA . ASP B 1 206 ? -11.906 -25.969 -26.969 1 93.94 206 ASP B CA 1
ATOM 3286 C C . ASP B 1 206 ? -12.531 -24.922 -26.062 1 93.94 206 ASP B C 1
ATOM 3288 O O . ASP B 1 206 ? -13.008 -25.234 -24.969 1 93.94 206 ASP B O 1
ATOM 3292 N N . ILE B 1 207 ? -12.461 -23.719 -26.484 1 91.88 207 ILE B N 1
ATOM 3293 C CA . ILE B 1 207 ? -13.023 -22.609 -25.719 1 91.88 207 ILE B CA 1
ATOM 3294 C C . ILE B 1 207 ? -14.211 -22.016 -26.484 1 91.88 207 ILE B C 1
ATOM 3296 O O . ILE B 1 207 ? -14.039 -21.391 -27.531 1 91.88 207 ILE B O 1
ATOM 3300 N N . ASP B 1 208 ? -15.383 -22.234 -25.969 1 90.25 208 ASP B N 1
ATOM 3301 C CA . ASP B 1 208 ? -16.625 -21.734 -26.562 1 90.25 208 ASP B CA 1
ATOM 3302 C C . ASP B 1 208 ? -16.75 -22.203 -28.016 1 90.25 208 ASP B C 1
ATOM 3304 O O . ASP B 1 208 ? -17.062 -21.406 -28.906 1 90.25 208 ASP B O 1
ATOM 3308 N N . GLY B 1 209 ? -16.344 -23.359 -28.297 1 91.5 209 GLY B N 1
ATOM 3309 C CA . GLY B 1 209 ? -16.516 -23.953 -29.609 1 91.5 209 GLY B CA 1
ATOM 3310 C C . GLY B 1 209 ? -15.336 -23.719 -30.531 1 91.5 209 GLY B C 1
ATOM 3311 O O . GLY B 1 209 ? -15.336 -24.172 -31.688 1 91.5 209 GLY B O 1
ATOM 3312 N N . HIS B 1 210 ? -14.359 -23.016 -30.062 1 93.94 210 HIS B N 1
ATOM 3313 C CA . HIS B 1 210 ? -13.188 -22.719 -30.875 1 93.94 210 HIS B CA 1
ATOM 3314 C C . HIS B 1 210 ? -11.977 -23.5 -30.391 1 93.94 210 HIS B C 1
ATOM 3316 O O . HIS B 1 210 ? -11.539 -23.344 -29.25 1 93.94 210 HIS B O 1
ATOM 3322 N N . PRO B 1 211 ? -11.484 -24.234 -31.312 1 94.19 211 PRO B N 1
ATOM 3323 C CA . PRO B 1 211 ? -10.297 -25 -30.922 1 94.19 211 PRO B CA 1
ATOM 3324 C C . PRO B 1 211 ? -9.039 -24.141 -30.812 1 94.19 211 PRO B C 1
ATOM 3326 O O . PRO B 1 211 ? -8.844 -23.234 -31.625 1 94.19 211 PRO B O 1
ATOM 3329 N N . TYR B 1 212 ? -8.242 -24.375 -29.734 1 94.62 212 TYR B N 1
ATOM 3330 C CA . TYR B 1 212 ? -6.965 -23.703 -29.516 1 94.62 212 TYR B CA 1
ATOM 3331 C C . TYR B 1 212 ? -5.871 -24.719 -29.188 1 94.62 212 TYR B C 1
ATOM 3333 O O . TYR B 1 212 ? -6.145 -25.75 -28.578 1 94.62 212 TYR B O 1
ATOM 3341 N N . GLU B 1 213 ? -4.734 -24.391 -29.625 1 94.56 213 GLU B N 1
ATOM 3342 C CA . GLU B 1 213 ? -3.545 -25.125 -29.188 1 94.56 213 GLU B CA 1
ATOM 3343 C C . GLU B 1 213 ? -2.674 -24.266 -28.281 1 94.56 213 GLU B C 1
ATOM 3345 O O . GLU B 1 213 ? -2.023 -23.328 -28.75 1 94.56 213 GLU B O 1
ATOM 3350 N N . LEU B 1 214 ? -2.684 -24.656 -27.062 1 95 214 LEU B N 1
ATOM 3351 C CA . LEU B 1 214 ? -1.843 -23.938 -26.109 1 95 214 LEU B CA 1
ATOM 3352 C C . LEU B 1 214 ? -0.433 -24.516 -26.078 1 95 214 LEU B C 1
ATOM 3354 O O . LEU B 1 214 ? -0.261 -25.734 -26 1 95 214 LEU B O 1
ATOM 3358 N N . ALA B 1 215 ? 0.487 -23.625 -26.141 1 94.25 215 ALA B N 1
ATOM 3359 C CA . ALA B 1 215 ? 1.856 -24.094 -25.938 1 94.25 215 ALA B CA 1
ATOM 3360 C C . ALA B 1 215 ? 1.996 -24.797 -24.594 1 94.25 215 ALA B C 1
ATOM 3362 O O . 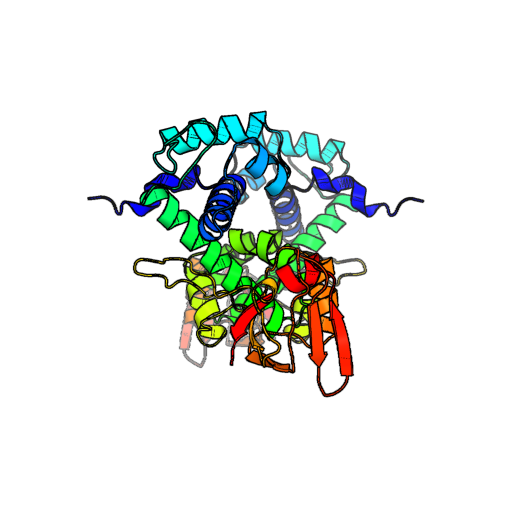ALA B 1 215 ? 1.251 -24.516 -23.656 1 94.25 215 ALA B O 1
ATOM 3363 N N . ALA B 1 216 ? 2.967 -25.703 -24.531 1 92.56 216 ALA B N 1
ATOM 3364 C CA . ALA B 1 216 ? 3.195 -26.484 -23.312 1 92.56 216 ALA B CA 1
ATOM 3365 C C . ALA B 1 216 ? 3.359 -25.578 -22.109 1 92.56 216 ALA B C 1
ATOM 3367 O O . ALA B 1 216 ? 2.824 -25.859 -21.031 1 92.56 216 ALA B O 1
ATOM 3368 N N . ALA B 1 217 ? 4.062 -24.5 -22.281 1 92.94 217 ALA B N 1
ATOM 3369 C CA . ALA B 1 217 ? 4.316 -23.562 -21.188 1 92.94 217 ALA B CA 1
ATOM 3370 C C . ALA B 1 217 ? 3.018 -22.938 -20.688 1 92.94 217 ALA B C 1
ATOM 3372 O O . ALA B 1 217 ? 2.824 -22.766 -19.484 1 92.94 217 ALA B O 1
ATOM 3373 N N . VAL B 1 218 ? 2.164 -22.656 -21.594 1 94.75 218 VAL B N 1
ATOM 3374 C CA . VAL B 1 218 ? 0.899 -22.016 -21.25 1 94.75 218 VAL B CA 1
ATOM 3375 C C . VAL B 1 218 ? -0.033 -23.031 -20.594 1 94.75 218 VAL B C 1
ATOM 3377 O O . VAL B 1 218 ? -0.644 -22.766 -19.562 1 94.75 218 VAL B O 1
ATOM 3380 N N . GLY B 1 219 ? -0.122 -24.203 -21.203 1 94.19 219 GLY B N 1
ATOM 3381 C CA . GLY B 1 219 ? -0.909 -25.266 -20.609 1 94.19 219 GLY B CA 1
ATOM 3382 C C . GLY B 1 219 ? -0.465 -25.609 -19.203 1 94.19 219 GLY B C 1
ATOM 3383 O O . GLY B 1 219 ? -1.288 -25.969 -18.359 1 94.19 219 GLY B O 1
ATOM 3384 N N . GLY B 1 220 ? 0.806 -25.469 -19 1 94 220 GLY B N 1
ATOM 3385 C CA . GLY B 1 220 ? 1.393 -25.797 -17.719 1 94 220 GLY B CA 1
ATOM 3386 C C . GLY B 1 220 ? 1.046 -24.812 -16.625 1 94 220 GLY B C 1
ATOM 3387 O O . GLY B 1 220 ? 1.269 -25.062 -15.438 1 94 220 GLY B O 1
ATOM 3388 N N . LEU B 1 221 ? 0.458 -23.688 -16.969 1 96.12 221 LEU B N 1
ATOM 3389 C CA . LEU B 1 221 ? 0.067 -22.672 -16 1 96.12 221 LEU B CA 1
ATOM 3390 C C . LEU B 1 221 ? -1.295 -23 -15.391 1 96.12 221 LEU B C 1
ATOM 3392 O O . LEU B 1 221 ? -1.69 -22.391 -14.391 1 96.12 221 LEU B O 1
ATOM 3396 N N . ILE B 1 222 ? -2.004 -23.906 -16.016 1 96.5 222 ILE B N 1
ATOM 3397 C CA . ILE B 1 222 ? -3.41 -24.109 -15.695 1 96.5 222 ILE B CA 1
ATOM 3398 C C . ILE B 1 222 ? -3.561 -25.359 -14.828 1 96.5 222 ILE B C 1
ATOM 3400 O O . ILE B 1 222 ? -3.082 -26.438 -15.203 1 96.5 222 ILE B O 1
ATOM 3404 N N . TYR B 1 223 ? -4.207 -25.203 -13.742 1 96.94 223 TYR B N 1
ATOM 3405 C CA . TYR B 1 223 ? -4.473 -26.297 -12.812 1 96.94 223 TYR B CA 1
ATOM 3406 C C . TYR B 1 223 ? -5.957 -26.406 -12.492 1 96.94 223 TYR B C 1
ATOM 3408 O O . TYR B 1 223 ? -6.66 -25.391 -12.461 1 96.94 223 TYR B O 1
ATOM 3416 N N . GLY B 1 224 ? -6.43 -27.578 -12.32 1 96.56 224 GLY B N 1
ATOM 3417 C CA . GLY B 1 224 ? -7.844 -27.781 -12.039 1 96.56 224 GLY B CA 1
ATOM 3418 C C . GLY B 1 224 ? -8.234 -29.234 -11.938 1 96.56 224 GLY B C 1
ATOM 3419 O O . GLY B 1 224 ? -7.5 -30.047 -11.359 1 96.56 224 GLY B O 1
ATOM 3420 N N . ARG B 1 225 ? -9.453 -29.484 -12.328 1 93.44 225 ARG B N 1
ATOM 3421 C CA . ARG B 1 225 ? -9.992 -30.828 -12.227 1 93.44 225 ARG B CA 1
ATOM 3422 C C . ARG B 1 225 ? -10.602 -31.281 -13.547 1 93.44 225 ARG B C 1
ATOM 3424 O O . ARG B 1 225 ? -11.328 -30.531 -14.195 1 93.44 225 ARG B O 1
ATOM 3431 N N . ALA B 1 226 ? -10.258 -32.5 -13.875 1 87 226 ALA B N 1
ATOM 3432 C CA . ALA B 1 226 ? -10.883 -33.094 -15.047 1 87 226 ALA B CA 1
ATOM 3433 C C . ALA B 1 226 ? -12.273 -33.625 -14.711 1 87 226 ALA B C 1
ATOM 3435 O O . ALA B 1 226 ? -12.508 -34.125 -13.617 1 87 226 ALA B O 1
ATOM 3436 N N . ALA B 1 227 ? -13.195 -33.219 -15.586 1 76.81 227 ALA B N 1
ATOM 3437 C CA . ALA B 1 227 ? -14.508 -33.844 -15.445 1 76.81 227 ALA B CA 1
ATOM 3438 C C . ALA B 1 227 ? -14.625 -35.062 -16.328 1 76.81 227 ALA B C 1
ATOM 3440 O O . ALA B 1 227 ? -14.016 -35.156 -17.391 1 76.81 227 ALA B O 1
#

Sequence (454 aa):
MRAPSQCCGSLLTEAVEDYLRTLFCLSARDETTSASALARRLDLAAPTVSGMHRRLAGAGLIRRPAPHRVTLTAHGQHHAVDVVRRNRLAKVFLAEFLDLSWDEIGGEADVLEHAISPRLESRLRAALGNPTHDPYGNPIPSATGEYVETWPESLRAAVPCRDFTVERVVDRDTDGLRLLAGLGIYPGRVIARAEASPHGGPVCVDIDGHPYELAAAVGGLIYGRAAMRAPSQCCGSLLTEAVEDYLRTLFCLSARDETTSASALARRLDLAAPTVSGMHRRLAGAGLIRRPAPHRVTLTAHGQHHAVDVVRRNRLAKVFLAEFLDLSWDEIGGEADVLEHAISPRLESRLRAALGNPTHDPYGNPIPSATGEYVETWPESLRAAVPCRDFTVERVVDRDTDGLRLLAGLGIYPGRVIARAEASPHGGPVCVDIDGHPYELAAAVGGLIYGRAA

Secondary structure (DSSP, 8-state):
---GGGGGTTT--HHHHHHHHHHHHHHHTT----HHHHHHHHT--HHHHHHHHHHHHHTTSEEEEETTEEEE-HHHHHHHHHHHHHHHHHHHIIIIIT---HHHHHHHHHHHGGG--HHHHHHHHHHTT--SB-TTSPBPPPSSS-------EEGGG--SSEEEEEEEE-TT-HHHHHHHHHHT--TTPEEEEEEEPGGG--EEEEETTEEEEE-HHHHTTEEEEE-/---GGGTTTTT--HHHHHHHHHHHHHHHTT---SHHHHHHHHT--HHHHHHHHHHHHHTTSEEEEETTEEEE-HHHHHHHHHHHHHHHHHHHIIIIIT---HHHHHHHHHHHGGG--HHHHHHHHHHTT--SB-TTSPBPPPSSS-------EEGGG--SSEEEEEEEE-TT-HHHHHHHHHHT--TTPEEEEEEEPGGG--EEEEETTEEEEE-HHHHTTEEEEE-

Organism: NCBI:txid1990687

Solvent-accessible surface area (backbone atoms only — not comparable to full-atom values): 24204 Å² total; per-residue (Å²): 130,76,76,73,78,67,75,48,62,87,63,60,38,69,68,46,47,50,49,38,32,49,52,50,54,31,53,53,68,73,43,75,44,19,53,63,50,46,10,63,75,67,71,47,53,51,68,60,40,50,52,47,49,54,55,35,38,73,71,50,29,33,45,65,92,44,90,65,34,52,44,66,30,75,63,22,42,53,54,17,47,52,48,48,26,39,26,34,50,38,31,34,47,37,38,72,65,47,63,46,51,75,54,51,32,53,68,50,17,70,49,37,31,75,47,52,45,74,67,51,46,54,36,48,37,56,64,63,66,58,65,57,48,21,81,40,35,47,72,42,59,66,98,64,77,88,79,81,74,78,73,64,49,46,46,59,64,32,72,67,72,28,36,31,37,32,42,30,43,60,81,82,42,49,69,49,36,43,51,34,54,76,70,65,60,45,50,76,36,72,36,35,55,26,29,32,38,80,94,69,42,40,25,36,32,25,56,93,85,41,79,43,76,33,50,36,73,52,30,60,32,34,20,26,46,78,95,130,74,77,73,78,68,76,47,62,86,63,60,38,69,69,46,48,50,51,38,31,50,52,50,55,30,53,53,69,73,42,76,45,20,53,62,51,47,12,63,75,68,71,46,54,50,68,58,40,48,52,46,49,53,56,36,37,73,70,49,29,33,45,66,90,45,92,63,34,53,44,66,30,76,63,23,42,56,56,19,48,52,50,47,26,40,26,34,50,39,32,33,46,36,39,74,65,48,60,46,52,75,54,53,33,54,68,51,17,71,48,36,32,76,48,52,46,74,70,52,46,54,36,48,37,57,66,63,66,58,66,57,49,21,80,39,36,49,70,41,59,66,97,64,77,89,78,80,73,79,72,65,48,46,46,59,64,33,71,65,70,27,36,30,36,32,41,30,41,59,79,81,42,49,69,51,36,45,51,33,54,75,71,64,59,44,52,76,37,72,35,35,55,25,29,31,38,81,92,68,41,42,24,36,32,25,56,95,84,40,78,43,76,33,50,35,73,52,30,59,32,35,20,27,47,78,94

Radius of gyration: 26.69 Å; Cα contacts (8 Å, |Δi|>4): 745; chains: 2; bounding box: 52×77×60 Å

InterPro domains:
  IPR001367 Iron dependent repressor, metal binding and dimerisation domain [PF02742] (73-141)
  IPR007167 Ferrous iron transporter FeoA-like domain [PF04023] (164-217)
  IPR008988 Transcriptional repressor, C-terminal [SSF50037] (163-223)
  IPR022687 DTXR-type, HTH domain [PF01325] (12-62)
  IPR022687 DTXR-type, HTH domain [PS50944] (12-73)
  IPR022689 Iron dependent repressor [SM00529] (34-133)
  IPR036388 Winged helix-like DNA-binding domain superfamily [G3DSA:1.10.10.10] (10-145)
  IPR036390 Winged helix DNA-binding domain superfamily [SSF46785] (12-66)
  IPR036421 Iron dependent repressor, metal binding and dimerisation domain superfamily [SSF47979] (73-148)
  IPR050536 MntR/IdeR Metal-Dependent Regulators [PTHR33238] (12-149)

pLDDT: mean 92.18, std 11.62, range [18.23, 98.75]

Foldseek 3Di:
DPPCPCVCVVPDDLLLLLLLLVQQVCVQVPHFDFLVVSCVVSVHDSVVSVVSVVVCVVVQQWDDPDHRHIHGDPNVQLSNLLLQLLLQLQQQCCCPVVNDALLVSNVVSSVCSVVQDPVNSVVSCVVSPNDQGHFFQFGRDDNDDDDRRHFAAALLVDPDFFKWAFRGFARPDSVLSVVCVVLVNTHGDIWGRWHHDPPQAWIWTARPNDIDTHGSVSSRRTGGDTD/DPPCPCVCVVVDDLLLLLLLLVQQVCVQVVHFDFLVVSCVVSVHDSVVSVVSVVVCVVVQQWDDPDHRHIHGDPNVQLSNLLLQLLLQLQQQCCCPVVNDALLPSNVVSSVCSVVQDPVNSVVSCVVSPNDQGHFFQFGRDDNDDDDRRHFAAALQPPPDFFKWAFRGFARPDSVLSVVCVVLVNTHGDIWGRWHHDPPQAWIWTARPNDIDTHGSVSSRRTTGDTD